Protein AF-A0A516NJW2-F1 (afdb_monomer_lite)

Radius of gyration: 30.56 Å; chains: 1; bounding box: 79×64×84 Å

Sequence (542 aa):
MKLSESFGLFGISTLGDADTKYDRYLPRLFRDGSIAFGDVDGSRIESVKVREVAQWVSTFEDNDDLTFAILSAGKRDLRTICTESTMYVTDARVAFVQDKVKNPNERIVGHVRYPWIDAVVWRPRLGRFKRPMLQVWMHEDFPVKHLGSWSHYVEIEFDGPVDTAAIALDIARRVCAHNLAHGAPAWIHDQLREQSQITHLPEPDDTGEGLWGSPATISCPHGAEYIGDSPSPAEWIGRGGQAPEAEPVAQPERHAPSAIILKRMLARGKSIARERGREVIGTDDLLLAVLIDSETPVGQLMERFGADYDSVKRQLDVSRPRLEAWASKRRWPERERIRVGKRKLSFTIAIGLTSTMRDIGRKEDTRDHEGALECGQRLVALAERSGISTLRAFAQVQIGDSYLALGRIDEAHNAFATAAALRSAPTITWAAFAPSIDPIEVVDDALYGLWKVADERSSEDDAAKIAALECLYEFRSRYGTDETAAWTAAQLARVHSRNKDLASAARWRETAREKYGPAGNTENAAAAQIVAEARNSLEEPT

Structure (mmCIF, N/CA/C/O backbone):
data_AF-A0A516NJW2-F1
#
_entry.id   AF-A0A516NJW2-F1
#
loop_
_atom_site.group_PDB
_atom_site.id
_atom_site.type_symbol
_atom_site.label_atom_id
_atom_site.label_alt_id
_atom_site.label_comp_id
_atom_site.label_asym_id
_atom_site.label_entity_id
_atom_site.label_seq_id
_atom_site.pdbx_PDB_ins_code
_atom_site.Cartn_x
_atom_site.Cartn_y
_atom_site.Cartn_z
_atom_site.occupancy
_atom_site.B_iso_or_equiv
_atom_site.auth_seq_id
_atom_site.auth_comp_id
_atom_site.auth_asym_id
_atom_site.auth_atom_id
_atom_site.pdbx_PDB_model_num
ATOM 1 N N . MET A 1 1 ? -7.296 -12.679 -14.110 1.00 39.09 1 MET A N 1
ATOM 2 C CA . MET A 1 1 ? -7.968 -11.841 -13.101 1.00 39.09 1 MET A CA 1
ATOM 3 C C . MET A 1 1 ? -7.055 -10.662 -12.827 1.00 39.09 1 MET A C 1
ATOM 5 O O . MET A 1 1 ? -5.875 -10.896 -12.580 1.00 39.09 1 MET A O 1
ATOM 9 N N . LYS A 1 2 ? -7.517 -9.417 -12.992 1.00 41.94 2 LYS A N 1
ATOM 10 C CA . LYS A 1 2 ? -6.691 -8.266 -12.592 1.00 41.94 2 LYS A CA 1
ATOM 11 C C . LYS A 1 2 ? -6.647 -8.252 -11.064 1.00 41.94 2 LYS A C 1
ATOM 13 O O . LYS A 1 2 ? -7.692 -8.407 -10.451 1.00 41.94 2 LYS A O 1
ATOM 18 N N . LEU A 1 3 ? -5.481 -8.019 -10.454 1.00 38.59 3 LEU A N 1
ATOM 19 C CA . LEU A 1 3 ? -5.334 -7.896 -8.989 1.00 38.59 3 LEU A CA 1
ATOM 20 C C . LEU A 1 3 ? -6.406 -6.972 -8.370 1.00 38.59 3 LEU A C 1
ATOM 22 O O . LEU A 1 3 ? -6.906 -7.237 -7.288 1.00 38.59 3 LEU A O 1
ATOM 26 N N . SER A 1 4 ? -6.830 -5.922 -9.083 1.00 40.50 4 SER A N 1
ATOM 27 C CA . SER A 1 4 ? -7.893 -5.003 -8.651 1.00 40.50 4 SER A CA 1
ATOM 28 C C . SER A 1 4 ? -9.292 -5.616 -8.514 1.00 40.50 4 SER A C 1
ATOM 30 O O . SER A 1 4 ? -10.095 -5.065 -7.774 1.00 40.50 4 SER A O 1
ATOM 32 N N . GLU A 1 5 ? -9.599 -6.688 -9.246 1.00 46.28 5 GLU A N 1
ATOM 33 C CA . GLU A 1 5 ? -10.897 -7.384 -9.197 1.00 46.28 5 GLU A CA 1
ATOM 34 C C . GLU A 1 5 ? -10.961 -8.377 -8.032 1.00 46.28 5 GLU A C 1
ATOM 36 O O . GLU A 1 5 ? -12.046 -8.697 -7.571 1.00 46.28 5 GLU A O 1
ATOM 41 N N . SER A 1 6 ? -9.807 -8.850 -7.554 1.00 49.25 6 SER A N 1
ATOM 42 C CA . SER A 1 6 ? -9.713 -9.811 -6.451 1.00 49.25 6 SER A CA 1
ATOM 43 C C . SER A 1 6 ? -9.862 -9.138 -5.084 1.00 49.25 6 SER A C 1
ATOM 45 O O . SER A 1 6 ? -10.586 -9.625 -4.236 1.00 49.25 6 SER A O 1
ATOM 47 N N . PHE A 1 7 ? -9.279 -7.949 -4.888 1.00 53.22 7 PHE A N 1
ATOM 48 C CA . PHE A 1 7 ? -9.288 -7.292 -3.571 1.00 53.22 7 PHE A CA 1
ATOM 49 C C . PHE A 1 7 ? -10.588 -6.551 -3.211 1.00 53.22 7 PHE A C 1
ATOM 51 O O . PHE A 1 7 ? -10.765 -6.154 -2.058 1.00 53.22 7 PHE A O 1
ATOM 58 N N . GLY A 1 8 ? -11.471 -6.285 -4.176 1.00 63.25 8 GLY A N 1
ATOM 59 C CA . GLY A 1 8 ? -12.645 -5.434 -3.976 1.00 63.25 8 GLY A CA 1
ATOM 60 C C . GLY A 1 8 ? -13.916 -6.233 -3.718 1.00 63.25 8 GLY A C 1
ATOM 61 O O . GLY A 1 8 ? -14.587 -6.612 -4.671 1.00 63.25 8 GLY A O 1
ATOM 62 N N . LEU A 1 9 ? -14.310 -6.392 -2.448 1.00 71.38 9 LEU A N 1
ATOM 63 C CA . LEU A 1 9 ? -15.678 -6.816 -2.102 1.00 71.38 9 LEU A CA 1
ATOM 64 C C . LEU A 1 9 ? -16.719 -5.785 -2.551 1.00 71.38 9 LEU A C 1
ATOM 66 O O . LEU A 1 9 ? -17.895 -6.107 -2.703 1.00 71.38 9 LEU A O 1
ATOM 70 N N . PHE A 1 10 ? -16.273 -4.542 -2.738 1.00 77.62 10 PHE A N 1
ATOM 71 C CA . PHE A 1 10 ? -17.042 -3.461 -3.321 1.00 77.62 10 PHE A CA 1
ATOM 72 C C . PHE A 1 10 ? -16.588 -3.199 -4.751 1.00 77.62 10 PHE A C 1
ATOM 74 O O . PHE A 1 10 ? -15.399 -3.029 -5.026 1.00 77.62 10 PHE A O 1
ATOM 81 N N . GLY A 1 11 ? -17.555 -3.087 -5.651 1.00 77.50 11 GLY A N 1
ATOM 82 C CA . GLY A 1 11 ? -17.325 -2.785 -7.052 1.00 77.50 11 GLY A CA 1
ATOM 83 C C . GLY A 1 11 ? -18.390 -1.862 -7.617 1.00 77.50 11 GLY A C 1
ATOM 84 O O . GLY A 1 11 ? -19.420 -1.593 -6.998 1.00 77.50 11 GLY A O 1
ATOM 85 N N . ILE A 1 12 ? -18.118 -1.346 -8.812 1.00 79.75 12 ILE A N 1
ATOM 86 C CA . ILE A 1 12 ? -19.088 -0.559 -9.568 1.00 79.75 12 ILE A CA 1
ATOM 87 C C . ILE A 1 12 ? -19.884 -1.538 -10.422 1.00 79.75 12 ILE A C 1
ATOM 89 O O . ILE A 1 12 ? -19.311 -2.178 -11.297 1.00 79.75 12 ILE A O 1
ATOM 93 N N . SER A 1 13 ? -21.191 -1.628 -10.184 1.00 77.25 13 SER A N 1
ATOM 94 C CA . SER A 1 13 ? -22.104 -2.363 -11.060 1.00 77.25 13 SER A CA 1
ATOM 95 C C . SER A 1 13 ? -22.919 -1.387 -11.897 1.00 77.25 13 SER A C 1
ATOM 97 O O . SER A 1 13 ? -23.437 -0.385 -11.388 1.00 77.2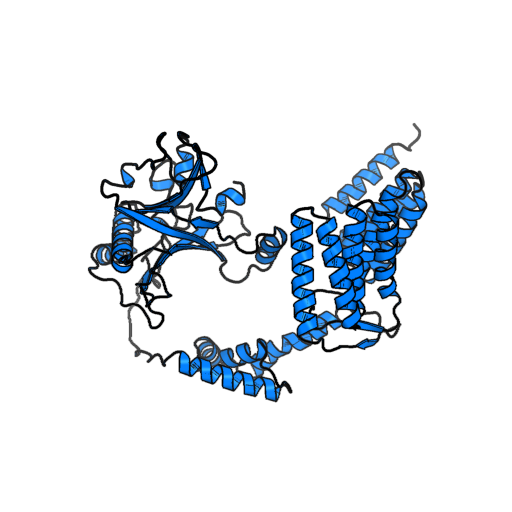5 13 SER A O 1
ATOM 99 N N . THR A 1 14 ? -23.058 -1.705 -13.181 1.00 78.81 14 THR A N 1
ATOM 100 C CA . THR A 1 14 ? -23.913 -0.981 -14.124 1.00 78.81 14 THR A CA 1
ATOM 101 C C . THR A 1 14 ? -25.306 -1.610 -14.154 1.00 78.81 14 THR A C 1
ATOM 103 O O . THR A 1 14 ? -25.458 -2.828 -14.048 1.00 78.81 14 THR A O 1
ATOM 106 N N . LEU A 1 15 ? -26.344 -0.779 -14.253 1.00 75.81 15 LEU A N 1
ATOM 107 C CA . LEU A 1 15 ? -27.733 -1.243 -14.278 1.00 75.81 15 LEU A CA 1
ATOM 108 C C . LEU A 1 15 ? -28.015 -2.112 -15.511 1.00 75.81 15 LEU A C 1
ATOM 110 O O . LEU A 1 15 ? -27.842 -1.663 -16.643 1.00 75.81 15 LEU A O 1
ATOM 114 N N . GLY A 1 16 ? -28.536 -3.322 -15.293 1.00 65.56 16 GLY A N 1
ATOM 115 C CA . GLY A 1 16 ? -28.994 -4.205 -16.367 1.00 65.56 16 GLY A CA 1
ATOM 116 C C . GLY A 1 16 ? -27.927 -5.093 -17.013 1.00 65.56 16 GLY A C 1
ATOM 117 O O . GLY A 1 16 ? -28.270 -5.793 -17.967 1.00 65.56 16 GLY A O 1
ATOM 118 N N . ASP A 1 17 ? -26.693 -5.118 -16.500 1.00 63.72 17 ASP A N 1
ATOM 119 C CA . ASP A 1 17 ? -25.703 -6.117 -16.914 1.00 63.72 17 ASP A CA 1
ATOM 120 C C . ASP A 1 17 ? -26.074 -7.505 -16.368 1.00 63.72 17 ASP A C 1
ATOM 122 O O . ASP A 1 17 ? -26.329 -7.707 -15.177 1.00 63.72 17 ASP A O 1
ATOM 126 N N . ALA A 1 18 ? -26.159 -8.479 -17.274 1.00 54.28 18 ALA A N 1
ATOM 127 C CA . ALA A 1 18 ? -26.671 -9.821 -17.008 1.00 54.28 18 ALA A CA 1
ATOM 128 C C . ALA A 1 18 ? -25.587 -10.906 -17.095 1.00 54.28 18 ALA A C 1
ATOM 130 O O . ALA A 1 18 ? -25.890 -12.039 -17.465 1.00 54.28 18 ALA A O 1
ATOM 131 N N . ASP A 1 19 ? -24.335 -10.583 -16.765 1.00 60.22 19 ASP A N 1
ATOM 132 C CA . ASP A 1 19 ? -23.289 -11.602 -16.693 1.00 60.22 19 ASP A CA 1
ATOM 133 C C . ASP A 1 19 ? -23.457 -12.428 -15.404 1.00 60.22 19 ASP A C 1
ATOM 135 O O . ASP A 1 19 ? -23.284 -11.942 -14.285 1.00 60.22 19 ASP A O 1
ATOM 139 N N . THR A 1 20 ? -23.843 -13.696 -15.553 1.00 55.78 20 THR A N 1
ATOM 140 C CA . THR A 1 20 ? -24.025 -14.639 -14.440 1.00 55.78 20 THR A CA 1
ATOM 141 C C . THR A 1 20 ? -22.718 -14.936 -13.711 1.00 55.78 20 THR A C 1
ATOM 143 O O . THR A 1 20 ? -22.756 -15.231 -12.519 1.00 55.78 20 THR A O 1
ATOM 146 N N . LYS A 1 21 ? -21.559 -14.778 -14.369 1.00 57.78 21 LYS A N 1
ATOM 147 C CA . LYS A 1 21 ? -20.244 -14.904 -13.720 1.00 57.78 21 LYS A CA 1
ATOM 148 C C . LYS A 1 21 ? -19.958 -13.750 -12.756 1.00 57.78 21 LYS A C 1
ATOM 150 O O . LYS A 1 21 ? -19.124 -13.903 -11.867 1.00 57.78 21 LYS A O 1
ATOM 155 N N . TYR A 1 22 ? -20.662 -12.626 -12.904 1.00 64.06 22 TYR A N 1
ATOM 156 C CA . TYR A 1 22 ? -20.486 -11.432 -12.081 1.00 64.06 22 TYR A CA 1
ATOM 157 C C . TYR A 1 22 ? -21.093 -11.591 -10.682 1.00 64.06 22 TYR A C 1
ATOM 159 O O . TYR A 1 22 ? -20.477 -11.140 -9.719 1.00 64.06 22 TYR A O 1
ATOM 167 N N . ASP A 1 23 ? -22.218 -12.317 -10.541 1.00 73.94 23 ASP A N 1
ATOM 168 C CA . ASP A 1 23 ? -22.861 -12.519 -9.226 1.00 73.94 23 ASP A CA 1
ATOM 169 C C . ASP A 1 23 ? -21.972 -13.290 -8.249 1.00 73.94 23 ASP A C 1
ATOM 171 O O . ASP A 1 23 ? -22.162 -13.210 -7.043 1.00 73.94 23 ASP A O 1
ATOM 175 N N . ARG A 1 24 ? -20.969 -14.025 -8.738 1.00 72.56 24 ARG A N 1
ATOM 176 C CA . ARG A 1 24 ? -19.992 -14.686 -7.873 1.00 72.56 24 ARG A CA 1
ATOM 177 C C . ARG A 1 24 ? -19.232 -13.689 -6.996 1.00 72.56 24 ARG A C 1
ATOM 179 O O . ARG A 1 24 ? -18.965 -14.021 -5.849 1.00 72.56 24 ARG A O 1
ATOM 186 N N . TYR A 1 25 ? -18.885 -12.523 -7.539 1.00 73.25 25 TYR A N 1
ATOM 187 C CA . TYR A 1 25 ? -18.002 -11.546 -6.897 1.00 73.25 25 TYR A CA 1
ATOM 188 C C . TYR A 1 25 ? -18.740 -10.277 -6.452 1.00 73.25 25 TYR A C 1
ATOM 190 O O . TYR A 1 25 ? -18.357 -9.666 -5.459 1.00 73.25 25 TYR A O 1
ATOM 198 N N . LEU A 1 26 ? -19.786 -9.866 -7.177 1.00 79.50 26 LEU A N 1
ATOM 199 C CA . LEU A 1 26 ? -20.546 -8.644 -6.912 1.00 79.50 26 LEU A CA 1
ATOM 200 C C . LEU A 1 26 ? -22.042 -8.880 -7.144 1.00 79.50 26 LEU A C 1
ATOM 202 O O . LEU A 1 26 ? -22.391 -9.523 -8.128 1.00 79.50 26 LEU A O 1
ATOM 206 N N . PRO A 1 27 ? -22.951 -8.335 -6.310 1.00 83.38 27 PRO A N 1
ATOM 207 C CA . PRO A 1 27 ? -24.385 -8.483 -6.532 1.00 83.38 27 PRO A CA 1
ATOM 208 C C . PRO A 1 27 ? -24.803 -7.995 -7.919 1.00 83.38 27 PRO A C 1
ATOM 210 O O . PRO A 1 27 ? -24.447 -6.889 -8.331 1.00 83.38 27 PRO A O 1
ATOM 213 N N . ARG A 1 28 ? -25.632 -8.779 -8.608 1.00 83.50 28 ARG A N 1
ATOM 214 C CA . ARG A 1 28 ? -26.318 -8.303 -9.815 1.00 83.50 28 ARG A CA 1
ATOM 215 C C . ARG A 1 28 ? -27.370 -7.254 -9.472 1.00 83.50 28 ARG A C 1
ATOM 217 O O . ARG A 1 28 ? -28.012 -7.332 -8.427 1.00 83.50 28 ARG A O 1
ATOM 224 N N . LEU A 1 29 ? -27.593 -6.312 -10.388 1.00 84.00 29 LEU A N 1
ATOM 225 C CA . LEU A 1 29 ? -28.628 -5.285 -10.257 1.00 84.00 29 LEU A CA 1
ATOM 226 C C . LEU A 1 29 ? -29.681 -5.399 -11.358 1.00 84.00 29 LEU A C 1
ATOM 228 O O . LEU A 1 29 ? -29.358 -5.568 -12.538 1.00 84.00 29 LEU A O 1
ATOM 232 N N . PHE A 1 30 ? -30.947 -5.246 -10.980 1.00 83.69 30 PHE A N 1
ATOM 233 C CA . PHE A 1 30 ? -32.031 -5.006 -11.924 1.00 83.69 30 PHE A CA 1
ATOM 234 C C . PHE A 1 30 ? -31.891 -3.621 -12.573 1.00 83.69 30 PHE A C 1
ATOM 236 O O . PHE A 1 30 ? -31.100 -2.773 -12.158 1.00 83.69 30 PHE A O 1
ATOM 243 N N . ARG A 1 31 ? -32.686 -3.368 -13.621 1.00 81.88 31 ARG A N 1
ATOM 244 C CA . ARG A 1 31 ? -32.689 -2.074 -14.329 1.00 81.88 31 ARG A CA 1
ATOM 245 C C . ARG A 1 31 ? -33.090 -0.893 -13.443 1.00 81.88 31 ARG A C 1
ATOM 247 O O . ARG A 1 31 ? -32.756 0.236 -13.776 1.00 81.88 31 ARG A O 1
ATOM 254 N N . ASP A 1 32 ? -33.808 -1.149 -12.355 1.00 81.62 32 ASP A N 1
ATOM 255 C CA . ASP A 1 32 ? -34.203 -0.137 -11.374 1.00 81.62 32 ASP A CA 1
ATOM 256 C C . ASP A 1 32 ? -33.130 0.119 -10.296 1.00 81.62 32 ASP A C 1
ATOM 258 O O . ASP A 1 32 ? -33.301 1.007 -9.464 1.00 81.62 32 ASP A O 1
ATOM 262 N N . GLY A 1 33 ? -32.016 -0.622 -10.316 1.00 77.12 33 GLY A N 1
ATOM 263 C CA . GLY A 1 33 ? -30.921 -0.497 -9.353 1.00 77.12 33 GLY A CA 1
ATOM 264 C C . GLY A 1 33 ? -31.101 -1.257 -8.051 1.00 77.12 33 GLY A C 1
ATOM 265 O O . GLY A 1 33 ? -30.233 -1.160 -7.185 1.00 77.12 33 GLY A O 1
ATOM 266 N N . SER A 1 34 ? -32.169 -2.040 -7.916 1.00 82.94 34 SER A N 1
ATOM 267 C CA . SER A 1 34 ? -32.296 -3.004 -6.827 1.00 82.94 34 SER A CA 1
ATOM 268 C C . SER A 1 34 ? -31.423 -4.240 -7.073 1.00 82.94 34 SER A C 1
ATOM 270 O O . SER A 1 34 ? -31.106 -4.576 -8.217 1.00 82.94 34 SER A O 1
ATOM 272 N N . ILE A 1 35 ? -31.008 -4.918 -5.997 1.00 85.81 35 ILE A N 1
ATOM 273 C CA . ILE A 1 35 ? -30.274 -6.186 -6.104 1.00 85.81 35 ILE A CA 1
ATOM 274 C C . ILE A 1 35 ? -31.184 -7.250 -6.716 1.00 85.81 35 ILE A C 1
ATOM 276 O O . ILE A 1 35 ? -32.327 -7.430 -6.299 1.00 85.81 35 ILE A O 1
ATOM 280 N N . ALA A 1 36 ? -30.642 -7.983 -7.684 1.00 87.06 36 ALA A N 1
ATOM 281 C CA . ALA A 1 36 ? -31.249 -9.189 -8.206 1.00 87.06 36 ALA A CA 1
ATOM 282 C C . ALA A 1 36 ? -31.039 -10.338 -7.215 1.00 87.06 36 ALA A C 1
ATOM 284 O O . ALA A 1 36 ? -29.987 -10.980 -7.193 1.00 87.06 36 ALA A O 1
ATOM 285 N N . PHE A 1 37 ? -32.052 -10.567 -6.383 1.00 86.94 37 PHE A N 1
ATOM 286 C CA . PHE A 1 37 ? -32.112 -11.711 -5.483 1.00 86.94 37 PHE A CA 1
ATOM 287 C C . PHE A 1 37 ? -32.573 -12.959 -6.244 1.00 86.94 37 PHE A C 1
ATOM 289 O O . PHE A 1 37 ? -33.527 -12.896 -7.024 1.00 86.94 37 PHE A O 1
ATOM 296 N N . GLY A 1 38 ? -31.870 -14.072 -6.049 1.00 83.88 38 GLY A N 1
ATOM 297 C CA . GLY A 1 38 ? -32.229 -15.378 -6.604 1.00 83.88 38 GLY A CA 1
ATOM 298 C C . GLY A 1 38 ? -32.921 -16.271 -5.575 1.00 83.88 38 GLY A C 1
ATOM 299 O O . GLY A 1 38 ? -33.030 -15.913 -4.406 1.00 83.88 38 GLY A O 1
ATOM 300 N N . ASP A 1 39 ? -33.323 -17.474 -5.989 1.00 83.31 39 ASP A N 1
ATOM 301 C CA . ASP A 1 39 ? -34.009 -18.435 -5.108 1.00 83.31 39 ASP A CA 1
ATOM 302 C C . ASP A 1 39 ? -33.202 -18.764 -3.838 1.00 83.31 39 ASP A C 1
ATOM 304 O O . ASP A 1 39 ? -33.768 -18.956 -2.764 1.00 83.31 39 ASP A O 1
ATOM 308 N N . VAL A 1 40 ? -31.869 -18.763 -3.943 1.00 81.69 40 VAL A N 1
ATOM 309 C CA . VAL A 1 40 ? -30.940 -19.006 -2.825 1.00 81.69 40 VAL A CA 1
ATOM 310 C C . VAL A 1 40 ? -30.927 -17.888 -1.783 1.00 81.69 40 VAL A C 1
ATOM 312 O O . VAL A 1 40 ? -30.623 -18.148 -0.624 1.00 81.69 40 VAL A O 1
ATOM 315 N N . ASP A 1 41 ? -31.268 -16.654 -2.166 1.00 85.62 41 ASP A N 1
ATOM 316 C CA . ASP A 1 41 ? -31.377 -15.524 -1.235 1.00 85.62 41 ASP A CA 1
ATOM 317 C C . ASP A 1 41 ? -32.657 -15.617 -0.379 1.00 85.62 41 ASP A C 1
ATOM 319 O O . ASP A 1 41 ? -32.801 -14.890 0.607 1.00 85.62 41 ASP A O 1
ATOM 323 N N . GLY A 1 42 ? -33.564 -16.535 -0.728 1.00 84.81 42 GLY A N 1
ATOM 324 C CA . GLY A 1 42 ? -34.791 -16.809 0.003 1.00 84.81 42 GLY A CA 1
ATOM 325 C C . GLY A 1 42 ? -35.813 -15.674 -0.055 1.00 84.81 42 GLY A C 1
ATOM 326 O O . GLY A 1 42 ? -35.648 -14.655 -0.726 1.00 84.81 42 GLY A O 1
ATOM 327 N N . SER A 1 43 ? -36.927 -15.854 0.655 1.00 76.88 43 SER A N 1
ATOM 328 C CA . SER A 1 43 ? -38.015 -14.866 0.689 1.00 76.88 43 SER A CA 1
ATOM 329 C C . SER A 1 43 ? -37.869 -13.843 1.820 1.00 76.88 43 SER A C 1
ATOM 331 O O . SER A 1 43 ? -38.653 -12.897 1.899 1.00 76.88 43 SER A O 1
ATOM 333 N N . ARG A 1 44 ? -36.927 -14.054 2.749 1.00 72.94 44 ARG A N 1
ATOM 334 C CA . ARG A 1 44 ? -36.726 -13.213 3.936 1.00 72.94 44 ARG A CA 1
ATOM 335 C C . ARG A 1 44 ? -35.575 -12.248 3.711 1.00 72.94 44 ARG A C 1
ATOM 337 O O . ARG A 1 44 ? -34.445 -12.519 4.107 1.00 72.94 44 ARG A O 1
ATOM 344 N N . ILE A 1 45 ? -35.894 -11.112 3.104 1.00 81.19 45 ILE A N 1
ATOM 345 C CA . ILE A 1 45 ? -34.935 -10.040 2.848 1.00 81.19 45 ILE A CA 1
ATOM 346 C C . ILE A 1 45 ? -35.168 -8.937 3.878 1.00 81.19 45 ILE A C 1
ATOM 348 O O . ILE A 1 45 ? -36.175 -8.229 3.824 1.00 81.19 45 ILE A O 1
ATOM 352 N N . GLU A 1 46 ? -34.238 -8.789 4.815 1.00 86.25 46 GLU A N 1
ATOM 353 C CA . GLU A 1 46 ? -34.240 -7.674 5.761 1.00 86.25 46 GLU A CA 1
ATOM 354 C C . GLU A 1 46 ? -33.305 -6.581 5.260 1.00 86.25 46 GLU A C 1
ATOM 356 O O . GLU A 1 46 ? -32.176 -6.864 4.866 1.00 86.25 46 GLU A O 1
ATOM 361 N N . SER A 1 47 ? -33.763 -5.328 5.266 1.00 91.25 47 SER A N 1
ATOM 362 C CA . SER A 1 47 ? -32.952 -4.188 4.837 1.00 91.25 47 SER A CA 1
ATOM 363 C C . SER A 1 47 ? -32.754 -3.192 5.970 1.00 91.25 47 SER A C 1
ATOM 365 O O . SER A 1 47 ? -33.725 -2.787 6.612 1.00 91.25 47 SER A O 1
ATOM 367 N N . VAL A 1 48 ? -31.521 -2.729 6.159 1.00 92.75 48 VAL A N 1
ATOM 368 C CA . VAL A 1 48 ? -31.159 -1.746 7.185 1.00 92.75 48 VAL A CA 1
ATOM 369 C C . VAL A 1 48 ? -30.342 -0.625 6.548 1.00 92.75 48 VAL A C 1
ATOM 371 O O . VAL A 1 48 ? -29.428 -0.870 5.758 1.00 92.75 48 VAL A O 1
ATOM 374 N N . LYS A 1 49 ? -30.669 0.629 6.878 1.00 93.44 49 LYS A N 1
ATOM 375 C CA . LYS A 1 49 ? -29.853 1.779 6.472 1.00 93.44 49 LYS A CA 1
ATOM 376 C C . LYS A 1 49 ? -28.577 1.818 7.300 1.00 93.44 49 LYS A C 1
ATOM 378 O O . LYS A 1 49 ? -28.627 1.756 8.527 1.00 93.44 49 LYS A O 1
ATOM 383 N N . VAL A 1 50 ? -27.448 1.939 6.614 1.00 93.25 50 VAL A N 1
ATOM 384 C CA . VAL A 1 50 ? -26.124 1.961 7.230 1.00 93.25 50 VAL A CA 1
ATOM 385 C C . VAL A 1 50 ? -25.441 3.277 6.906 1.00 93.25 50 VAL A C 1
ATOM 387 O O . VAL A 1 50 ? -25.555 3.822 5.805 1.00 93.25 50 VAL A O 1
ATOM 390 N N . ARG A 1 51 ? -24.748 3.815 7.900 1.00 92.44 51 ARG A N 1
ATOM 391 C CA . ARG A 1 51 ? -24.066 5.096 7.791 1.00 92.44 51 ARG A CA 1
ATOM 392 C C . ARG A 1 51 ? -22.810 4.960 6.951 1.00 92.44 51 ARG A C 1
ATOM 394 O O . ARG A 1 51 ? -22.553 5.786 6.080 1.00 92.44 51 ARG A O 1
ATOM 401 N N . GLU A 1 52 ? -22.021 3.945 7.255 1.00 92.56 52 GLU A N 1
ATOM 402 C CA . GLU A 1 52 ? -20.738 3.692 6.624 1.00 92.56 52 GLU A CA 1
ATOM 403 C C . GLU A 1 52 ? -20.523 2.188 6.539 1.00 92.56 52 GLU A C 1
ATOM 405 O O . GLU A 1 52 ? -20.864 1.455 7.466 1.00 92.56 52 GLU A O 1
ATOM 410 N N . VAL A 1 53 ? -19.964 1.748 5.421 1.00 90.62 53 VAL A N 1
ATOM 411 C CA . VAL A 1 53 ? -19.447 0.402 5.236 1.00 90.62 53 VAL A CA 1
ATOM 412 C C . VAL A 1 53 ? -18.001 0.526 4.784 1.00 90.62 53 VAL A C 1
ATOM 414 O O . VAL A 1 53 ? -17.723 1.180 3.778 1.00 90.62 53 VAL A O 1
ATOM 417 N N . ALA A 1 54 ? -17.085 -0.076 5.531 1.00 89.25 54 ALA A N 1
ATOM 418 C CA . ALA A 1 54 ? -15.659 -0.053 5.266 1.00 89.25 54 ALA A CA 1
ATOM 419 C C . ALA A 1 54 ? -15.131 -1.482 5.113 1.00 89.25 54 ALA A C 1
ATOM 421 O O . ALA A 1 54 ? -15.238 -2.289 6.032 1.00 89.25 54 ALA A O 1
ATOM 422 N N . GLN A 1 55 ? -14.545 -1.800 3.959 1.00 87.06 55 GLN A N 1
ATOM 423 C CA . GLN A 1 55 ? -13.763 -3.027 3.800 1.00 87.06 55 GLN A CA 1
ATOM 424 C C . GLN A 1 55 ? -12.368 -2.808 4.369 1.00 87.06 55 GLN A C 1
ATOM 426 O O . GLN A 1 55 ? -11.741 -1.797 4.061 1.00 87.06 55 GLN A O 1
ATOM 431 N N . TRP A 1 56 ? -11.874 -3.780 5.118 1.00 83.62 56 TRP A N 1
ATOM 432 C CA . TRP A 1 56 ? -10.510 -3.844 5.612 1.00 83.62 56 TRP A CA 1
ATOM 433 C C . TRP A 1 56 ? -9.872 -5.157 5.184 1.00 83.62 56 TRP A C 1
ATOM 435 O O . TRP A 1 56 ? -10.548 -6.182 5.070 1.00 83.62 56 TRP A O 1
ATOM 445 N N . VAL A 1 57 ? -8.567 -5.110 4.935 1.00 76.12 57 VAL A N 1
ATOM 446 C CA . VAL A 1 57 ? -7.782 -6.251 4.465 1.00 76.12 57 VAL A CA 1
ATOM 447 C C . VAL A 1 57 ? -6.506 -6.327 5.292 1.00 76.12 57 VAL A C 1
ATOM 449 O O . VAL A 1 57 ? -5.772 -5.343 5.382 1.00 76.12 57 VAL A O 1
ATOM 452 N N . SER A 1 58 ? -6.243 -7.489 5.881 1.00 69.06 58 SER A N 1
ATOM 453 C CA . SER A 1 58 ? -5.024 -7.789 6.634 1.00 69.06 58 SER A CA 1
ATOM 454 C C . SER A 1 58 ? -4.439 -9.126 6.188 1.00 69.06 58 SER A C 1
ATOM 456 O O . SER A 1 58 ? -5.169 -10.108 6.041 1.00 69.06 58 SER A O 1
ATOM 458 N N . THR A 1 59 ? -3.124 -9.180 5.999 1.00 60.81 59 THR A N 1
ATOM 459 C CA . THR A 1 59 ? -2.390 -10.426 5.747 1.00 60.81 59 THR A CA 1
ATOM 460 C C . THR A 1 59 ? -2.143 -11.161 7.065 1.00 60.81 59 THR A C 1
ATOM 462 O O . THR A 1 59 ? -1.901 -10.515 8.086 1.00 60.81 59 THR A O 1
ATOM 465 N N . PHE A 1 60 ? -2.149 -12.496 7.051 1.00 53.88 60 PHE A N 1
ATOM 466 C CA . PHE A 1 60 ? -1.484 -13.250 8.117 1.00 53.88 60 PHE A CA 1
ATOM 467 C C . PHE A 1 60 ? 0.031 -12.975 8.070 1.00 53.88 60 PHE A C 1
ATOM 469 O O . PHE A 1 60 ? 0.569 -12.652 7.012 1.00 53.88 60 PHE A O 1
ATOM 476 N N . GLU A 1 61 ? 0.670 -12.999 9.238 1.00 45.88 61 GLU A N 1
ATOM 477 C CA . GLU A 1 61 ? 2.067 -12.623 9.502 1.00 45.88 61 GLU A CA 1
ATOM 478 C C . GLU A 1 61 ? 3.075 -13.161 8.448 1.00 45.88 61 GLU A C 1
ATOM 480 O O . GLU A 1 61 ? 2.898 -14.252 7.913 1.00 45.88 61 GLU A O 1
ATOM 485 N N . ASP A 1 62 ? 4.140 -12.383 8.182 1.00 42.72 62 ASP A N 1
ATOM 486 C CA . ASP A 1 62 ? 5.349 -12.725 7.394 1.00 42.72 62 ASP A CA 1
ATOM 487 C C . ASP A 1 62 ? 5.327 -12.614 5.851 1.00 42.72 62 ASP A C 1
ATOM 489 O O . ASP A 1 62 ? 5.865 -13.471 5.149 1.00 42.72 62 ASP A O 1
ATOM 493 N N . ASN A 1 63 ? 4.822 -11.511 5.282 1.00 46.16 63 ASN A N 1
ATOM 494 C CA . ASN A 1 63 ? 5.085 -11.202 3.864 1.00 46.16 63 ASN A CA 1
ATOM 495 C C . ASN A 1 63 ? 5.545 -9.742 3.650 1.00 46.16 63 ASN A C 1
ATOM 497 O O . ASN A 1 63 ? 4.816 -8.888 3.130 1.00 46.16 63 ASN A O 1
ATOM 501 N N . ASP A 1 64 ? 6.782 -9.452 4.078 1.00 51.78 64 ASP A N 1
ATOM 502 C CA . ASP A 1 64 ? 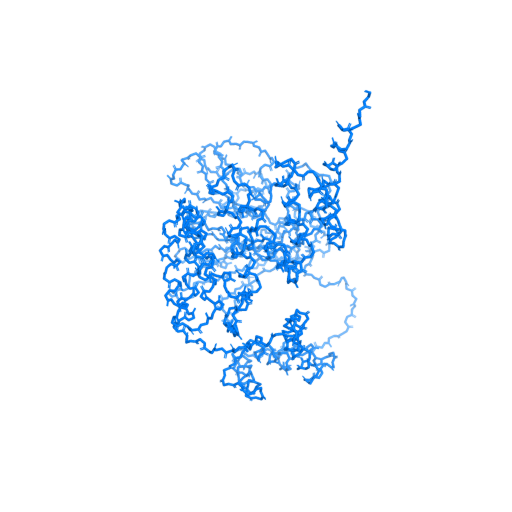7.459 -8.150 3.921 1.00 51.78 64 ASP A CA 1
ATOM 503 C C . ASP A 1 64 ? 7.503 -7.686 2.451 1.00 51.78 64 ASP A C 1
ATOM 505 O O . ASP A 1 64 ? 7.307 -6.501 2.164 1.00 51.78 64 ASP A O 1
ATOM 509 N N . ASP A 1 65 ? 7.665 -8.620 1.510 1.00 49.56 65 ASP A N 1
ATOM 510 C CA . ASP A 1 65 ? 7.739 -8.342 0.069 1.00 49.56 65 ASP A CA 1
ATOM 511 C C . ASP A 1 65 ? 6.421 -7.790 -0.495 1.00 49.56 65 ASP A C 1
ATOM 513 O O . ASP A 1 65 ? 6.407 -6.999 -1.443 1.00 49.56 65 ASP A O 1
ATOM 517 N N . LEU A 1 66 ? 5.291 -8.158 0.111 1.00 50.16 66 LEU A N 1
ATOM 518 C CA . LEU A 1 66 ? 3.980 -7.708 -0.336 1.00 50.16 66 LEU A CA 1
ATOM 519 C C . LEU A 1 66 ? 3.539 -6.418 0.351 1.00 50.16 66 LEU A C 1
ATOM 521 O O . LEU A 1 66 ? 2.960 -5.552 -0.305 1.00 50.16 66 LEU A O 1
ATOM 525 N N . THR A 1 67 ? 3.880 -6.248 1.632 1.00 51.88 67 THR A N 1
ATOM 526 C CA . THR A 1 67 ? 3.801 -4.935 2.291 1.00 51.88 67 THR A CA 1
ATOM 527 C C . THR A 1 67 ? 4.582 -3.916 1.465 1.00 51.88 67 THR A C 1
ATOM 529 O O . THR A 1 67 ? 4.066 -2.841 1.167 1.00 51.88 67 THR A O 1
ATOM 532 N N . PHE A 1 68 ? 5.771 -4.292 0.983 1.00 50.16 68 PHE A N 1
ATOM 533 C CA . PHE A 1 68 ? 6.543 -3.491 0.043 1.00 50.16 68 PHE A CA 1
ATOM 534 C C . PHE A 1 68 ? 5.783 -3.254 -1.270 1.00 50.16 68 PHE A C 1
ATOM 536 O O . PHE A 1 68 ? 5.545 -2.101 -1.592 1.00 50.16 68 PHE A O 1
ATOM 543 N N . ALA A 1 69 ? 5.297 -4.278 -1.982 1.00 50.34 69 ALA A N 1
ATOM 544 C CA . ALA A 1 69 ? 4.576 -4.092 -3.252 1.00 50.34 69 ALA A CA 1
ATOM 545 C C . ALA A 1 69 ? 3.298 -3.226 -3.141 1.00 50.34 69 ALA A C 1
ATOM 547 O O . ALA A 1 69 ? 2.995 -2.441 -4.043 1.00 50.34 69 ALA A O 1
ATOM 548 N N . ILE A 1 70 ? 2.556 -3.327 -2.035 1.00 50.47 70 ILE A N 1
ATOM 549 C CA . ILE A 1 70 ? 1.353 -2.529 -1.744 1.00 50.47 70 ILE A CA 1
ATOM 550 C C . ILE A 1 70 ? 1.724 -1.075 -1.418 1.00 50.47 70 ILE A C 1
ATOM 552 O O . ILE A 1 70 ? 1.096 -0.144 -1.937 1.00 50.47 70 ILE A O 1
ATOM 556 N N . LEU A 1 71 ? 2.783 -0.870 -0.625 1.00 50.00 71 LEU A N 1
ATOM 557 C CA . LEU A 1 71 ? 3.343 0.453 -0.345 1.00 50.00 71 LEU A CA 1
ATOM 558 C C . LEU A 1 71 ? 3.940 1.096 -1.609 1.00 50.00 71 LEU A C 1
ATOM 560 O O . LEU A 1 71 ? 3.724 2.286 -1.835 1.00 50.00 71 LEU A O 1
ATOM 564 N N . SER A 1 72 ? 4.617 0.319 -2.461 1.00 41.91 72 SER A N 1
ATOM 565 C CA . SER A 1 72 ? 5.170 0.739 -3.756 1.00 41.91 72 SER A CA 1
ATOM 566 C C . SER A 1 72 ? 4.080 1.078 -4.772 1.00 41.91 72 SER A C 1
ATOM 568 O O . SER A 1 72 ? 4.270 1.964 -5.598 1.00 41.91 72 SER A O 1
ATOM 570 N N . ALA A 1 73 ? 2.917 0.425 -4.693 1.00 46.03 73 ALA A N 1
ATOM 571 C CA . ALA A 1 73 ? 1.731 0.767 -5.478 1.00 46.03 73 ALA A CA 1
ATOM 572 C C . ALA A 1 73 ? 0.929 1.952 -4.894 1.00 46.03 73 ALA A C 1
ATOM 574 O O . ALA A 1 73 ? -0.149 2.271 -5.400 1.00 46.03 73 ALA A O 1
ATOM 575 N N . GLY A 1 74 ? 1.410 2.584 -3.816 1.00 38.50 74 GLY A N 1
ATOM 576 C CA . GLY A 1 74 ? 0.788 3.753 -3.187 1.00 38.50 74 GLY A CA 1
ATOM 577 C C . GLY A 1 74 ? -0.509 3.466 -2.419 1.00 38.50 74 GLY A C 1
ATOM 578 O O . GLY A 1 74 ? -1.157 4.396 -1.932 1.00 38.50 74 GLY A O 1
ATOM 579 N N . LYS A 1 75 ? -0.911 2.199 -2.265 1.00 46.81 75 LYS A N 1
ATOM 580 C CA . LYS A 1 75 ? -2.146 1.816 -1.567 1.00 46.81 75 LYS A CA 1
ATOM 581 C C . LYS A 1 75 ? -1.857 1.626 -0.084 1.00 46.81 75 LYS A C 1
ATOM 583 O O . LYS A 1 75 ? -1.625 0.520 0.375 1.00 46.81 75 LYS A O 1
ATOM 588 N N . ARG A 1 76 ? -1.835 2.729 0.667 1.00 44.19 76 ARG A N 1
ATOM 589 C CA . ARG A 1 76 ? -1.450 2.717 2.091 1.00 44.19 76 ARG A CA 1
ATOM 590 C C . ARG A 1 76 ? -2.394 1.934 3.009 1.00 44.19 76 ARG A C 1
ATOM 592 O O . ARG A 1 76 ? -1.924 1.498 4.043 1.00 44.19 76 ARG A O 1
ATOM 599 N N . ASP A 1 77 ? -3.645 1.723 2.605 1.00 48.62 77 ASP A N 1
ATOM 600 C CA . ASP A 1 77 ? -4.622 0.831 3.235 1.00 48.62 77 ASP A CA 1
ATOM 601 C C . ASP A 1 77 ? -5.600 0.387 2.132 1.00 48.62 77 ASP A C 1
ATOM 603 O O . ASP A 1 77 ? -6.108 1.237 1.392 1.00 48.62 77 ASP A O 1
ATOM 607 N N . LEU A 1 78 ? -5.900 -0.910 1.981 1.00 54.72 78 LEU A N 1
ATOM 608 C CA . LEU A 1 78 ? -7.005 -1.378 1.121 1.00 54.72 78 LEU A CA 1
ATOM 609 C C . LEU A 1 78 ? -8.346 -1.120 1.832 1.00 54.72 78 LEU A C 1
ATOM 611 O O . LEU A 1 78 ? -9.106 -2.042 2.112 1.00 54.72 78 LEU A O 1
ATOM 615 N N . ARG A 1 79 ? -8.610 0.149 2.165 1.00 67.75 79 ARG A N 1
ATOM 616 C CA . ARG A 1 79 ? -9.859 0.590 2.780 1.00 67.75 79 ARG A CA 1
ATOM 617 C C . ARG A 1 79 ? -10.784 1.158 1.716 1.00 67.75 79 ARG A C 1
ATOM 619 O O . ARG A 1 79 ? -10.582 2.279 1.247 1.00 67.75 79 ARG A O 1
ATOM 626 N N . THR A 1 80 ? -11.825 0.411 1.365 1.00 72.31 80 THR A N 1
ATOM 627 C CA . THR A 1 80 ? -12.924 0.937 0.543 1.00 72.31 80 THR A CA 1
ATOM 628 C C . THR A 1 80 ? -14.040 1.393 1.467 1.00 72.31 80 THR A C 1
ATOM 630 O O . THR A 1 80 ? -14.547 0.581 2.232 1.00 72.31 80 THR A O 1
ATOM 633 N N . ILE A 1 81 ? -14.407 2.677 1.409 1.00 82.94 81 ILE A N 1
ATOM 634 C CA . ILE A 1 81 ? -15.449 3.273 2.256 1.00 82.94 81 ILE A CA 1
ATOM 635 C C . ILE A 1 81 ? -16.651 3.659 1.397 1.00 82.94 81 ILE A C 1
ATOM 637 O O . ILE A 1 81 ? -16.517 4.437 0.451 1.00 82.94 81 ILE A O 1
ATOM 641 N N . CYS A 1 82 ? -17.825 3.169 1.779 1.00 83.25 82 CYS A N 1
ATOM 642 C CA . CYS A 1 82 ? -19.115 3.539 1.211 1.00 83.25 82 CYS A CA 1
ATOM 643 C C . CYS A 1 82 ? -19.963 4.193 2.306 1.00 83.25 82 CYS A C 1
ATOM 645 O O . CYS A 1 82 ? -20.208 3.584 3.342 1.00 83.25 82 CYS A O 1
ATOM 647 N N . THR A 1 83 ? -20.431 5.423 2.103 1.00 88.00 83 THR A N 1
ATOM 648 C CA . THR A 1 83 ? -21.306 6.124 3.058 1.00 88.00 83 THR A CA 1
ATOM 649 C C . THR A 1 83 ? -22.762 6.077 2.608 1.00 88.00 83 THR A C 1
ATOM 651 O O . THR A 1 83 ? -23.029 6.062 1.411 1.00 88.00 83 THR A O 1
ATOM 654 N N . GLU A 1 84 ? -23.705 6.099 3.549 1.00 88.44 84 GLU A N 1
ATOM 655 C CA . GLU A 1 84 ? -25.156 6.116 3.286 1.00 88.44 84 GLU A CA 1
ATOM 656 C C . GLU A 1 84 ? -25.629 4.920 2.440 1.00 88.44 84 GLU A C 1
ATOM 658 O O . GLU A 1 84 ? -26.400 5.049 1.489 1.00 88.44 84 GLU A O 1
ATOM 663 N N . SER A 1 85 ? -25.136 3.728 2.776 1.00 90.50 85 SER A N 1
ATOM 664 C CA . SER A 1 85 ? -25.487 2.501 2.058 1.00 90.50 85 SER A CA 1
ATOM 665 C C . SER A 1 85 ? -26.753 1.853 2.631 1.00 90.50 85 SER A C 1
ATOM 667 O O . SER A 1 85 ? -27.259 2.203 3.701 1.00 90.50 85 SER A O 1
ATOM 669 N N . THR A 1 86 ? -27.291 0.880 1.906 1.00 92.62 86 THR A N 1
ATOM 670 C CA . THR A 1 86 ? -28.329 -0.028 2.403 1.00 92.62 86 THR A CA 1
ATOM 671 C C . THR A 1 86 ? -27.736 -1.421 2.490 1.00 92.62 86 THR A C 1
ATOM 673 O O . THR A 1 86 ? -27.196 -1.914 1.501 1.00 92.62 86 THR A O 1
ATOM 676 N N . MET A 1 87 ? -27.820 -2.028 3.670 1.00 94.56 87 MET A N 1
ATOM 677 C CA . MET A 1 87 ? -27.439 -3.414 3.906 1.00 94.56 87 MET A CA 1
ATOM 678 C C . MET A 1 87 ? -28.672 -4.306 3.783 1.00 94.56 87 MET A C 1
ATOM 680 O O . MET A 1 87 ? -29.736 -3.946 4.285 1.00 94.56 87 MET A O 1
ATOM 684 N N . TYR A 1 88 ? -28.509 -5.465 3.157 1.00 94.75 88 TYR A N 1
ATOM 685 C CA . TYR A 1 88 ? -29.517 -6.506 3.018 1.00 94.75 88 TYR A CA 1
ATOM 686 C C . TYR A 1 88 ? -29.002 -7.798 3.647 1.00 94.75 88 TYR A C 1
ATOM 688 O O . TYR A 1 88 ? -27.894 -8.229 3.330 1.00 94.75 88 TYR A O 1
ATOM 696 N N . VAL A 1 89 ? -29.804 -8.421 4.505 1.00 95.19 89 VAL A N 1
ATOM 697 C CA . VAL A 1 89 ? -29.555 -9.760 5.054 1.00 95.19 89 VAL A CA 1
ATOM 698 C C . VAL A 1 89 ? -30.552 -10.719 4.405 1.00 95.19 89 VAL A C 1
ATOM 700 O O . VAL A 1 89 ? -31.760 -10.482 4.440 1.00 95.19 89 VAL A O 1
ATOM 703 N N . THR A 1 90 ? -30.031 -11.759 3.756 1.00 94.06 90 THR A N 1
ATOM 704 C CA . THR A 1 90 ? -30.784 -12.745 2.953 1.00 94.06 90 THR A CA 1
ATOM 705 C C . THR A 1 90 ? -30.547 -14.155 3.493 1.00 94.06 90 THR A C 1
ATOM 707 O O . THR A 1 90 ? -29.844 -14.311 4.476 1.00 94.06 90 THR A O 1
ATOM 710 N N . ASP A 1 91 ? -31.058 -15.206 2.856 1.00 91.69 91 ASP A N 1
ATOM 711 C CA . ASP A 1 91 ? -30.766 -16.592 3.260 1.00 91.69 91 ASP A CA 1
ATOM 712 C C . ASP A 1 91 ? -29.430 -17.144 2.706 1.00 91.69 91 ASP A C 1
ATOM 714 O O . ASP A 1 91 ? -29.056 -18.282 3.004 1.00 91.69 91 ASP A O 1
ATOM 718 N N . ALA A 1 92 ? -28.662 -16.339 1.955 1.00 90.38 92 ALA A N 1
ATOM 719 C CA . ALA A 1 92 ? -27.370 -16.756 1.387 1.00 90.38 92 ALA A CA 1
ATOM 720 C C . ALA A 1 92 ? -26.203 -15.773 1.569 1.00 90.38 92 ALA A C 1
ATOM 722 O O . ALA A 1 92 ? -25.039 -16.157 1.401 1.00 90.38 92 ALA A O 1
ATOM 723 N N . ARG A 1 93 ? -26.478 -14.498 1.853 1.00 92.56 93 ARG A N 1
ATOM 724 C CA . ARG A 1 93 ? -25.458 -13.442 1.888 1.00 92.56 93 ARG A CA 1
ATOM 725 C C . ARG A 1 93 ? -25.899 -12.198 2.648 1.00 92.56 93 ARG A C 1
ATOM 727 O O . ARG A 1 93 ? -27.090 -11.916 2.793 1.00 92.56 93 ARG A O 1
ATOM 734 N N . VAL A 1 94 ? -24.906 -11.409 3.043 1.00 94.81 94 VAL A N 1
ATOM 735 C CA . VAL A 1 94 ? -25.070 -9.996 3.395 1.00 94.81 94 VAL A CA 1
ATOM 736 C C . VAL A 1 94 ? -24.673 -9.166 2.180 1.00 94.81 94 VAL A C 1
ATOM 738 O O . VAL A 1 94 ? -23.566 -9.328 1.676 1.00 94.81 94 VAL A O 1
ATOM 741 N N . ALA A 1 95 ? -25.553 -8.299 1.688 1.00 93.31 95 ALA A N 1
ATOM 742 C CA . ALA A 1 95 ? -25.297 -7.470 0.512 1.00 93.31 95 ALA A CA 1
ATOM 743 C C . ALA A 1 95 ? -25.420 -5.976 0.824 1.00 93.31 95 ALA A C 1
ATOM 745 O O . ALA A 1 95 ? -26.152 -5.571 1.722 1.00 93.31 95 ALA A O 1
ATOM 746 N N . PHE A 1 96 ? -24.721 -5.151 0.053 1.00 91.88 96 PHE A N 1
ATOM 747 C CA . PHE A 1 96 ? -24.646 -3.707 0.229 1.00 91.88 96 PHE A CA 1
ATOM 748 C C . PHE A 1 96 ? -24.918 -3.002 -1.093 1.00 91.88 96 PHE A C 1
ATOM 750 O O . PHE A 1 96 ? -24.416 -3.414 -2.140 1.00 91.88 96 PHE A O 1
ATOM 757 N N . VAL A 1 97 ? -25.670 -1.905 -1.030 1.00 90.50 97 VAL A N 1
ATOM 758 C CA . VAL A 1 97 ? -25.881 -0.994 -2.161 1.00 90.50 97 VAL A CA 1
ATOM 759 C C . VAL A 1 97 ? -25.690 0.437 -1.698 1.00 90.50 97 VAL A C 1
ATOM 761 O O . VAL A 1 97 ? -26.314 0.866 -0.726 1.00 90.50 97 VAL A O 1
ATOM 764 N N . GLN A 1 98 ? -24.878 1.185 -2.433 1.00 88.25 98 GLN A N 1
ATOM 765 C CA . GLN A 1 98 ? -24.733 2.623 -2.298 1.00 88.25 98 GLN A CA 1
ATOM 766 C C . GLN A 1 98 ? -25.167 3.309 -3.596 1.00 88.25 98 GLN A C 1
ATOM 768 O O . GLN A 1 98 ? -24.657 3.019 -4.688 1.00 88.25 98 GLN A O 1
ATOM 773 N N . ASP A 1 99 ? -26.082 4.266 -3.466 1.00 77.00 99 ASP A N 1
ATOM 774 C CA . ASP A 1 99 ? -26.482 5.121 -4.576 1.00 77.00 99 ASP A CA 1
ATOM 775 C C . ASP A 1 99 ? -25.334 6.066 -4.960 1.00 77.00 99 ASP A C 1
ATOM 777 O O . ASP A 1 99 ? -24.834 6.838 -4.139 1.00 77.00 99 ASP A O 1
ATOM 781 N N . LYS A 1 100 ? -24.896 6.035 -6.228 1.00 69.88 100 LYS A N 1
ATOM 782 C CA . LYS A 1 100 ? -23.954 7.038 -6.736 1.00 69.88 100 LYS A CA 1
ATOM 783 C C . LYS A 1 100 ? -24.709 8.293 -7.154 1.00 69.88 100 LYS A C 1
ATOM 785 O O . LYS A 1 100 ? -25.503 8.270 -8.087 1.00 69.88 100 LYS A O 1
ATOM 790 N N . VAL A 1 101 ? -24.350 9.423 -6.550 1.00 61.69 101 VAL A N 1
ATOM 791 C CA . VAL A 1 101 ? -24.937 10.736 -6.878 1.00 61.69 101 VAL A CA 1
ATOM 792 C C . VAL A 1 101 ? -24.568 11.208 -8.293 1.00 61.69 101 VAL A C 1
ATOM 794 O O . VAL A 1 101 ? -25.340 11.919 -8.928 1.00 61.69 101 VAL A O 1
ATOM 797 N N . LYS A 1 102 ? -23.386 10.834 -8.806 1.00 72.69 102 LYS A N 1
ATOM 798 C CA . LYS A 1 102 ? -22.837 11.411 -10.050 1.00 72.69 102 LYS A CA 1
ATOM 799 C C . LYS A 1 102 ? -23.215 10.666 -11.335 1.00 72.69 102 LYS A C 1
ATOM 801 O O . LYS A 1 102 ? -23.327 11.316 -12.366 1.00 72.69 102 LYS A O 1
ATOM 806 N N . ASN A 1 103 ? -23.425 9.349 -11.277 1.00 78.12 103 ASN A N 1
ATOM 807 C CA . ASN A 1 103 ? -23.777 8.522 -12.437 1.00 78.12 103 ASN A CA 1
ATOM 808 C C . ASN A 1 103 ? -25.048 7.718 -12.121 1.00 78.12 103 ASN A C 1
ATOM 810 O O . ASN A 1 103 ? -24.958 6.728 -11.395 1.00 78.12 103 ASN A O 1
ATOM 814 N N . PRO A 1 104 ? -26.221 8.095 -12.665 1.00 77.19 104 PRO A N 1
ATOM 815 C CA . PRO A 1 104 ? -27.490 7.455 -12.310 1.00 77.19 104 PRO A CA 1
ATOM 816 C C . PRO A 1 104 ? -27.557 5.972 -12.709 1.00 77.19 104 PRO A C 1
ATOM 818 O O . PRO A 1 104 ? -28.287 5.218 -12.069 1.00 77.19 104 PRO A O 1
ATOM 821 N N . ASN A 1 105 ? -26.757 5.552 -13.697 1.00 81.25 105 ASN A N 1
ATOM 822 C CA . ASN A 1 105 ? -26.689 4.177 -14.206 1.00 81.25 105 ASN A CA 1
ATOM 823 C C . ASN A 1 105 ? -25.658 3.288 -13.492 1.00 81.25 105 ASN A C 1
ATOM 825 O O . ASN A 1 105 ? -25.448 2.147 -13.900 1.00 81.25 105 ASN A O 1
ATOM 829 N N . GLU A 1 106 ? -24.993 3.801 -12.458 1.00 81.88 106 GLU A N 1
ATOM 830 C CA . GLU A 1 106 ? -24.001 3.057 -11.688 1.00 81.88 106 GLU A CA 1
ATOM 831 C C . GLU A 1 106 ? -24.372 3.031 -10.208 1.00 81.88 106 GLU A C 1
ATOM 833 O O . GLU A 1 106 ? -24.936 3.983 -9.658 1.00 81.88 106 GLU A O 1
ATOM 838 N N . ARG A 1 107 ? -23.999 1.943 -9.542 1.00 84.06 107 ARG A N 1
ATOM 839 C CA . ARG A 1 107 ? -24.071 1.795 -8.089 1.00 84.06 107 ARG A CA 1
ATOM 840 C C . ARG A 1 107 ? -22.776 1.195 -7.578 1.00 84.06 107 ARG A C 1
ATOM 842 O O . ARG A 1 107 ? -22.109 0.460 -8.306 1.00 84.06 107 ARG A O 1
ATOM 849 N N . ILE A 1 108 ? -22.418 1.530 -6.342 1.00 86.19 108 ILE A N 1
ATOM 850 C CA . ILE A 1 108 ? -21.391 0.765 -5.635 1.00 86.19 108 ILE A CA 1
ATOM 851 C C . ILE A 1 108 ? -22.119 -0.352 -4.906 1.00 86.19 108 ILE A C 1
ATOM 853 O O . ILE A 1 108 ? -23.074 -0.100 -4.172 1.00 86.19 108 ILE A O 1
ATOM 857 N N . VAL A 1 109 ? -21.706 -1.583 -5.167 1.00 88.31 109 VAL A N 1
ATOM 858 C CA . VAL A 1 109 ? -22.326 -2.781 -4.609 1.00 88.31 109 VAL A CA 1
ATOM 859 C C . VAL A 1 109 ? -21.266 -3.698 -4.048 1.00 88.31 109 VAL A C 1
ATOM 861 O O . VAL A 1 109 ? -20.122 -3.663 -4.491 1.00 88.31 109 VAL A O 1
ATOM 864 N N . GLY A 1 110 ? -21.657 -4.529 -3.094 1.00 89.56 110 GLY A N 1
ATOM 865 C CA . GLY A 1 110 ? -20.809 -5.590 -2.572 1.00 89.56 110 GLY A CA 1
ATOM 866 C C . GLY A 1 110 ? -21.630 -6.640 -1.848 1.00 89.56 110 GLY A C 1
ATOM 867 O O . GLY A 1 110 ? -22.778 -6.383 -1.486 1.00 89.56 110 GLY A O 1
ATOM 868 N N . HIS A 1 111 ? -21.071 -7.826 -1.637 1.00 90.81 111 HIS A N 1
ATOM 869 C CA . HIS A 1 111 ? -21.668 -8.808 -0.736 1.00 90.81 111 HIS A CA 1
ATOM 870 C C . HIS A 1 111 ? -20.626 -9.690 -0.064 1.00 90.81 111 HIS A C 1
ATOM 872 O O . HIS A 1 111 ? -19.507 -9.820 -0.543 1.00 90.81 111 HIS A O 1
ATOM 878 N N . VAL A 1 112 ? -21.031 -10.337 1.022 1.00 91.62 112 VAL A N 1
ATOM 879 C CA . VAL A 1 112 ? -20.308 -11.438 1.652 1.00 91.62 112 VAL A CA 1
ATOM 880 C C . VAL A 1 112 ? -21.259 -12.626 1.725 1.00 91.62 112 VAL A C 1
ATOM 882 O O . VAL A 1 112 ? -22.340 -12.528 2.312 1.00 91.62 112 VAL A O 1
ATOM 885 N N . ARG A 1 113 ? -20.892 -13.739 1.086 1.00 90.62 113 ARG A N 1
ATOM 886 C CA . ARG A 1 113 ? -21.682 -14.976 1.091 1.00 90.62 113 ARG A CA 1
ATOM 887 C C . ARG A 1 113 ? -21.426 -15.772 2.362 1.00 90.62 113 ARG A C 1
ATOM 889 O O . ARG A 1 113 ? -20.322 -15.768 2.891 1.00 90.62 113 ARG A O 1
ATOM 896 N N . TYR A 1 114 ? -22.443 -16.480 2.832 1.00 92.88 114 TYR A N 1
ATOM 897 C CA . TYR A 1 114 ? -22.404 -17.187 4.111 1.00 92.88 114 TYR A CA 1
ATOM 898 C C . TYR A 1 114 ? -21.304 -18.235 4.275 1.00 92.88 114 TYR A C 1
ATOM 900 O O . TYR A 1 114 ? -20.697 -18.242 5.345 1.00 92.88 114 TYR A O 1
ATOM 908 N N . PRO A 1 115 ? -20.945 -19.032 3.252 1.00 89.81 115 PRO A N 1
ATOM 909 C CA . PRO A 1 115 ? -19.814 -19.944 3.384 1.00 89.81 115 PRO A CA 1
ATOM 910 C C . PRO A 1 115 ? -18.484 -19.230 3.668 1.00 89.81 115 PRO A C 1
ATOM 912 O O . PRO A 1 115 ? -17.575 -19.850 4.207 1.00 89.81 115 PRO A O 1
ATOM 915 N N . TRP A 1 116 ? -18.364 -17.941 3.332 1.00 91.19 116 TRP A N 1
ATOM 916 C CA . TRP A 1 116 ? -17.150 -17.155 3.557 1.00 91.19 116 TRP A CA 1
ATOM 917 C C . TRP A 1 116 ? -17.068 -16.544 4.956 1.00 91.19 116 TRP A C 1
ATOM 919 O O . TRP A 1 116 ? -15.971 -16.204 5.390 1.00 91.19 116 TRP A O 1
ATOM 929 N N . ILE A 1 117 ? -18.200 -16.385 5.653 1.00 93.94 117 ILE A N 1
ATOM 930 C CA . ILE A 1 117 ? -18.251 -15.669 6.934 1.00 93.94 117 ILE A CA 1
ATOM 931 C C . ILE A 1 117 ? -17.643 -16.531 8.040 1.00 93.94 117 ILE A C 1
ATOM 933 O O . ILE A 1 117 ? -18.238 -17.528 8.448 1.00 93.94 117 ILE A O 1
ATOM 937 N N . ASP A 1 118 ? -16.483 -16.129 8.558 1.00 92.00 118 ASP A N 1
ATOM 938 C CA . ASP A 1 118 ? -15.773 -16.816 9.649 1.00 92.00 118 ASP A CA 1
ATOM 939 C C . ASP A 1 118 ? -16.163 -16.299 11.025 1.00 92.00 118 ASP A C 1
ATOM 941 O O . ASP A 1 118 ? -16.154 -17.058 11.996 1.00 92.00 118 ASP A O 1
ATOM 945 N N . ALA A 1 119 ? -16.536 -15.030 11.107 1.00 95.31 119 ALA A N 1
ATOM 946 C CA . ALA A 1 119 ? -16.986 -14.414 12.327 1.00 95.31 119 ALA A CA 1
ATOM 947 C C . ALA A 1 119 ? -17.887 -13.208 12.074 1.00 95.31 119 ALA A C 1
ATOM 949 O O . ALA A 1 119 ? -17.831 -12.532 11.044 1.00 95.31 119 ALA A O 1
ATOM 950 N N . VAL A 1 120 ? -18.703 -12.922 13.082 1.00 97.06 120 VAL A N 1
ATOM 951 C CA . VAL A 1 120 ? -19.468 -11.687 13.189 1.00 97.06 120 VAL A CA 1
ATOM 952 C C . VAL A 1 120 ? -19.131 -11.042 14.523 1.00 97.06 120 VAL A C 1
ATOM 954 O O . VAL A 1 120 ? -19.378 -11.619 15.583 1.00 97.06 120 VAL A O 1
ATOM 957 N N . VAL A 1 121 ? -18.571 -9.838 14.462 1.00 96.88 121 VAL A N 1
ATOM 958 C CA . VAL A 1 121 ? -18.358 -8.978 15.630 1.00 96.88 121 VAL A CA 1
ATOM 959 C C . VAL A 1 121 ? -19.510 -7.993 15.695 1.00 96.88 121 VAL A C 1
ATOM 961 O O . VAL A 1 121 ? -19.908 -7.435 14.673 1.00 96.88 121 VAL A O 1
ATOM 964 N N . TRP A 1 122 ? -20.045 -7.732 16.879 1.00 97.25 122 TRP A N 1
ATOM 965 C CA . TRP A 1 122 ? -21.030 -6.672 17.053 1.00 97.25 122 TRP A CA 1
ATOM 966 C C . TRP A 1 122 ? -20.708 -5.819 18.261 1.00 97.25 122 TRP A C 1
ATOM 968 O O . TRP A 1 122 ? -20.186 -6.274 19.274 1.00 97.25 122 TRP A O 1
ATOM 978 N N . ARG A 1 123 ? -21.088 -4.552 18.161 1.00 95.25 123 ARG A N 1
ATOM 979 C CA . ARG A 1 123 ? -20.992 -3.595 19.251 1.00 95.25 123 ARG A CA 1
ATOM 980 C C . ARG A 1 123 ? -22.333 -2.894 19.405 1.00 95.25 123 ARG A C 1
ATOM 982 O O . ARG A 1 123 ? -22.765 -2.225 18.455 1.00 95.25 123 ARG A O 1
ATOM 989 N N . PRO A 1 124 ? -23.013 -3.011 20.559 1.00 92.94 124 PRO A N 1
ATOM 990 C CA . PRO A 1 124 ? -24.179 -2.194 20.839 1.00 92.94 124 PRO A CA 1
ATOM 991 C C . PRO A 1 124 ? -23.763 -0.727 20.991 1.00 92.94 124 PRO A C 1
ATOM 993 O O . PRO A 1 124 ? -22.587 -0.363 21.033 1.00 92.94 124 PRO A O 1
ATOM 996 N N . ARG A 1 125 ? -24.739 0.169 21.090 1.00 89.81 125 ARG A N 1
ATOM 997 C CA . ARG A 1 125 ? -24.449 1.586 21.312 1.00 89.81 125 ARG A CA 1
ATOM 998 C C . ARG A 1 125 ? -23.810 1.809 22.694 1.00 89.81 125 ARG A C 1
ATOM 1000 O O . ARG A 1 125 ? -24.494 1.726 23.710 1.00 89.81 125 ARG A O 1
ATOM 1007 N N . LEU A 1 126 ? -22.533 2.201 22.731 1.00 85.56 126 LEU A N 1
ATOM 1008 C CA . LEU A 1 126 ? -21.792 2.501 23.966 1.00 85.56 126 LEU A CA 1
ATOM 1009 C C . LEU A 1 126 ? -21.665 4.018 24.183 1.00 85.56 126 LEU A C 1
ATOM 1011 O O . LEU A 1 126 ? -20.651 4.658 23.896 1.00 85.56 126 LEU A O 1
ATOM 1015 N N . GLY A 1 127 ? -22.733 4.620 24.703 1.00 84.25 127 GLY A N 1
ATOM 1016 C CA . GLY A 1 127 ? -22.780 6.051 25.005 1.00 84.25 127 GLY A CA 1
ATOM 1017 C C . GLY A 1 127 ? -23.024 6.941 23.780 1.00 84.25 127 GLY A C 1
ATOM 1018 O O . GLY A 1 127 ? -23.638 6.542 22.790 1.00 84.25 127 GLY A O 1
ATOM 1019 N N . ARG A 1 128 ? -22.618 8.216 23.870 1.00 77.56 128 ARG A N 1
ATOM 1020 C CA . ARG A 1 128 ? -22.904 9.224 22.828 1.00 77.56 128 ARG A CA 1
ATOM 1021 C C . ARG A 1 128 ? -21.935 9.171 21.645 1.00 77.56 128 ARG A C 1
ATOM 1023 O O . ARG A 1 128 ? -22.335 9.534 20.542 1.00 77.56 128 ARG A O 1
ATOM 1030 N N . PHE A 1 129 ? -20.690 8.757 21.885 1.00 80.00 129 PHE A N 1
ATOM 1031 C CA . PHE A 1 129 ? -19.594 8.877 20.919 1.00 80.00 129 PHE A CA 1
ATOM 1032 C C . PHE A 1 129 ? -19.244 7.570 20.206 1.00 80.00 129 PHE A C 1
ATOM 1034 O O . PHE A 1 129 ? -18.719 7.631 19.100 1.00 80.00 129 PHE A O 1
ATOM 1041 N N . LYS A 1 130 ? -19.550 6.403 20.792 1.00 85.00 130 LYS A N 1
ATOM 1042 C CA . LYS A 1 130 ? -19.364 5.113 20.120 1.00 85.00 130 LYS A CA 1
ATOM 1043 C C . LYS A 1 130 ? -20.677 4.668 19.489 1.00 85.00 130 LYS A C 1
ATOM 1045 O O . LYS A 1 130 ? -21.668 4.434 20.187 1.00 85.00 130 LYS A O 1
ATOM 1050 N N . ARG A 1 131 ? -20.686 4.589 18.161 1.00 91.88 131 ARG A N 1
ATOM 1051 C CA . ARG A 1 131 ? -21.845 4.132 17.397 1.00 91.88 131 ARG A CA 1
ATOM 1052 C C . ARG A 1 131 ? -22.002 2.611 17.469 1.00 91.88 131 ARG A C 1
ATOM 1054 O O . ARG A 1 131 ? -20.999 1.913 17.663 1.00 91.88 131 ARG A O 1
ATOM 1061 N N . PRO A 1 132 ? -23.243 2.115 17.312 1.00 95.75 132 PRO A N 1
ATOM 1062 C CA . PRO A 1 132 ? -23.473 0.706 17.035 1.00 95.75 132 PRO A CA 1
ATOM 1063 C C . PRO A 1 132 ? -22.747 0.300 15.750 1.00 95.75 132 PRO A C 1
ATOM 1065 O O . PRO A 1 132 ? -22.739 1.048 14.768 1.00 95.75 132 PRO A O 1
ATOM 1068 N N . MET A 1 133 ? -22.124 -0.870 15.788 1.00 96.12 133 MET A N 1
ATOM 1069 C CA . MET A 1 133 ? -21.278 -1.375 14.714 1.00 96.12 133 MET A CA 1
ATOM 1070 C C . MET A 1 133 ? -21.444 -2.894 14.580 1.00 96.12 133 MET A C 1
ATOM 1072 O O . MET A 1 133 ? -21.732 -3.578 15.566 1.00 96.12 133 MET A O 1
ATOM 1076 N N . LEU A 1 134 ? -21.285 -3.391 13.357 1.00 97.38 134 LEU A N 1
ATOM 1077 C CA . LEU A 1 134 ? -21.163 -4.806 13.020 1.00 97.38 134 LEU A CA 1
ATOM 1078 C C . LEU A 1 134 ? -19.892 -4.996 12.179 1.00 97.38 134 LEU A C 1
ATOM 1080 O O . LEU A 1 134 ? -19.639 -4.182 11.296 1.00 97.38 134 LEU A O 1
ATOM 1084 N N . GLN A 1 135 ? -19.123 -6.057 12.401 1.00 96.12 135 GLN A N 1
ATOM 1085 C CA . GLN A 1 135 ? -18.096 -6.500 11.460 1.00 96.12 135 GLN A CA 1
ATOM 1086 C C . GLN A 1 135 ? -18.436 -7.896 10.961 1.00 96.12 135 GLN A C 1
ATOM 1088 O O . GLN A 1 135 ? -18.780 -8.770 11.753 1.00 96.12 135 GLN A O 1
ATOM 1093 N N . VAL A 1 136 ? -18.310 -8.103 9.655 1.00 95.81 136 VAL A N 1
ATOM 1094 C CA . VAL A 1 136 ? -18.416 -9.420 9.022 1.00 95.81 136 VAL A CA 1
ATOM 1095 C C . VAL A 1 136 ? -17.038 -9.799 8.522 1.00 95.81 136 VAL A C 1
ATOM 1097 O O . VAL A 1 136 ? -16.501 -9.130 7.640 1.00 95.81 136 VAL A O 1
ATOM 1100 N N . TRP A 1 137 ? -16.454 -10.820 9.127 1.00 93.81 137 TRP A N 1
ATOM 1101 C CA . TRP A 1 137 ? -15.113 -11.282 8.809 1.00 93.81 137 TRP A CA 1
ATOM 1102 C C . TRP A 1 137 ? -15.197 -12.402 7.759 1.00 93.81 137 TRP A C 1
ATOM 1104 O O . TRP A 1 137 ? -16.228 -13.072 7.634 1.00 93.81 137 TRP A O 1
ATOM 1114 N N . MET A 1 138 ? -14.138 -12.577 6.968 1.00 91.12 138 MET A N 1
ATOM 1115 C CA . MET A 1 138 ? -13.979 -13.701 6.045 1.00 91.12 138 MET A CA 1
ATOM 1116 C C . MET A 1 138 ? -12.504 -13.950 5.708 1.00 91.12 138 MET A C 1
ATOM 1118 O O . MET A 1 138 ? -11.662 -13.055 5.834 1.00 91.12 138 MET A O 1
ATOM 1122 N N . HIS A 1 139 ? -12.206 -15.136 5.181 1.00 84.69 139 HIS A N 1
ATOM 1123 C CA . HIS A 1 139 ? -10.893 -15.459 4.620 1.00 84.69 139 HIS A CA 1
ATOM 1124 C C . HIS A 1 139 ? -10.919 -15.457 3.090 1.00 84.69 139 HIS A C 1
ATOM 1126 O O . HIS A 1 139 ? -11.887 -15.926 2.496 1.00 84.69 139 HIS A O 1
ATOM 1132 N N . GLU A 1 140 ? -9.864 -14.953 2.450 1.00 82.12 140 GLU A N 1
ATOM 1133 C CA . GLU A 1 140 ? -9.640 -15.055 1.000 1.00 82.12 140 GLU A CA 1
ATOM 1134 C C . GLU A 1 140 ? -8.366 -15.864 0.739 1.00 82.12 140 GLU A C 1
ATOM 1136 O O . GLU A 1 140 ? -7.341 -15.649 1.391 1.00 82.12 140 GLU A O 1
ATOM 1141 N N . ASP A 1 141 ? -8.430 -16.801 -0.207 1.00 75.88 141 ASP A N 1
ATOM 1142 C CA . ASP A 1 141 ? -7.277 -17.581 -0.645 1.00 75.88 141 ASP A CA 1
ATOM 1143 C C . ASP A 1 141 ? -6.934 -17.241 -2.095 1.00 75.88 141 ASP A C 1
ATOM 1145 O O . ASP A 1 141 ? -7.778 -17.304 -2.996 1.00 75.88 141 ASP A O 1
ATOM 1149 N N . PHE A 1 142 ? -5.681 -16.849 -2.324 1.00 66.44 142 PHE A N 1
ATOM 1150 C CA . PHE A 1 142 ? -5.222 -16.463 -3.649 1.00 66.44 142 PHE A CA 1
ATOM 1151 C C . PHE A 1 142 ? -4.577 -17.653 -4.361 1.00 66.44 142 PHE A C 1
ATOM 1153 O O . PHE A 1 142 ? -3.555 -18.166 -3.909 1.00 66.44 142 PHE A O 1
ATOM 1160 N N . PRO A 1 143 ? -5.044 -18.019 -5.570 1.00 54.16 143 PRO A N 1
ATOM 1161 C CA . PRO A 1 143 ? -4.453 -19.119 -6.335 1.00 54.16 143 PRO A CA 1
ATOM 1162 C C . PRO A 1 143 ? -3.043 -18.808 -6.874 1.00 54.16 143 PRO A C 1
ATOM 1164 O O . PRO A 1 143 ? -2.398 -19.666 -7.480 1.00 54.16 143 PRO A O 1
ATOM 1167 N N . VAL A 1 144 ? -2.542 -17.580 -6.703 1.00 56.12 144 VAL A N 1
ATOM 1168 C CA . VAL A 1 144 ? -1.191 -17.201 -7.126 1.00 56.12 144 VAL A CA 1
ATOM 1169 C C . VAL A 1 144 ? -0.216 -17.596 -6.020 1.00 56.12 144 VAL A C 1
ATOM 1171 O O . VAL A 1 144 ? -0.293 -17.050 -4.924 1.00 56.12 144 VAL A O 1
ATOM 1174 N N . LYS A 1 145 ? 0.728 -18.497 -6.340 1.00 50.59 145 LYS A N 1
ATOM 1175 C CA . LYS A 1 145 ? 1.737 -19.151 -5.467 1.00 50.59 145 LYS A CA 1
ATOM 1176 C C . LYS A 1 145 ? 2.536 -18.267 -4.481 1.00 50.59 145 LYS A C 1
ATOM 1178 O O . LYS A 1 145 ? 3.370 -18.799 -3.758 1.00 50.59 145 LYS A O 1
ATOM 1183 N N . HIS A 1 146 ? 2.324 -16.954 -4.449 1.00 49.59 146 HIS A N 1
ATOM 1184 C CA . HIS A 1 146 ? 3.130 -15.990 -3.700 1.00 49.59 146 HIS A CA 1
ATOM 1185 C C . HIS A 1 146 ? 2.327 -15.006 -2.833 1.00 49.59 146 HIS A C 1
ATOM 1187 O O . HIS A 1 146 ? 2.943 -14.183 -2.165 1.00 49.59 146 HIS A O 1
ATOM 1193 N N . LEU A 1 147 ? 0.986 -15.057 -2.824 1.00 56.00 147 LEU A N 1
ATOM 1194 C CA . LEU A 1 147 ? 0.176 -14.048 -2.118 1.00 56.00 147 LEU A CA 1
ATOM 1195 C C . LEU A 1 147 ? -0.420 -14.511 -0.780 1.00 56.00 147 LEU A C 1
ATOM 1197 O O . LEU A 1 147 ? -0.866 -13.656 -0.025 1.00 56.00 147 LEU A O 1
ATOM 1201 N N . GLY A 1 148 ? -0.373 -15.805 -0.449 1.00 65.31 148 GLY A N 1
ATOM 1202 C CA . GLY A 1 148 ? -0.850 -16.330 0.839 1.00 65.31 148 GLY A CA 1
ATOM 1203 C C . GLY A 1 148 ? -2.361 -16.179 1.064 1.00 65.31 148 GLY A C 1
ATOM 1204 O O . GLY A 1 148 ? -3.099 -15.784 0.160 1.00 65.31 148 GLY A O 1
ATOM 1205 N N . SER A 1 149 ? -2.807 -16.512 2.279 1.00 68.75 149 SER A N 1
ATOM 1206 C CA . SER A 1 149 ? -4.198 -16.364 2.727 1.00 68.75 149 SER A CA 1
ATOM 1207 C C . SER A 1 149 ? -4.405 -15.035 3.455 1.00 68.75 149 SER A C 1
ATOM 1209 O O . SER A 1 149 ? -3.529 -14.552 4.178 1.00 68.75 149 SER A O 1
ATOM 1211 N N . TRP A 1 150 ? -5.584 -14.448 3.280 1.00 75.75 150 TRP A N 1
ATOM 1212 C CA . TRP A 1 150 ? -5.905 -13.097 3.725 1.00 75.75 150 TRP A CA 1
ATOM 1213 C C . TRP A 1 150 ? -7.110 -13.114 4.647 1.00 75.75 150 TRP A C 1
ATOM 1215 O O . TRP A 1 150 ? -8.019 -13.928 4.486 1.00 75.75 150 TRP A O 1
ATOM 1225 N N . SER A 1 151 ? -7.132 -12.188 5.599 1.00 80.62 151 SER A N 1
ATOM 1226 C CA . SER A 1 151 ? -8.319 -11.905 6.398 1.00 80.62 151 SER A CA 1
ATOM 1227 C C . SER A 1 151 ? -8.915 -10.585 5.949 1.00 80.62 151 SER A C 1
ATOM 1229 O O . SER A 1 151 ? -8.233 -9.560 5.886 1.00 80.62 151 SER A O 1
ATOM 1231 N N . HIS A 1 152 ? -10.202 -10.617 5.650 1.00 85.31 152 HIS A N 1
ATOM 1232 C CA . HIS A 1 152 ? -10.980 -9.440 5.328 1.00 85.31 152 HIS A CA 1
ATOM 1233 C C . HIS A 1 152 ? -12.005 -9.249 6.424 1.00 85.31 152 HIS A C 1
ATOM 1235 O O . HIS A 1 152 ? -12.565 -10.216 6.934 1.00 85.31 152 HIS A O 1
ATOM 1241 N N . TYR A 1 153 ? -12.309 -7.999 6.739 1.00 89.06 153 TYR A N 1
ATOM 1242 C CA . TYR A 1 153 ? -13.532 -7.709 7.461 1.00 89.06 153 TYR A CA 1
ATOM 1243 C C . TYR A 1 153 ? -14.235 -6.503 6.866 1.00 89.06 153 TYR A C 1
ATOM 1245 O O . TYR A 1 153 ? -13.615 -5.536 6.426 1.00 89.06 153 TYR A O 1
ATOM 1253 N N . VAL A 1 154 ? -15.557 -6.585 6.826 1.00 91.94 154 VAL A N 1
ATOM 1254 C CA . VAL A 1 154 ? -16.431 -5.490 6.431 1.00 91.94 154 VAL A CA 1
ATOM 1255 C C . VAL A 1 154 ? -17.013 -4.897 7.698 1.00 91.94 154 VAL A C 1
ATOM 1257 O O . VAL A 1 154 ? -17.841 -5.526 8.351 1.00 91.94 154 VAL A O 1
ATOM 1260 N N . GLU A 1 155 ? -16.566 -3.700 8.052 1.00 94.44 155 GLU A N 1
ATOM 1261 C CA . GLU A 1 155 ? -17.095 -2.927 9.167 1.00 94.44 155 GLU A CA 1
ATOM 1262 C C . GLU A 1 155 ? -18.291 -2.093 8.709 1.00 94.44 155 GLU A C 1
ATOM 1264 O O . GLU A 1 155 ? -18.236 -1.405 7.694 1.00 94.44 155 GLU A O 1
ATOM 1269 N N . ILE A 1 156 ? -19.381 -2.157 9.463 1.00 95.62 156 ILE A N 1
ATOM 1270 C CA . ILE A 1 156 ? -20.662 -1.532 9.159 1.00 95.62 156 ILE A CA 1
ATOM 1271 C C . ILE A 1 156 ? -21.052 -0.679 10.362 1.00 95.62 156 ILE A C 1
ATOM 1273 O O . ILE A 1 156 ? -21.361 -1.199 11.436 1.00 95.62 156 ILE A O 1
ATOM 1277 N N . GLU A 1 157 ? -21.060 0.638 10.190 1.00 95.56 157 GLU A N 1
ATOM 1278 C CA . GLU A 1 157 ? -21.563 1.571 11.195 1.00 95.56 157 GLU A CA 1
ATOM 1279 C C . GLU A 1 157 ? -23.023 1.931 10.923 1.00 95.56 157 GLU A C 1
ATOM 1281 O O . GLU A 1 157 ? -23.411 2.240 9.793 1.00 95.56 157 GLU A O 1
ATOM 1286 N N . PHE A 1 158 ? -23.831 1.990 11.981 1.00 95.00 158 PHE A N 1
ATOM 1287 C CA . PHE A 1 158 ? -25.240 2.370 11.888 1.00 95.00 158 PHE A CA 1
ATOM 1288 C C . PHE A 1 158 ? -25.498 3.754 12.488 1.00 95.00 158 PHE A C 1
ATOM 1290 O O . PHE A 1 158 ? -24.852 4.183 13.453 1.00 95.00 158 PHE A O 1
ATOM 1297 N N . ASP A 1 159 ? -26.502 4.441 11.945 1.00 86.75 159 ASP A N 1
ATOM 1298 C CA . ASP A 1 159 ? -27.095 5.610 12.586 1.00 86.75 159 ASP A CA 1
ATOM 1299 C C . ASP A 1 159 ? -28.238 5.180 13.525 1.00 86.75 159 ASP A C 1
ATOM 1301 O O . ASP A 1 159 ? -28.979 4.239 13.255 1.00 86.75 159 ASP A O 1
ATOM 1305 N N . GLY A 1 160 ? -28.408 5.898 14.639 1.00 81.81 160 GLY A N 1
ATOM 1306 C CA . GLY A 1 160 ? -29.528 5.682 15.562 1.00 81.81 160 GLY A CA 1
ATOM 1307 C C . GLY A 1 160 ? -29.386 4.473 16.507 1.00 81.81 160 GLY A C 1
ATOM 1308 O O . GLY A 1 160 ? -28.272 4.005 16.760 1.00 81.81 160 GLY A O 1
ATOM 1309 N N . PRO A 1 161 ? -30.493 4.039 17.139 1.00 85.12 161 PRO A N 1
ATOM 1310 C CA . PRO A 1 161 ? -30.539 2.872 18.014 1.00 85.12 161 PRO A CA 1
ATOM 1311 C C . PRO A 1 161 ? -30.841 1.605 17.199 1.00 85.12 161 PRO A C 1
ATOM 1313 O O . PRO A 1 161 ? -31.981 1.155 17.140 1.00 85.12 161 PRO A O 1
ATOM 1316 N N . VAL A 1 162 ? -29.820 1.050 16.548 1.00 92.94 162 VAL A N 1
ATOM 1317 C CA . VAL A 1 162 ? -29.908 -0.268 15.903 1.00 92.94 162 VAL A CA 1
ATOM 1318 C C . VAL A 1 162 ? -29.470 -1.338 16.898 1.00 92.94 162 VAL A C 1
ATOM 1320 O O . VAL A 1 162 ? -28.442 -1.182 17.561 1.00 92.94 162 VAL A O 1
ATOM 1323 N N . ASP A 1 163 ? -30.249 -2.415 16.996 1.00 94.81 163 ASP A N 1
ATOM 1324 C CA . ASP A 1 163 ? -29.886 -3.600 17.770 1.00 94.81 163 ASP A CA 1
ATOM 1325 C C . ASP A 1 163 ? -28.934 -4.483 16.952 1.00 94.81 163 ASP A C 1
ATOM 1327 O O . ASP A 1 163 ? -29.339 -5.365 16.194 1.00 94.81 163 ASP A O 1
ATOM 1331 N N . THR A 1 164 ? -27.639 -4.197 17.065 1.00 95.62 164 THR A N 1
ATOM 1332 C CA . THR A 1 164 ? -26.595 -4.933 16.343 1.00 95.62 164 THR A CA 1
ATOM 1333 C C . THR A 1 164 ? -26.450 -6.372 16.823 1.00 95.62 164 THR A C 1
ATOM 1335 O O . THR A 1 164 ? -26.034 -7.214 16.034 1.00 95.62 164 THR A O 1
ATOM 1338 N N . ALA A 1 165 ? -26.845 -6.679 18.063 1.00 95.44 165 ALA A N 1
ATOM 1339 C CA . ALA A 1 165 ? -26.841 -8.045 18.576 1.00 95.44 165 ALA A CA 1
ATOM 1340 C C . ALA A 1 165 ? -27.938 -8.885 17.908 1.00 95.44 165 ALA A C 1
ATOM 1342 O O . ALA A 1 165 ? -27.683 -10.023 17.522 1.00 95.44 165 ALA A O 1
ATOM 1343 N N . ALA A 1 166 ? -29.133 -8.318 17.707 1.00 95.75 166 ALA A N 1
ATOM 1344 C CA . ALA A 1 166 ? -30.208 -8.992 16.978 1.00 95.75 166 ALA A CA 1
ATOM 1345 C C . ALA A 1 166 ? -29.823 -9.282 15.517 1.00 95.75 166 ALA A C 1
ATOM 1347 O O . ALA A 1 166 ? -30.046 -10.392 15.035 1.00 95.75 166 ALA A O 1
ATOM 1348 N N . ILE A 1 167 ? -29.189 -8.319 14.836 1.00 96.31 167 ILE A N 1
ATOM 1349 C CA . ILE A 1 167 ? -28.702 -8.503 13.459 1.00 96.31 167 ILE A CA 1
ATOM 1350 C C . ILE A 1 167 ? -27.600 -9.569 13.410 1.00 96.31 167 ILE A C 1
ATOM 1352 O O . ILE A 1 167 ? -27.646 -10.463 12.567 1.00 96.31 167 ILE A O 1
ATOM 1356 N N . ALA A 1 168 ? -26.621 -9.505 14.317 1.00 97.00 168 ALA A N 1
ATOM 1357 C CA . ALA A 1 168 ? -25.549 -10.494 14.387 1.00 97.00 168 ALA A CA 1
ATOM 1358 C C . ALA A 1 168 ? -26.091 -11.907 14.651 1.00 97.00 168 ALA A C 1
ATOM 1360 O O . ALA A 1 168 ? -25.623 -12.866 14.043 1.00 97.00 168 ALA A O 1
ATOM 1361 N N . LEU A 1 169 ? -27.107 -12.029 15.513 1.00 96.88 169 LEU A N 1
ATOM 1362 C CA . LEU A 1 169 ? -27.758 -13.297 15.830 1.00 96.88 169 LEU A CA 1
ATOM 1363 C C . LEU A 1 169 ? -28.484 -13.871 14.609 1.00 96.88 169 LEU A C 1
ATOM 1365 O O . LEU A 1 169 ? -28.398 -15.073 14.360 1.00 96.88 169 LEU A O 1
ATOM 1369 N N . ASP A 1 170 ? -29.187 -13.027 13.850 1.00 96.25 170 ASP A N 1
ATOM 1370 C CA . ASP A 1 170 ? -29.847 -13.450 12.613 1.00 96.25 170 ASP A CA 1
ATOM 1371 C C . ASP A 1 170 ? -28.822 -13.939 11.581 1.00 96.25 170 ASP A C 1
ATOM 1373 O O . ASP A 1 170 ? -28.951 -15.050 11.066 1.00 96.25 170 ASP A O 1
ATOM 1377 N N . ILE A 1 171 ? -27.737 -13.185 11.364 1.00 96.62 171 ILE A N 1
ATOM 1378 C CA . ILE A 1 171 ? -26.653 -13.594 10.457 1.00 96.62 171 ILE A CA 1
ATOM 1379 C C . ILE A 1 171 ? -26.038 -14.924 10.909 1.00 96.62 171 ILE A C 1
ATOM 1381 O O . ILE A 1 171 ? -25.929 -15.836 10.094 1.00 96.62 171 ILE A O 1
ATOM 1385 N N . ALA A 1 172 ? -25.687 -15.077 12.189 1.00 96.44 172 ALA A N 1
ATOM 1386 C CA . ALA A 1 172 ? -25.093 -16.303 12.728 1.00 96.44 172 ALA A CA 1
ATOM 1387 C C . ALA A 1 172 ? -25.972 -17.538 12.468 1.00 96.44 172 ALA A C 1
ATOM 1389 O O . ALA A 1 172 ? -25.503 -18.564 11.962 1.00 96.44 172 ALA A O 1
ATOM 1390 N N . ARG A 1 173 ? -27.277 -17.427 12.752 1.00 95.94 173 ARG A N 1
ATOM 1391 C CA . ARG A 1 173 ? -28.238 -18.512 12.514 1.00 95.94 173 ARG A CA 1
ATOM 1392 C C . ARG A 1 173 ? -28.343 -18.864 11.039 1.00 95.94 173 ARG A C 1
ATOM 1394 O O . ARG A 1 173 ? -28.348 -20.048 10.695 1.00 95.94 173 ARG A O 1
ATOM 1401 N N . ARG A 1 174 ? -28.427 -17.851 10.173 1.00 95.06 174 ARG A N 1
ATOM 1402 C CA . ARG A 1 174 ? -28.565 -18.051 8.730 1.00 95.06 174 ARG A CA 1
ATOM 1403 C C . ARG A 1 174 ? -27.299 -18.613 8.102 1.00 95.06 174 ARG A C 1
ATOM 1405 O O . ARG A 1 174 ? -27.419 -19.519 7.287 1.00 95.06 174 ARG A O 1
ATOM 1412 N N . VAL A 1 175 ? -26.110 -18.186 8.532 1.00 94.81 175 VAL A N 1
ATOM 1413 C CA . VAL A 1 175 ? -24.838 -18.793 8.106 1.00 94.81 175 VAL A CA 1
ATOM 1414 C C . VAL A 1 175 ? -24.830 -20.283 8.437 1.00 94.81 175 VAL A C 1
ATOM 1416 O O . VAL A 1 175 ? -24.563 -21.108 7.565 1.00 94.81 175 VAL A O 1
ATOM 1419 N N . CYS A 1 176 ? -25.206 -20.649 9.664 1.00 95.06 176 CYS A N 1
ATOM 1420 C CA . CYS A 1 176 ? -25.237 -22.049 10.078 1.00 95.06 176 CYS A CA 1
ATOM 1421 C C . CYS A 1 176 ? -26.263 -22.879 9.297 1.00 95.06 176 CYS A C 1
ATOM 1423 O O . CYS A 1 176 ? -25.939 -23.963 8.807 1.00 95.06 176 CYS A O 1
ATOM 1425 N N . ALA A 1 177 ? -27.490 -22.369 9.154 1.00 93.62 177 ALA A N 1
ATOM 1426 C CA . ALA A 1 177 ? -28.554 -23.036 8.406 1.00 93.62 177 ALA A CA 1
ATOM 1427 C C . ALA A 1 177 ? -28.196 -23.191 6.919 1.00 93.62 177 ALA A C 1
ATOM 1429 O O . ALA A 1 177 ? -28.403 -24.257 6.337 1.00 93.62 177 ALA A O 1
ATOM 1430 N N . HIS A 1 178 ? -27.612 -22.151 6.323 1.00 91.81 178 HIS A N 1
ATOM 1431 C CA . HIS A 1 178 ? -27.154 -22.158 4.942 1.00 91.81 178 HIS A CA 1
ATOM 1432 C C . HIS A 1 178 ? -26.049 -23.189 4.729 1.00 91.81 178 HIS A C 1
ATOM 1434 O O . HIS A 1 178 ? -26.177 -24.032 3.843 1.00 91.81 178 HIS A O 1
ATOM 1440 N N . ASN A 1 179 ? -25.001 -23.175 5.558 1.00 91.06 179 ASN A N 1
ATOM 1441 C CA . ASN A 1 179 ? -23.880 -24.106 5.440 1.00 91.06 179 ASN A CA 1
ATOM 1442 C C . ASN A 1 179 ? -24.345 -25.562 5.607 1.00 91.06 179 ASN A C 1
ATOM 1444 O O . ASN A 1 179 ? -23.932 -26.431 4.838 1.00 91.06 179 ASN A O 1
ATOM 1448 N N . LEU A 1 180 ? -25.270 -25.823 6.540 1.00 91.06 180 LEU A N 1
ATOM 1449 C CA . LEU A 1 180 ? -25.871 -27.146 6.730 1.00 91.06 180 LEU A CA 1
ATOM 1450 C C . LEU A 1 180 ? -26.643 -27.625 5.487 1.00 91.06 180 LEU A C 1
ATOM 1452 O O . LEU A 1 180 ? -26.567 -28.801 5.137 1.00 91.06 180 LEU A O 1
ATOM 1456 N N . ALA A 1 181 ? -27.364 -26.727 4.810 1.00 89.25 181 ALA A N 1
ATOM 1457 C CA . ALA A 1 181 ? -28.121 -27.046 3.599 1.00 89.25 181 ALA A CA 1
ATOM 1458 C C . ALA A 1 181 ? -27.243 -27.191 2.338 1.00 89.25 181 ALA A C 1
ATOM 1460 O O . ALA A 1 181 ? -27.641 -27.887 1.406 1.00 89.25 181 ALA A O 1
ATOM 1461 N N . HIS A 1 182 ? -26.055 -26.575 2.308 1.00 84.62 182 HIS A N 1
ATOM 1462 C CA . HIS A 1 182 ? -25.233 -26.430 1.097 1.00 84.62 182 HIS A CA 1
ATOM 1463 C C . HIS A 1 182 ? -23.858 -27.107 1.198 1.00 84.62 182 HIS A C 1
ATOM 1465 O O . HIS A 1 182 ? -22.848 -26.578 0.739 1.00 84.62 182 HIS A O 1
ATOM 1471 N N . GLY A 1 183 ? -23.815 -28.318 1.758 1.00 78.06 183 GLY A N 1
ATOM 1472 C CA . GLY A 1 183 ? -22.650 -29.197 1.613 1.00 78.06 183 GLY A CA 1
ATOM 1473 C C . GLY A 1 183 ? -21.544 -29.007 2.651 1.00 78.06 183 GLY A C 1
ATOM 1474 O O . GLY A 1 183 ? -20.403 -29.392 2.387 1.00 78.06 183 GLY A O 1
ATOM 1475 N N . ALA A 1 184 ? -21.865 -28.471 3.835 1.00 86.31 184 ALA A N 1
ATOM 1476 C CA . ALA A 1 184 ? -21.003 -28.607 5.008 1.00 86.31 184 ALA A CA 1
ATOM 1477 C C . ALA A 1 184 ? -20.635 -30.084 5.256 1.00 86.31 184 ALA A C 1
ATOM 1479 O O . ALA A 1 184 ? -21.490 -30.964 5.101 1.00 86.31 184 ALA A O 1
ATOM 1480 N N . PRO A 1 185 ? -19.396 -30.392 5.672 1.00 85.31 185 PRO A N 1
ATOM 1481 C CA . PRO A 1 185 ? -18.986 -31.759 5.946 1.00 85.31 185 PRO A CA 1
ATOM 1482 C C . PRO A 1 185 ? -19.668 -32.303 7.209 1.00 85.31 185 PRO A C 1
ATOM 1484 O O . PRO A 1 185 ? -19.945 -31.571 8.155 1.00 85.31 185 PRO A O 1
ATOM 1487 N N . ALA A 1 186 ? -19.916 -33.614 7.250 1.00 89.50 186 ALA A N 1
ATOM 1488 C CA . ALA A 1 186 ? -20.694 -34.241 8.324 1.00 89.50 186 ALA A CA 1
ATOM 1489 C C . ALA A 1 186 ? -20.131 -33.986 9.737 1.00 89.50 186 ALA A C 1
ATOM 1491 O O . ALA A 1 186 ? -20.896 -33.907 10.695 1.00 89.50 186 ALA A O 1
ATOM 1492 N N . TRP A 1 187 ? -18.811 -33.808 9.869 1.00 89.12 187 TRP A N 1
ATOM 1493 C CA . TRP A 1 187 ? -18.143 -33.620 11.160 1.00 89.12 187 TRP A CA 1
ATOM 1494 C C . TRP A 1 187 ? -18.490 -32.296 11.871 1.00 89.12 187 TRP A C 1
ATOM 1496 O O . TRP A 1 187 ? -18.249 -32.198 13.069 1.00 89.12 187 TRP A O 1
ATOM 1506 N N . ILE A 1 188 ? -19.104 -31.316 11.189 1.00 90.25 188 ILE A N 1
ATOM 1507 C CA . ILE A 1 188 ? -19.609 -30.067 11.809 1.00 90.25 188 ILE A CA 1
ATOM 1508 C C . ILE A 1 188 ? -21.127 -29.977 11.910 1.00 90.25 188 ILE A C 1
ATOM 1510 O O . ILE A 1 188 ? -21.643 -28.982 12.418 1.00 90.25 188 ILE A O 1
ATOM 1514 N N . HIS A 1 189 ? -21.877 -30.962 11.411 1.00 93.56 189 HIS A N 1
ATOM 1515 C CA . HIS A 1 189 ? -23.336 -30.837 11.296 1.00 93.56 189 HIS A CA 1
ATOM 1516 C C . HIS A 1 189 ? -24.019 -30.581 12.635 1.00 93.56 189 HIS A C 1
ATOM 1518 O O . HIS A 1 189 ? -24.959 -29.791 12.692 1.00 93.56 189 HIS A O 1
ATOM 1524 N N . ASP A 1 190 ? -23.542 -31.211 13.706 1.00 93.88 190 ASP A N 1
ATOM 1525 C CA . ASP A 1 190 ? -24.126 -31.035 15.034 1.00 93.88 190 ASP A CA 1
ATOM 1526 C C . ASP A 1 190 ? -23.871 -29.627 15.582 1.00 93.88 190 ASP A C 1
ATOM 1528 O O . ASP A 1 190 ? -24.811 -28.986 16.049 1.00 93.88 190 ASP A O 1
ATOM 1532 N N . GLN A 1 191 ? -22.655 -29.095 15.407 1.00 93.75 191 GLN A N 1
ATOM 1533 C CA . GLN A 1 191 ? -22.315 -27.721 15.792 1.00 93.75 191 GLN A CA 1
ATOM 1534 C C . GLN A 1 191 ? -23.103 -26.689 14.979 1.00 93.75 191 GLN A C 1
ATOM 1536 O O . GLN A 1 191 ? -23.643 -25.743 15.544 1.00 93.75 191 GLN A O 1
ATOM 1541 N N . LEU A 1 192 ? -23.228 -26.875 13.660 1.00 94.19 192 LEU A N 1
ATOM 1542 C CA . LEU A 1 192 ? -24.044 -25.994 12.819 1.00 94.19 192 LEU A CA 1
ATOM 1543 C C . LEU A 1 192 ? -25.524 -26.057 13.212 1.00 94.19 192 LEU A C 1
ATOM 1545 O O . LEU A 1 192 ? -26.192 -25.027 13.251 1.00 94.19 192 LEU A O 1
ATOM 1549 N N . ARG A 1 193 ? -26.056 -27.244 13.533 1.00 95.56 193 ARG A N 1
ATOM 1550 C CA . ARG A 1 193 ? -27.451 -27.393 13.969 1.00 95.56 193 ARG A CA 1
ATOM 1551 C C . ARG A 1 193 ? -27.689 -26.687 15.298 1.00 95.56 193 ARG A C 1
ATOM 1553 O O . ARG A 1 193 ? -28.657 -25.938 15.402 1.00 95.56 193 ARG A O 1
ATOM 1560 N N . GLU A 1 194 ? -26.800 -26.876 16.266 1.00 94.50 194 GLU A N 1
ATOM 1561 C CA . GLU A 1 194 ? -26.841 -26.180 17.553 1.00 94.50 194 GLU A CA 1
ATOM 1562 C C . GLU A 1 194 ? -26.788 -24.660 17.354 1.00 94.50 194 GLU A C 1
ATOM 1564 O O . GLU A 1 194 ? -27.690 -23.943 17.791 1.00 94.50 194 GLU A O 1
ATOM 1569 N N . GLN A 1 195 ? -25.801 -24.167 16.602 1.00 94.31 195 GLN A N 1
ATOM 1570 C CA . GLN A 1 195 ? -25.627 -22.738 16.353 1.00 94.31 195 GLN A CA 1
ATOM 1571 C C . GLN A 1 195 ? -26.753 -22.114 15.518 1.00 94.31 195 GLN A C 1
ATOM 1573 O O . GLN A 1 195 ? -27.117 -20.965 15.745 1.00 94.31 195 GLN A O 1
ATOM 1578 N N . SER A 1 196 ? -27.396 -22.866 14.621 1.00 94.56 196 SER A N 1
ATOM 1579 C CA . SER A 1 196 ? -28.583 -22.388 13.895 1.00 94.56 196 SER A CA 1
ATOM 1580 C C . SER A 1 196 ? -29.796 -22.140 14.806 1.00 94.56 196 SER A C 1
ATOM 1582 O O . SER A 1 196 ? -30.729 -21.435 14.420 1.00 94.56 196 SER A O 1
ATOM 1584 N N . GLN A 1 197 ? -29.783 -22.698 16.021 1.00 95.31 197 GLN A N 1
ATOM 1585 C CA . GLN A 1 197 ? -30.878 -22.641 16.990 1.00 95.31 197 GLN A CA 1
ATOM 1586 C C . GLN A 1 197 ? -30.564 -21.776 18.219 1.00 95.31 197 GLN A C 1
ATOM 1588 O O . GLN A 1 197 ? -31.428 -21.628 19.087 1.00 95.31 197 GLN A O 1
ATOM 1593 N N . ILE A 1 198 ? -29.372 -21.169 18.310 1.00 93.88 198 ILE A N 1
ATOM 1594 C CA . ILE A 1 198 ? -28.995 -20.342 19.469 1.00 93.88 198 ILE A CA 1
ATOM 1595 C C . ILE A 1 198 ? -29.995 -19.209 19.661 1.00 93.88 198 ILE A C 1
ATOM 1597 O O . ILE A 1 198 ? -30.414 -18.564 18.704 1.00 93.88 198 ILE A O 1
ATOM 1601 N N . THR A 1 199 ? -30.415 -18.966 20.900 1.00 94.69 199 THR A N 1
ATOM 1602 C CA . THR A 1 199 ? -31.395 -17.907 21.230 1.00 94.69 199 THR A CA 1
ATOM 1603 C C . THR A 1 199 ? -30.768 -16.570 21.594 1.00 94.69 199 THR A C 1
ATOM 1605 O O . THR A 1 199 ? -31.440 -15.546 21.528 1.00 94.69 199 THR A O 1
ATOM 1608 N N . HIS A 1 200 ? -29.492 -16.590 21.954 1.00 93.31 200 HIS A N 1
ATOM 1609 C CA . HIS A 1 200 ? -28.716 -15.442 22.383 1.00 93.31 200 HIS A CA 1
ATOM 1610 C C . HIS A 1 200 ? -27.273 -15.640 21.926 1.00 93.31 200 HIS A C 1
ATOM 1612 O O . HIS A 1 200 ? -26.795 -16.772 21.831 1.00 93.31 200 HIS A O 1
ATOM 1618 N N . LEU A 1 201 ? -26.607 -14.532 21.622 1.00 92.94 201 LEU A N 1
ATOM 1619 C CA . LEU A 1 201 ? -25.172 -14.518 21.387 1.00 92.94 201 LEU A CA 1
ATOM 1620 C C . LEU A 1 201 ? -24.414 -14.445 22.726 1.00 92.94 201 LEU A C 1
ATOM 1622 O O . LEU A 1 201 ? -25.019 -14.053 23.729 1.00 92.94 201 LEU A O 1
ATOM 1626 N N . PRO A 1 202 ? -23.115 -14.800 22.756 1.00 90.38 202 PRO A N 1
ATOM 1627 C CA . PRO A 1 202 ? -22.256 -14.558 23.915 1.00 90.38 202 PRO A CA 1
ATOM 1628 C C . PRO A 1 202 ? -22.331 -13.103 24.392 1.00 90.38 202 PRO A C 1
ATOM 1630 O O . PRO A 1 202 ? -22.529 -12.200 23.583 1.00 90.38 202 PRO A O 1
ATOM 1633 N N . GLU A 1 203 ? -22.167 -12.853 25.690 1.00 91.06 203 GLU A N 1
ATOM 1634 C CA . GLU A 1 203 ? -22.123 -11.471 26.178 1.00 91.06 203 GLU A CA 1
ATOM 1635 C C . GLU A 1 203 ? -20.904 -10.723 25.600 1.00 91.06 203 GLU A C 1
ATOM 1637 O O . GLU A 1 203 ? -19.846 -11.335 25.424 1.00 91.06 203 GLU A O 1
ATOM 1642 N N . PRO A 1 204 ? -21.030 -9.415 25.295 1.00 92.44 204 PRO A N 1
ATOM 1643 C CA . PRO A 1 204 ? -19.889 -8.599 24.900 1.00 92.44 204 PRO A CA 1
ATOM 1644 C C . PRO A 1 204 ? -18.788 -8.585 25.967 1.00 92.44 204 PRO A C 1
ATOM 1646 O O . PRO A 1 204 ? -19.073 -8.629 27.164 1.00 92.44 204 PRO A O 1
ATOM 1649 N N . ASP A 1 205 ? -17.539 -8.475 25.530 1.00 90.81 205 ASP A N 1
ATOM 1650 C CA . ASP A 1 205 ? -16.365 -8.411 26.396 1.00 90.81 205 ASP A CA 1
ATOM 1651 C C . ASP A 1 205 ? -16.194 -7.038 27.088 1.00 90.81 205 ASP A C 1
ATOM 1653 O O . ASP A 1 205 ? -17.026 -6.132 26.975 1.00 90.81 205 ASP A O 1
ATOM 1657 N N . ASP A 1 206 ? -15.069 -6.846 27.787 1.00 87.31 206 ASP A N 1
ATOM 1658 C CA . ASP A 1 206 ? -14.734 -5.590 28.478 1.00 87.31 206 ASP A CA 1
ATOM 1659 C C . ASP A 1 206 ? -14.590 -4.378 27.531 1.00 87.31 206 ASP A C 1
ATOM 1661 O O . ASP A 1 206 ? -14.661 -3.223 27.969 1.00 87.31 206 ASP A O 1
ATOM 1665 N N . THR A 1 207 ? -14.376 -4.603 26.230 1.00 85.12 207 THR A N 1
ATOM 1666 C CA . THR A 1 207 ? -14.359 -3.538 25.213 1.00 85.12 207 THR A CA 1
ATOM 1667 C C . THR A 1 207 ? -15.775 -3.117 24.804 1.00 85.12 207 THR A C 1
ATOM 1669 O O . THR A 1 207 ? -15.974 -2.023 24.248 1.00 85.12 207 THR A O 1
ATOM 1672 N N . GLY A 1 208 ? -16.756 -3.947 25.171 1.00 89.56 208 GLY A N 1
ATOM 1673 C CA . GLY A 1 208 ? -18.162 -3.860 24.826 1.00 89.56 208 GLY A CA 1
ATOM 1674 C C . GLY A 1 208 ? -18.464 -4.436 23.446 1.00 89.56 208 GLY A C 1
ATOM 1675 O O . GLY A 1 208 ? -19.471 -4.049 22.853 1.00 89.56 208 GLY A O 1
ATOM 1676 N N . GLU A 1 209 ? -17.608 -5.318 22.930 1.00 93.00 209 GLU A N 1
ATOM 1677 C CA . GLU A 1 209 ? -17.778 -6.001 21.647 1.00 93.00 209 GLU A CA 1
ATOM 1678 C C . GLU A 1 209 ? -18.064 -7.484 21.884 1.00 93.00 209 GLU A C 1
ATOM 1680 O O . GLU A 1 209 ? -17.447 -8.130 22.725 1.00 93.00 209 GLU A O 1
ATOM 1685 N N . GLY A 1 210 ? -19.052 -8.021 21.179 1.00 94.00 210 GLY A N 1
ATOM 1686 C CA . GLY A 1 210 ? -19.334 -9.448 21.160 1.00 94.00 210 GLY A CA 1
ATOM 1687 C C . GLY A 1 210 ? -18.794 -10.086 19.889 1.00 94.00 210 GLY A C 1
ATOM 1688 O O . GLY A 1 210 ? -18.705 -9.430 18.850 1.00 94.00 210 GLY A O 1
ATOM 1689 N N . LEU A 1 211 ? -18.443 -11.368 19.975 1.00 95.62 211 LEU A N 1
ATOM 1690 C CA . LEU A 1 211 ? -17.901 -12.152 18.870 1.00 95.62 211 LEU A CA 1
ATOM 1691 C C . LEU A 1 211 ? -18.656 -13.474 18.739 1.00 95.62 211 LEU A C 1
ATOM 1693 O O . LEU A 1 211 ? -18.805 -14.228 19.700 1.00 95.62 211 LEU A O 1
ATOM 1697 N N . TRP A 1 212 ? -19.096 -13.769 17.522 1.00 96.19 212 TRP A N 1
ATOM 1698 C CA . TRP A 1 212 ? -19.573 -15.080 17.113 1.00 96.19 212 TRP A CA 1
ATOM 1699 C C . TRP A 1 212 ? -18.626 -15.612 16.045 1.00 96.19 212 TRP A C 1
ATOM 1701 O O . TRP A 1 212 ? -18.279 -14.881 15.122 1.00 96.19 212 TRP A O 1
ATOM 1711 N N . GLY A 1 213 ? -18.202 -16.868 16.177 1.00 94.31 213 GLY A N 1
ATOM 1712 C CA . GLY A 1 213 ? -17.351 -17.544 15.203 1.00 94.31 213 GLY A CA 1
ATOM 1713 C C . GLY A 1 213 ? -18.090 -18.702 14.547 1.00 94.31 213 GLY A C 1
ATOM 1714 O O . GLY A 1 213 ? -18.684 -19.526 15.247 1.00 94.31 213 GLY A O 1
ATOM 1715 N N . SER A 1 214 ? -18.011 -18.784 13.221 1.00 92.81 214 SER A N 1
ATOM 1716 C CA . SER A 1 214 ? -18.538 -19.916 12.466 1.00 92.81 214 SER A CA 1
ATOM 1717 C C . SER A 1 214 ? -17.734 -21.190 12.777 1.00 92.81 214 SER A C 1
ATOM 1719 O O . SER A 1 214 ? -16.499 -21.134 12.814 1.00 92.81 214 SER A O 1
ATOM 1721 N N . PRO A 1 215 ? -18.387 -22.357 12.958 1.00 89.81 215 PRO A N 1
ATOM 1722 C CA . PRO A 1 215 ? -17.702 -23.636 13.152 1.00 89.81 215 PRO A CA 1
ATOM 1723 C C . PRO A 1 215 ? -16.828 -24.030 11.962 1.00 89.81 215 PRO A C 1
ATOM 1725 O O . PRO A 1 215 ? -15.789 -24.673 12.134 1.00 89.81 215 PRO A O 1
ATOM 1728 N N . ALA A 1 216 ? -17.248 -23.642 10.756 1.00 87.31 216 ALA A N 1
ATOM 1729 C CA . ALA A 1 216 ? -16.449 -23.810 9.559 1.00 87.31 216 ALA A CA 1
ATOM 1730 C C . ALA A 1 216 ? -16.767 -22.777 8.484 1.00 87.31 216 ALA A C 1
ATOM 1732 O O . ALA A 1 216 ? -17.880 -22.248 8.405 1.00 87.31 216 ALA A O 1
ATOM 1733 N N . THR A 1 217 ? -15.787 -22.556 7.622 1.00 89.19 217 THR A N 1
ATOM 1734 C CA . THR A 1 217 ? -15.873 -21.647 6.483 1.00 89.19 217 THR A CA 1
ATOM 1735 C C . THR A 1 217 ? -15.181 -22.201 5.260 1.00 89.19 217 THR A C 1
ATOM 1737 O O . THR A 1 217 ? -14.545 -23.249 5.296 1.00 89.19 217 THR A O 1
ATOM 1740 N N . ILE A 1 218 ? -15.314 -21.479 4.160 1.00 87.81 218 ILE A N 1
ATOM 1741 C CA . ILE A 1 218 ? -14.598 -21.686 2.918 1.00 87.81 218 ILE A CA 1
ATOM 1742 C C . ILE A 1 218 ? -13.916 -20.366 2.571 1.00 87.81 218 ILE A C 1
ATOM 1744 O O . ILE A 1 218 ? -14.538 -19.307 2.666 1.00 87.81 218 ILE A O 1
ATOM 1748 N N . SER A 1 219 ? -12.666 -20.418 2.121 1.00 84.25 219 SER A N 1
ATOM 1749 C CA . SER A 1 219 ? -11.980 -19.225 1.630 1.00 84.25 219 SER A CA 1
ATOM 1750 C C . SER A 1 219 ? -12.671 -18.655 0.391 1.00 84.25 219 SER A C 1
ATOM 1752 O O . SER A 1 219 ? -12.920 -19.366 -0.581 1.00 84.25 219 SER A O 1
ATOM 1754 N N . CYS A 1 220 ? -12.935 -17.354 0.378 1.00 80.25 220 CYS A N 1
ATOM 1755 C CA . CYS A 1 220 ? -13.285 -16.616 -0.829 1.00 80.25 220 CYS A CA 1
ATOM 1756 C C . CYS A 1 220 ? -12.167 -16.782 -1.886 1.00 80.25 220 CYS A C 1
ATOM 1758 O O . CYS A 1 220 ? -10.995 -16.824 -1.516 1.00 80.25 220 CYS A O 1
ATOM 1760 N N . PRO A 1 221 ? -12.482 -16.899 -3.189 1.00 73.31 221 PRO A N 1
ATOM 1761 C CA . PRO A 1 221 ? -13.815 -16.948 -3.789 1.00 73.31 221 PRO A CA 1
ATOM 1762 C C . PRO A 1 221 ? -14.363 -18.377 -3.941 1.00 73.31 221 PRO A C 1
ATOM 1764 O O . PRO A 1 221 ? -15.298 -18.595 -4.723 1.00 73.31 221 PRO A O 1
ATOM 1767 N N . HIS A 1 222 ? -13.771 -19.372 -3.276 1.00 75.62 222 HIS A N 1
ATOM 1768 C CA . HIS A 1 222 ? -14.246 -20.754 -3.308 1.00 75.62 222 HIS A CA 1
ATOM 1769 C C . HIS A 1 222 ? -15.605 -20.883 -2.610 1.00 75.62 222 HIS A C 1
ATOM 1771 O O . HIS A 1 222 ? -16.045 -20.002 -1.878 1.00 75.62 222 HIS A O 1
ATOM 1777 N N . GLY A 1 223 ? -16.342 -21.953 -2.899 1.00 66.81 223 GLY A N 1
ATOM 1778 C CA . GLY A 1 223 ? -17.651 -22.201 -2.286 1.00 66.81 223 GLY A CA 1
ATOM 1779 C C . GLY A 1 223 ? -18.804 -21.316 -2.780 1.00 66.81 223 GLY A C 1
ATOM 1780 O O . GLY A 1 223 ? -19.958 -21.672 -2.583 1.00 66.81 223 GLY A O 1
ATOM 1781 N N . ALA A 1 224 ? -18.549 -20.233 -3.522 1.00 58.38 224 ALA A N 1
ATOM 1782 C CA . ALA A 1 224 ? -19.608 -19.540 -4.272 1.00 58.38 224 ALA A CA 1
ATOM 1783 C C . ALA A 1 224 ? -20.103 -20.325 -5.502 1.00 58.38 224 ALA A C 1
ATOM 1785 O O . ALA A 1 224 ? -21.110 -19.965 -6.105 1.00 58.38 224 ALA A O 1
ATOM 1786 N N . GLU A 1 225 ? -19.399 -21.399 -5.867 1.00 58.84 225 GLU A N 1
ATOM 1787 C CA . GLU A 1 225 ? -19.665 -22.245 -7.038 1.00 58.84 225 GLU A CA 1
ATOM 1788 C C . GLU A 1 225 ? -20.845 -23.214 -6.830 1.00 58.84 225 GLU A C 1
ATOM 1790 O O . GLU A 1 225 ? -21.414 -23.690 -7.810 1.00 58.84 225 GLU A O 1
ATOM 1795 N N . TYR A 1 226 ? -21.300 -23.444 -5.588 1.00 58.03 226 TYR A N 1
ATOM 1796 C CA . TYR A 1 226 ? -22.480 -24.280 -5.289 1.00 58.03 226 TYR A CA 1
ATOM 1797 C C . TYR A 1 226 ? -23.820 -23.660 -5.751 1.00 58.03 226 TYR A C 1
ATOM 1799 O O . TYR A 1 226 ? -24.883 -24.224 -5.508 1.00 58.03 226 TYR A O 1
ATOM 1807 N N . ILE A 1 227 ? -23.764 -22.514 -6.441 1.00 52.50 227 ILE A N 1
ATOM 1808 C CA . ILE A 1 227 ? -24.894 -21.806 -7.066 1.00 52.50 227 ILE A CA 1
ATOM 1809 C C . ILE A 1 227 ? -24.817 -21.880 -8.614 1.00 52.50 227 ILE A C 1
ATOM 1811 O O . ILE A 1 227 ? -25.723 -21.415 -9.300 1.00 52.50 227 ILE A O 1
ATOM 1815 N N . GLY A 1 228 ? -23.786 -22.520 -9.190 1.00 47.97 228 GLY A N 1
ATOM 1816 C CA . GLY A 1 228 ? -23.715 -22.813 -10.627 1.00 47.97 228 GLY A CA 1
ATOM 1817 C C . GLY A 1 228 ? -22.292 -22.930 -11.193 1.00 47.97 228 GLY A C 1
ATOM 1818 O O . GLY A 1 228 ? -21.547 -21.954 -11.220 1.00 47.97 228 GLY A O 1
ATOM 1819 N N . ASP A 1 229 ? -21.993 -24.124 -11.719 1.00 49.59 229 ASP A N 1
ATOM 1820 C CA . ASP A 1 229 ? -21.039 -24.460 -12.794 1.00 49.59 229 ASP A CA 1
ATOM 1821 C C . ASP A 1 229 ? -19.511 -24.348 -12.574 1.00 49.59 229 ASP A C 1
ATOM 1823 O O . ASP A 1 229 ? -18.823 -23.633 -13.306 1.00 49.59 229 ASP A O 1
ATOM 1827 N N . SER A 1 230 ? -18.924 -25.162 -11.679 1.00 45.31 230 SER A N 1
ATOM 1828 C CA . SER A 1 230 ? -17.477 -25.484 -11.721 1.00 45.31 230 SER A CA 1
ATOM 1829 C C . SER A 1 230 ? -17.124 -26.813 -11.001 1.00 45.31 230 SER A C 1
ATOM 1831 O O . SER A 1 230 ? -17.885 -27.247 -10.136 1.00 45.31 230 SER A O 1
ATOM 1833 N N . PRO A 1 231 ? -16.029 -27.521 -11.381 1.00 42.56 231 PRO A N 1
ATOM 1834 C CA . PRO A 1 231 ? -15.853 -28.961 -11.143 1.00 42.56 231 PRO A CA 1
ATOM 1835 C C . PRO A 1 231 ? -15.061 -29.374 -9.884 1.00 42.56 231 PRO A C 1
ATOM 1837 O O . PRO A 1 231 ? -14.907 -30.578 -9.669 1.00 42.56 231 PRO A O 1
ATOM 1840 N N . SER A 1 232 ? -14.547 -28.448 -9.064 1.00 53.53 232 SER A N 1
ATOM 1841 C CA . SER A 1 232 ? -13.679 -28.793 -7.920 1.00 53.53 232 SER A CA 1
ATOM 1842 C C . SER A 1 232 ? -14.322 -28.429 -6.572 1.00 53.53 232 SER A C 1
ATOM 1844 O O . SER A 1 232 ? -14.668 -27.265 -6.374 1.00 53.53 232 SER A O 1
ATOM 1846 N N . PRO A 1 233 ? -14.472 -29.375 -5.623 1.00 62.28 233 PRO A N 1
ATOM 1847 C CA . PRO A 1 233 ? -15.052 -29.095 -4.311 1.00 62.28 233 PRO A CA 1
ATOM 1848 C C . PRO A 1 233 ? -14.143 -28.162 -3.504 1.00 62.28 233 PRO A C 1
ATOM 1850 O O . PRO A 1 233 ? -12.931 -28.363 -3.443 1.00 62.28 233 PRO A O 1
ATOM 1853 N N . ALA A 1 234 ? -14.732 -27.139 -2.888 1.00 70.75 234 ALA A N 1
ATOM 1854 C CA . ALA A 1 234 ? -14.010 -26.226 -2.015 1.00 70.75 234 ALA A CA 1
ATOM 1855 C C . ALA A 1 234 ? -13.693 -26.894 -0.669 1.00 70.75 234 ALA A C 1
ATOM 1857 O O . ALA A 1 234 ? -14.530 -27.614 -0.118 1.00 70.75 234 ALA A O 1
ATOM 1858 N N . GLU A 1 235 ? -12.498 -26.643 -0.138 1.00 81.06 235 GLU A N 1
ATOM 1859 C CA . GLU A 1 235 ? -12.081 -27.163 1.161 1.00 81.06 235 GLU A CA 1
ATOM 1860 C C . GLU A 1 235 ? -12.730 -26.359 2.296 1.00 81.06 235 GLU A C 1
ATOM 1862 O O . GLU A 1 235 ? -12.708 -25.128 2.300 1.00 81.06 235 GLU A O 1
ATOM 1867 N N . TRP A 1 236 ? -13.333 -27.071 3.250 1.00 84.69 236 TRP A N 1
ATOM 1868 C CA . TRP A 1 236 ? -13.904 -26.476 4.454 1.00 84.69 236 TRP A CA 1
ATOM 1869 C C . TRP A 1 236 ? -12.834 -26.347 5.535 1.00 84.69 236 TRP A C 1
ATOM 1871 O O . TRP A 1 236 ? -12.179 -27.325 5.893 1.00 84.69 236 TRP A O 1
ATOM 1881 N N . ILE A 1 237 ? -12.722 -25.156 6.104 1.00 82.19 237 ILE A N 1
ATOM 1882 C CA . ILE A 1 237 ? -11.787 -24.798 7.165 1.00 82.19 237 ILE A CA 1
ATOM 1883 C C . ILE A 1 237 ? -12.545 -24.826 8.489 1.00 82.19 237 ILE A C 1
ATOM 1885 O O . ILE A 1 237 ? -13.471 -24.046 8.690 1.00 82.19 237 ILE A O 1
ATOM 1889 N N . GLY A 1 238 ? -12.172 -25.732 9.392 1.00 75.50 238 GLY A N 1
ATOM 1890 C CA . GLY A 1 238 ? -12.778 -25.854 10.717 1.00 75.50 238 GLY A CA 1
ATOM 1891 C C . GLY A 1 238 ? -12.122 -25.000 11.789 1.00 75.50 238 GLY A C 1
ATOM 1892 O O . GLY A 1 238 ? -10.898 -24.984 11.897 1.00 75.50 238 GLY A O 1
ATOM 1893 N N . ARG A 1 239 ? -12.928 -24.389 12.664 1.00 64.88 239 ARG A N 1
ATOM 1894 C CA . ARG A 1 239 ? -12.477 -23.853 13.960 1.00 64.88 239 ARG A CA 1
ATOM 1895 C C . ARG A 1 239 ? -12.729 -24.885 15.059 1.00 64.88 239 ARG A C 1
ATOM 1897 O O . ARG A 1 239 ? -13.544 -24.694 15.954 1.00 64.88 239 ARG A O 1
ATOM 1904 N N . GLY A 1 240 ? -12.036 -26.014 14.965 1.00 44.56 240 GLY A N 1
ATOM 1905 C CA . GLY A 1 240 ? -12.092 -27.088 15.950 1.00 44.56 240 GLY A CA 1
ATOM 1906 C C . GLY A 1 240 ? -10.798 -27.884 15.919 1.00 44.56 240 GLY A C 1
ATOM 1907 O O . GLY A 1 240 ? -10.362 -28.310 14.851 1.00 44.56 240 GLY A O 1
ATOM 1908 N N . GLY A 1 241 ? -10.165 -28.048 17.083 1.00 36.66 241 GLY A N 1
ATOM 1909 C CA . GLY A 1 241 ? -9.042 -28.968 17.247 1.00 36.66 241 GLY A CA 1
ATOM 1910 C C . GLY A 1 241 ? -9.410 -30.370 16.752 1.00 36.66 241 GLY A C 1
ATOM 1911 O O . GLY A 1 241 ? -10.585 -30.726 16.709 1.00 36.66 241 GLY A O 1
ATOM 1912 N N . GLN A 1 242 ? -8.388 -31.122 16.345 1.00 33.75 242 GLN A N 1
ATOM 1913 C CA . GLN A 1 242 ? -8.456 -32.494 15.839 1.00 33.75 242 GLN A CA 1
ATOM 1914 C C . GLN A 1 242 ? -9.600 -33.343 16.430 1.00 33.75 242 GLN A C 1
ATOM 1916 O O . GLN A 1 242 ? -9.892 -33.286 17.623 1.00 33.75 242 GLN A O 1
ATOM 1921 N N . ALA A 1 243 ? -10.187 -34.181 15.568 1.00 30.33 243 ALA A N 1
ATOM 1922 C CA . ALA A 1 243 ? -11.085 -35.279 15.919 1.00 30.33 243 ALA A CA 1
ATOM 1923 C C . ALA A 1 243 ? -10.642 -36.029 17.204 1.00 30.33 243 ALA A C 1
ATOM 1925 O O . ALA A 1 243 ? -9.445 -36.132 17.473 1.00 30.33 243 ALA A O 1
ATOM 1926 N N . PRO A 1 244 ? -11.591 -36.547 18.002 1.00 37.91 244 PRO A N 1
ATOM 1927 C CA . PRO A 1 244 ? -11.383 -36.816 19.418 1.00 37.91 244 PRO A CA 1
ATOM 1928 C C . PRO A 1 244 ? -10.484 -38.028 19.676 1.00 37.91 244 PRO A C 1
ATOM 1930 O O . PRO A 1 244 ? -10.707 -39.103 19.124 1.00 37.91 244 PRO A O 1
ATOM 1933 N N . GLU A 1 245 ? -9.581 -37.888 20.645 1.00 26.33 245 GLU A N 1
ATOM 1934 C CA . GLU A 1 245 ? -9.164 -38.983 21.522 1.00 26.33 245 GLU A CA 1
ATOM 1935 C C . GLU A 1 245 ? -9.208 -38.475 22.978 1.00 26.33 245 GLU A C 1
ATOM 1937 O O . GLU A 1 245 ? -8.887 -37.319 23.254 1.00 26.33 245 GLU A O 1
ATOM 1942 N N . ALA A 1 246 ? -9.747 -39.292 23.886 1.00 32.44 246 ALA A N 1
ATOM 1943 C CA . ALA A 1 246 ? -10.301 -38.863 25.172 1.00 32.44 246 ALA A CA 1
ATOM 1944 C C . ALA A 1 246 ? -9.265 -38.440 26.245 1.00 32.44 246 ALA A C 1
ATOM 1946 O O . ALA A 1 246 ? -8.260 -39.111 26.445 1.00 32.44 246 ALA A O 1
ATOM 1947 N N . GLU A 1 247 ? -9.620 -37.346 26.937 1.00 33.19 247 GLU A N 1
ATOM 1948 C CA . GLU A 1 247 ? -9.308 -36.804 28.285 1.00 33.19 247 GLU A CA 1
ATOM 1949 C C . GLU A 1 247 ? -8.297 -37.496 29.252 1.00 33.19 247 GLU A C 1
ATOM 1951 O O . GLU A 1 247 ? -8.211 -38.723 29.290 1.00 33.19 247 GLU A O 1
ATOM 1956 N N . PRO A 1 248 ? -7.597 -36.731 30.143 1.00 35.66 248 PRO A N 1
ATOM 1957 C CA . PRO A 1 248 ? -8.275 -35.949 31.192 1.00 35.66 248 PRO A CA 1
ATOM 1958 C C . PRO A 1 248 ? -7.763 -34.526 31.513 1.00 35.66 248 PRO A C 1
ATOM 1960 O O . PRO A 1 248 ? -6.580 -34.201 31.457 1.00 35.66 248 PRO A O 1
ATOM 1963 N N . VAL A 1 249 ? -8.755 -33.728 31.922 1.00 45.44 249 VAL A N 1
ATOM 1964 C CA . VAL A 1 249 ? -8.835 -32.395 32.554 1.00 45.44 249 VAL A CA 1
ATOM 1965 C C . VAL A 1 249 ? -7.588 -31.814 33.253 1.00 45.44 249 VAL A C 1
ATOM 1967 O O . VAL A 1 249 ? -7.007 -32.438 34.141 1.00 45.44 249 VAL A O 1
ATOM 1970 N N . ALA A 1 250 ? -7.343 -30.512 33.024 1.00 31.39 250 ALA A N 1
ATOM 1971 C CA . ALA A 1 250 ? -6.793 -29.589 34.030 1.00 31.39 250 ALA A CA 1
ATOM 1972 C C . ALA A 1 250 ? -7.431 -28.176 33.950 1.00 31.39 250 ALA A C 1
ATOM 1974 O O . ALA A 1 250 ? -7.979 -27.780 32.930 1.00 31.39 250 ALA A O 1
ATOM 1975 N N . GLN A 1 251 ? -7.397 -27.484 35.092 1.00 31.11 251 GLN A N 1
ATOM 1976 C CA . GLN A 1 251 ? -8.253 -26.399 35.612 1.00 31.11 251 GLN A CA 1
ATOM 1977 C C . GLN A 1 251 ? -8.267 -25.037 34.868 1.00 31.11 251 GLN A C 1
ATOM 1979 O O . GLN A 1 251 ? -7.356 -24.752 34.097 1.00 31.11 251 GLN A O 1
ATOM 1984 N N . PRO A 1 252 ? -9.266 -24.159 35.142 1.00 35.19 252 PRO A N 1
ATOM 1985 C CA . PRO A 1 252 ? -9.458 -22.905 34.415 1.00 35.19 252 PRO A CA 1
ATOM 1986 C C . PRO A 1 252 ? -8.527 -21.792 34.920 1.00 35.19 252 PRO A C 1
ATOM 1988 O O . PRO A 1 252 ? -8.510 -21.465 36.112 1.00 35.19 252 PRO A O 1
ATOM 1991 N N . GLU A 1 253 ? -7.781 -21.173 34.003 1.00 34.34 253 GLU A N 1
ATOM 1992 C CA . GLU A 1 253 ? -6.976 -19.989 34.294 1.00 34.34 253 GLU A CA 1
ATOM 1993 C C . GLU A 1 253 ? -7.867 -18.761 34.519 1.00 34.34 253 GLU A C 1
ATOM 1995 O O . GLU A 1 253 ? -8.735 -18.406 33.723 1.00 34.34 253 GLU A O 1
ATOM 2000 N N . ARG A 1 254 ? -7.643 -18.096 35.652 1.00 38.91 254 ARG A N 1
ATOM 2001 C CA . ARG A 1 254 ? -8.252 -16.810 35.984 1.00 38.91 254 ARG A CA 1
ATOM 2002 C C . ARG A 1 254 ? -7.543 -15.715 35.188 1.00 38.91 254 ARG A C 1
ATOM 2004 O O . ARG A 1 254 ? -6.407 -15.377 35.509 1.00 38.91 254 ARG A O 1
ATOM 2011 N N . HIS A 1 255 ? -8.219 -15.115 34.214 1.00 41.78 255 HIS A N 1
ATOM 2012 C CA . HIS A 1 255 ? -7.722 -13.902 33.568 1.00 41.78 255 HIS A CA 1
ATOM 2013 C C . HIS A 1 255 ? -7.740 -12.724 34.552 1.00 41.78 255 HIS A C 1
ATOM 2015 O O . HIS A 1 255 ? -8.780 -12.353 35.100 1.00 41.78 255 HIS A O 1
ATOM 2021 N N . ALA A 1 256 ? -6.567 -12.140 34.796 1.00 44.00 256 ALA A N 1
ATOM 2022 C CA . ALA A 1 256 ? -6.446 -10.864 35.485 1.00 44.00 256 ALA A CA 1
ATOM 2023 C C . ALA A 1 256 ? -6.820 -9.707 34.529 1.00 44.00 256 ALA A C 1
ATOM 2025 O O . ALA A 1 256 ? -6.549 -9.799 33.331 1.00 44.00 256 ALA A O 1
ATOM 2026 N N . PRO A 1 257 ? -7.387 -8.591 35.029 1.00 57.62 257 PRO A N 1
ATOM 2027 C CA . PRO A 1 257 ? -7.808 -7.465 34.194 1.00 57.62 257 PRO A CA 1
ATOM 2028 C C . PRO A 1 257 ? -6.633 -6.865 33.405 1.00 57.62 257 PRO A C 1
ATOM 2030 O O . PRO A 1 257 ? -5.636 -6.432 33.992 1.00 57.62 257 PRO A O 1
ATOM 2033 N N . SER A 1 258 ? -6.778 -6.778 32.081 1.00 62.25 258 SER A N 1
ATOM 2034 C CA . SER A 1 258 ? -5.794 -6.294 31.089 1.00 62.25 258 SER A CA 1
ATOM 2035 C C . SER A 1 258 ? -5.077 -4.981 31.460 1.00 62.25 258 SER A C 1
ATOM 2037 O O . SER A 1 258 ? -3.903 -4.776 31.138 1.00 62.25 258 SER A O 1
ATOM 2039 N N . ALA A 1 259 ? -5.734 -4.103 32.222 1.00 66.94 259 ALA A N 1
ATOM 2040 C CA . ALA A 1 259 ? -5.162 -2.849 32.710 1.00 66.94 259 ALA A CA 1
ATOM 2041 C C . ALA A 1 259 ? -4.000 -3.032 33.710 1.00 66.94 259 ALA A C 1
ATOM 2043 O O . ALA A 1 259 ? -3.119 -2.170 33.797 1.00 66.94 259 ALA A O 1
ATOM 2044 N N . ILE A 1 260 ? -3.986 -4.126 34.479 1.00 74.12 260 ILE A N 1
ATOM 2045 C CA . ILE A 1 260 ? -2.912 -4.442 35.433 1.00 74.12 260 ILE A CA 1
ATOM 2046 C C . ILE A 1 260 ? -1.664 -4.903 34.676 1.00 74.12 260 ILE A C 1
ATOM 2048 O O . ILE A 1 260 ? -0.564 -4.432 34.977 1.00 74.12 260 ILE A O 1
ATOM 2052 N N . ILE A 1 261 ? -1.852 -5.748 33.659 1.00 74.75 261 ILE A N 1
ATOM 2053 C CA . ILE A 1 261 ? -0.785 -6.242 32.781 1.00 74.75 261 ILE A CA 1
ATOM 2054 C C . ILE A 1 261 ? -0.137 -5.062 32.049 1.00 74.75 261 ILE A C 1
ATOM 2056 O O . ILE A 1 261 ? 1.072 -4.866 32.141 1.00 74.75 261 ILE A O 1
ATOM 2060 N N . LEU A 1 262 ? -0.933 -4.172 31.444 1.00 76.00 262 LEU A N 1
ATOM 2061 C CA . LEU A 1 262 ? -0.400 -3.015 30.718 1.00 76.00 262 LEU A CA 1
ATOM 2062 C C . LEU A 1 262 ? 0.403 -2.054 31.614 1.00 76.00 262 LEU A C 1
ATOM 2064 O O . LEU A 1 262 ? 1.479 -1.593 31.233 1.00 76.00 262 LEU A O 1
ATOM 2068 N N . LYS A 1 263 ? -0.081 -1.750 32.828 1.00 81.81 263 LYS A N 1
ATOM 2069 C CA . LYS A 1 263 ? 0.656 -0.894 33.779 1.00 81.81 263 LYS A CA 1
ATOM 2070 C C . LYS A 1 263 ? 1.990 -1.515 34.183 1.00 81.81 263 LYS A C 1
ATOM 2072 O O . LYS A 1 263 ? 2.986 -0.798 34.308 1.00 81.81 263 LYS A O 1
ATOM 2077 N N . ARG A 1 264 ? 2.010 -2.833 34.374 1.00 82.88 264 ARG A N 1
ATOM 2078 C CA . ARG A 1 264 ? 3.213 -3.586 34.724 1.00 82.88 264 ARG A CA 1
ATOM 2079 C C . ARG A 1 264 ? 4.204 -3.616 33.565 1.00 82.88 264 ARG A C 1
ATOM 2081 O O . ARG A 1 264 ? 5.361 -3.258 33.772 1.00 82.88 264 ARG A O 1
ATOM 2088 N N . MET A 1 265 ? 3.731 -3.893 32.351 1.00 86.44 265 MET A N 1
ATOM 2089 C CA . MET A 1 265 ? 4.522 -3.829 31.122 1.00 86.44 265 MET A CA 1
ATOM 2090 C C . MET A 1 265 ? 5.162 -2.451 30.925 1.00 86.44 265 MET A C 1
ATOM 2092 O O . MET A 1 265 ? 6.359 -2.357 30.669 1.00 86.44 265 MET A O 1
ATOM 2096 N N . LEU A 1 266 ? 4.409 -1.361 31.113 1.00 85.12 266 LEU A N 1
ATOM 2097 C CA . LEU A 1 266 ? 4.945 0.001 31.004 1.00 85.12 266 LEU A CA 1
ATOM 2098 C C . LEU A 1 266 ? 6.001 0.300 32.079 1.00 85.12 266 LEU A C 1
ATOM 2100 O O . LEU A 1 266 ? 7.044 0.890 31.784 1.00 85.12 266 LEU A O 1
ATOM 2104 N N . ALA A 1 267 ? 5.762 -0.117 33.325 1.00 87.81 267 ALA A N 1
ATOM 2105 C CA . ALA A 1 267 ? 6.735 0.030 34.405 1.00 87.81 267 ALA A CA 1
ATOM 2106 C C . ALA A 1 267 ? 8.017 -0.770 34.120 1.00 87.81 267 ALA A C 1
ATOM 2108 O O . ALA A 1 267 ? 9.126 -0.274 34.345 1.00 87.81 267 ALA A O 1
ATOM 2109 N N . ARG A 1 268 ? 7.872 -1.977 33.566 1.00 88.06 268 ARG A N 1
ATOM 2110 C CA . ARG A 1 268 ? 8.984 -2.857 33.211 1.00 88.06 268 ARG A CA 1
ATOM 2111 C C . ARG A 1 268 ? 9.769 -2.329 32.014 1.00 88.06 268 ARG A C 1
ATOM 2113 O O . ARG A 1 268 ? 10.988 -2.224 32.113 1.00 88.06 268 ARG A O 1
ATOM 2120 N N . GLY A 1 269 ? 9.094 -1.868 30.961 1.00 89.44 269 GLY A N 1
ATOM 2121 C CA . GLY A 1 269 ? 9.719 -1.195 29.819 1.00 89.44 269 GLY A CA 1
ATOM 2122 C C . GLY A 1 269 ? 10.509 0.044 30.245 1.00 89.44 269 GLY A C 1
ATOM 2123 O O . GLY A 1 269 ? 11.620 0.273 29.775 1.00 89.44 269 GLY A O 1
ATOM 2124 N N . LYS A 1 270 ? 10.013 0.797 31.235 1.00 89.81 270 LYS A N 1
ATOM 2125 C CA . LYS A 1 270 ? 10.757 1.917 31.835 1.00 89.81 270 LYS A CA 1
ATOM 2126 C C . LYS A 1 270 ? 12.019 1.473 32.578 1.00 89.81 270 LYS A C 1
ATOM 2128 O O . LYS A 1 270 ? 13.025 2.177 32.522 1.00 89.81 270 LYS A O 1
ATOM 2133 N N . SER A 1 271 ? 11.980 0.337 33.276 1.00 89.88 271 SER A N 1
ATOM 2134 C CA . SER A 1 271 ? 13.166 -0.242 33.925 1.00 89.88 271 SER A CA 1
ATOM 2135 C C . SER A 1 271 ? 14.210 -0.666 32.891 1.00 89.88 271 SER A C 1
ATOM 2137 O O . SER A 1 271 ? 15.366 -0.273 33.003 1.00 89.88 271 SER A O 1
ATOM 2139 N N . ILE A 1 272 ? 13.787 -1.378 31.843 1.00 87.19 272 ILE A N 1
ATOM 2140 C CA . ILE A 1 272 ? 14.662 -1.860 30.762 1.00 87.19 272 ILE A CA 1
ATOM 2141 C C . ILE A 1 272 ? 15.295 -0.683 30.008 1.00 87.19 272 ILE A C 1
ATOM 2143 O O . ILE A 1 272 ? 16.501 -0.676 29.758 1.00 87.19 272 ILE A O 1
ATOM 2147 N N . ALA A 1 273 ? 14.512 0.362 29.718 1.00 83.19 273 ALA A N 1
ATOM 2148 C CA . ALA A 1 273 ? 15.022 1.588 29.112 1.00 83.19 273 ALA A CA 1
ATOM 2149 C C . ALA A 1 273 ? 16.140 2.215 29.964 1.00 83.19 273 ALA A C 1
ATOM 2151 O O . ALA A 1 273 ? 17.188 2.584 29.429 1.00 83.19 273 ALA A O 1
ATOM 2152 N N . ARG A 1 274 ? 15.965 2.268 31.293 1.00 87.56 274 ARG A N 1
ATOM 2153 C CA . ARG A 1 274 ? 16.979 2.784 32.228 1.00 87.56 274 ARG A CA 1
ATOM 2154 C C . ARG A 1 274 ? 18.221 1.900 32.303 1.00 87.56 274 ARG A C 1
ATOM 2156 O O . ARG A 1 274 ? 19.322 2.439 32.266 1.00 87.56 274 ARG A O 1
ATOM 2163 N N . GLU A 1 275 ? 18.066 0.576 32.352 1.00 85.75 275 GLU A N 1
ATOM 2164 C CA . GLU A 1 275 ? 19.187 -0.381 32.289 1.00 85.75 275 GLU A CA 1
ATOM 2165 C C . GLU A 1 275 ? 20.027 -0.188 31.016 1.00 85.75 275 GLU A C 1
ATOM 2167 O O . GLU A 1 275 ? 21.241 -0.373 31.026 1.00 85.75 275 GLU A O 1
ATOM 2172 N N . ARG A 1 276 ? 19.389 0.252 29.926 1.00 81.94 276 ARG A N 1
ATOM 2173 C CA . ARG A 1 276 ? 20.027 0.573 28.643 1.00 81.94 276 ARG A CA 1
ATOM 2174 C C . ARG A 1 276 ? 20.519 2.023 28.525 1.00 81.94 276 ARG A C 1
ATOM 2176 O O . ARG A 1 276 ? 20.949 2.429 27.443 1.00 81.94 276 ARG A O 1
ATOM 2183 N N . GLY A 1 277 ? 20.462 2.814 29.599 1.00 86.44 277 GLY A N 1
ATOM 2184 C CA . GLY A 1 277 ? 20.909 4.211 29.621 1.00 86.44 277 GLY A CA 1
ATOM 2185 C C . GLY A 1 277 ? 19.996 5.183 28.861 1.00 86.44 277 GLY A C 1
ATOM 2186 O O . GLY A 1 277 ? 20.465 6.214 28.375 1.00 86.44 277 GLY A O 1
ATOM 2187 N N . ARG A 1 278 ? 18.705 4.861 28.716 1.00 81.19 278 ARG A N 1
ATOM 2188 C CA . ARG A 1 278 ? 17.687 5.703 28.068 1.00 81.19 278 ARG A CA 1
ATOM 2189 C C . ARG A 1 278 ? 16.711 6.281 29.095 1.00 81.19 278 ARG A C 1
ATOM 2191 O O . ARG A 1 278 ? 16.313 5.612 30.044 1.00 81.19 278 ARG A O 1
ATOM 2198 N N . GLU A 1 279 ? 16.282 7.523 28.873 1.00 77.62 279 GLU A N 1
ATOM 2199 C CA . GLU A 1 279 ? 15.244 8.179 29.691 1.00 77.62 279 GLU A CA 1
ATOM 2200 C C . GLU A 1 279 ? 13.820 7.959 29.157 1.00 77.62 279 GLU A C 1
ATOM 2202 O O . GLU A 1 279 ? 12.845 8.149 29.885 1.00 77.62 279 GLU A O 1
ATOM 2207 N N . VAL A 1 280 ? 13.699 7.537 27.895 1.00 80.38 280 VAL A N 1
ATOM 2208 C CA . VAL A 1 280 ? 12.430 7.309 27.193 1.00 80.38 280 VAL A CA 1
ATOM 2209 C C . VAL A 1 280 ? 12.338 5.841 26.785 1.00 80.38 280 VAL A C 1
ATOM 2211 O O . VAL A 1 280 ? 13.329 5.260 26.341 1.00 80.38 280 VAL A O 1
ATOM 2214 N N . ILE A 1 281 ? 11.146 5.263 26.940 1.00 81.56 281 ILE A N 1
ATOM 2215 C CA . ILE A 1 281 ? 10.829 3.884 26.559 1.00 81.56 281 ILE A CA 1
ATOM 2216 C C . ILE A 1 281 ? 10.801 3.788 25.028 1.00 81.56 281 ILE A C 1
ATOM 2218 O O . ILE A 1 281 ? 10.042 4.515 24.388 1.00 81.56 281 ILE A O 1
ATOM 2222 N N . GLY A 1 282 ? 11.621 2.914 24.445 1.00 78.50 282 GLY A N 1
ATOM 2223 C CA . GLY A 1 282 ? 11.543 2.559 23.025 1.00 78.50 282 GLY A CA 1
ATOM 2224 C C . GLY A 1 282 ? 10.670 1.326 22.780 1.00 78.50 282 GLY A C 1
ATOM 2225 O O . GLY A 1 282 ? 10.352 0.586 23.710 1.00 78.50 282 GLY A O 1
ATOM 2226 N N . THR A 1 283 ? 10.327 1.063 21.518 1.00 78.88 283 THR A N 1
ATOM 2227 C CA . THR A 1 283 ? 9.560 -0.130 21.116 1.00 78.88 283 THR A CA 1
ATOM 2228 C C . THR A 1 283 ? 10.232 -1.423 21.586 1.00 78.88 283 THR A C 1
ATOM 2230 O O . THR A 1 283 ? 9.566 -2.276 22.162 1.00 78.88 283 THR A O 1
ATOM 2233 N N . ASP A 1 284 ? 11.561 -1.519 21.477 1.00 79.88 284 ASP A N 1
ATOM 2234 C CA . ASP A 1 284 ? 12.332 -2.681 21.946 1.00 79.88 284 ASP A CA 1
ATOM 2235 C C . ASP A 1 284 ? 12.244 -2.898 23.464 1.00 79.88 284 ASP A C 1
ATOM 2237 O O . ASP A 1 284 ? 12.423 -4.014 23.943 1.00 79.88 284 ASP A O 1
ATOM 2241 N N . ASP A 1 285 ? 12.025 -1.831 24.241 1.00 85.88 285 ASP A N 1
ATOM 2242 C CA . ASP A 1 285 ? 11.883 -1.924 25.697 1.00 85.88 285 ASP A CA 1
ATOM 2243 C C . ASP A 1 285 ? 10.500 -2.450 26.080 1.00 85.88 285 ASP A C 1
ATOM 2245 O O . ASP A 1 285 ? 10.378 -3.201 27.045 1.00 85.88 285 ASP A O 1
ATOM 2249 N N . LEU A 1 286 ? 9.467 -2.079 25.315 1.00 85.44 286 LEU A N 1
ATOM 2250 C CA . LEU A 1 286 ? 8.116 -2.617 25.474 1.00 85.44 286 LEU A CA 1
ATOM 2251 C C . LEU A 1 286 ? 8.037 -4.065 25.006 1.00 85.44 286 LEU A C 1
ATOM 2253 O O . LEU A 1 286 ? 7.449 -4.881 25.703 1.00 85.44 286 LEU A O 1
ATOM 2257 N N . LEU A 1 287 ? 8.666 -4.395 23.877 1.00 83.69 287 LEU A N 1
ATOM 2258 C CA . LEU A 1 287 ? 8.714 -5.763 23.374 1.00 83.69 287 LEU A CA 1
ATOM 2259 C C . LEU A 1 287 ? 9.429 -6.681 24.367 1.00 83.69 287 LEU A C 1
ATOM 2261 O O . LEU A 1 287 ? 8.887 -7.716 24.734 1.00 83.69 287 LEU A O 1
ATOM 2265 N N . LEU A 1 288 ? 10.590 -6.270 24.892 1.00 84.69 288 LEU A N 1
ATOM 2266 C CA . LEU A 1 288 ? 11.232 -7.022 25.970 1.00 84.69 288 LEU A CA 1
ATOM 2267 C C . LEU A 1 288 ? 10.351 -7.111 27.209 1.00 84.69 288 LEU A C 1
ATOM 2269 O O . LEU A 1 288 ? 10.307 -8.167 27.817 1.00 84.69 288 LEU A O 1
ATOM 2273 N N . ALA A 1 289 ? 9.641 -6.046 27.583 1.00 88.38 289 ALA A N 1
ATOM 2274 C CA . ALA A 1 289 ? 8.728 -6.100 28.718 1.00 88.38 289 ALA A CA 1
ATOM 2275 C C . ALA A 1 289 ? 7.586 -7.110 28.519 1.00 88.38 289 ALA A C 1
ATOM 2277 O O . ALA A 1 289 ? 7.192 -7.728 29.498 1.00 88.38 289 ALA A O 1
ATOM 2278 N N . VAL A 1 290 ? 7.091 -7.298 27.288 1.00 86.50 290 VAL A N 1
ATOM 2279 C CA . VAL A 1 290 ? 6.107 -8.342 26.951 1.00 86.50 290 VAL A CA 1
ATOM 2280 C C . VAL A 1 290 ? 6.736 -9.725 27.063 1.00 86.50 290 VAL A C 1
ATOM 2282 O O . VAL A 1 290 ? 6.237 -10.569 27.791 1.00 86.50 290 VAL A O 1
ATOM 2285 N N . LEU A 1 291 ? 7.854 -9.956 26.373 1.00 84.00 291 LEU A N 1
ATOM 2286 C CA . LEU A 1 291 ? 8.442 -11.293 26.239 1.00 84.00 291 LEU A CA 1
ATOM 2287 C C . LEU A 1 291 ? 8.917 -11.902 27.562 1.00 84.00 291 LEU A C 1
ATOM 2289 O O . LEU A 1 291 ? 9.099 -13.111 27.644 1.00 84.00 291 LEU A O 1
ATOM 2293 N N . ILE A 1 292 ? 9.165 -11.072 28.572 1.00 81.62 292 ILE A N 1
ATOM 2294 C CA . ILE A 1 292 ? 9.770 -11.49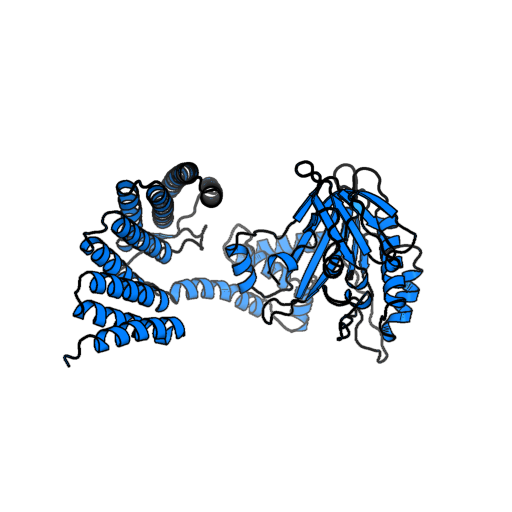2 29.843 1.00 81.62 292 ILE A CA 1
ATOM 2295 C C . ILE A 1 292 ? 8.755 -11.532 30.989 1.00 81.62 292 ILE A C 1
ATOM 2297 O O . ILE A 1 292 ? 9.110 -11.926 32.098 1.00 81.62 292 ILE A O 1
ATOM 2301 N N . ASP A 1 293 ? 7.536 -11.040 30.764 1.00 84.12 293 ASP A N 1
ATOM 2302 C CA . ASP A 1 293 ? 6.480 -11.035 31.769 1.00 84.12 293 ASP A CA 1
ATOM 2303 C C . ASP A 1 293 ? 5.693 -12.341 31.649 1.00 84.12 293 ASP A C 1
ATOM 2305 O O . ASP A 1 293 ? 4.913 -12.517 30.710 1.00 84.12 293 ASP A O 1
ATOM 2309 N N . SER A 1 294 ? 5.919 -13.262 32.590 1.00 82.25 294 SER A N 1
ATOM 2310 C CA . SER A 1 294 ? 5.289 -14.587 32.639 1.00 82.25 294 SER A CA 1
ATOM 2311 C C . SER A 1 294 ? 3.778 -14.550 32.875 1.00 82.25 294 SER A C 1
ATOM 2313 O O . SER A 1 294 ? 3.123 -15.584 32.824 1.00 82.25 294 SER A O 1
ATOM 2315 N N . GLU A 1 295 ? 3.184 -13.376 33.105 1.00 79.44 295 GLU A N 1
ATOM 2316 C CA . GLU A 1 295 ? 1.727 -13.212 33.099 1.00 79.44 295 GLU A CA 1
ATOM 2317 C C . GLU A 1 295 ? 1.174 -12.838 31.715 1.00 79.44 295 GLU A C 1
ATOM 2319 O O . GLU A 1 295 ? -0.041 -12.799 31.527 1.00 79.44 295 GLU A O 1
ATOM 2324 N N . THR A 1 296 ? 2.035 -12.568 30.730 1.00 80.75 296 THR A N 1
ATOM 2325 C CA . THR A 1 296 ? 1.612 -12.398 29.335 1.00 80.75 296 THR A CA 1
ATOM 2326 C C . THR A 1 296 ? 1.638 -13.744 28.607 1.00 80.75 296 THR A C 1
ATOM 2328 O O . THR A 1 296 ? 2.535 -14.551 28.864 1.00 80.75 296 THR A O 1
ATOM 2331 N N . PRO A 1 297 ? 0.733 -13.990 27.639 1.00 79.19 297 PRO A N 1
ATOM 2332 C CA . PRO A 1 297 ? 0.736 -15.236 26.868 1.00 79.19 297 PRO A CA 1
ATOM 2333 C C . PRO A 1 297 ? 2.088 -15.537 26.209 1.00 79.19 297 PRO A C 1
ATOM 2335 O O . PRO A 1 297 ? 2.520 -16.685 26.143 1.00 79.19 297 PRO A O 1
ATOM 2338 N N . VAL A 1 298 ? 2.795 -14.495 25.761 1.00 75.38 298 VAL A N 1
ATOM 2339 C CA . VAL A 1 298 ? 4.103 -14.649 25.119 1.00 75.38 298 VAL A CA 1
ATOM 2340 C C . VAL A 1 298 ? 5.199 -14.949 26.143 1.00 75.38 298 VAL A C 1
ATOM 2342 O O . VAL A 1 298 ? 6.039 -15.804 25.886 1.00 75.38 298 VAL A O 1
ATOM 2345 N N . GLY A 1 299 ? 5.183 -14.318 27.320 1.00 82.88 299 GLY A N 1
ATOM 2346 C CA . GLY A 1 299 ? 6.132 -14.640 28.388 1.00 82.88 299 GLY A CA 1
ATOM 2347 C C . GLY A 1 299 ? 5.931 -16.040 28.970 1.00 82.88 299 GLY A C 1
ATOM 2348 O O . GLY A 1 299 ? 6.915 -16.735 29.208 1.00 82.88 299 GLY A O 1
ATOM 2349 N N . GLN A 1 300 ? 4.684 -16.508 29.097 1.00 82.69 300 GLN A N 1
ATOM 2350 C CA . GLN A 1 300 ? 4.380 -17.902 29.457 1.00 82.69 300 GLN A CA 1
ATOM 2351 C C . GLN A 1 300 ? 4.942 -18.887 28.432 1.00 82.69 300 GLN A C 1
ATOM 2353 O O . GLN A 1 300 ? 5.510 -19.918 28.792 1.00 82.69 300 GLN A O 1
ATOM 2358 N N . LEU A 1 301 ? 4.805 -18.561 27.143 1.00 76.81 301 LEU A N 1
ATOM 2359 C CA . LEU A 1 301 ? 5.379 -19.352 26.061 1.00 76.81 301 LEU A CA 1
ATOM 2360 C C . LEU A 1 301 ? 6.909 -19.405 26.191 1.00 76.81 301 LEU A C 1
ATOM 2362 O O . LEU A 1 301 ? 7.486 -20.489 26.179 1.00 76.81 301 LEU A O 1
ATOM 2366 N N . MET A 1 302 ? 7.564 -18.254 26.373 1.00 79.06 302 MET A N 1
ATOM 2367 C CA . MET A 1 302 ? 9.019 -18.172 26.544 1.00 79.06 302 MET A CA 1
ATOM 2368 C C . MET A 1 302 ? 9.502 -18.991 27.747 1.00 79.06 302 MET A C 1
ATOM 2370 O O . MET A 1 302 ? 10.448 -19.770 27.618 1.00 79.06 302 MET A O 1
ATOM 2374 N N . GLU A 1 303 ? 8.819 -18.884 28.887 1.00 80.50 303 GLU A N 1
ATOM 2375 C CA . GLU A 1 303 ? 9.124 -19.654 30.095 1.00 80.50 303 GLU A CA 1
ATOM 2376 C C . GLU A 1 303 ? 8.958 -21.162 29.862 1.00 80.50 303 GLU A C 1
ATOM 2378 O O . GLU A 1 303 ? 9.849 -21.947 30.194 1.00 80.50 303 GLU A O 1
ATOM 2383 N N . ARG A 1 304 ? 7.871 -21.574 29.197 1.00 82.38 304 ARG A N 1
ATOM 2384 C CA . ARG A 1 304 ? 7.601 -22.979 28.852 1.00 82.38 304 ARG A CA 1
ATOM 2385 C C . ARG A 1 304 ? 8.681 -23.590 27.956 1.00 82.38 304 ARG A C 1
ATOM 2387 O O . ARG A 1 304 ? 8.957 -24.782 28.074 1.00 82.38 304 ARG A O 1
ATOM 2394 N N . PHE A 1 305 ? 9.295 -22.796 27.082 1.00 79.06 305 PHE A N 1
ATOM 2395 C CA . PHE A 1 305 ? 10.392 -23.229 26.208 1.00 79.06 305 PHE A CA 1
ATOM 2396 C C . PHE A 1 305 ? 11.790 -22.982 26.800 1.00 79.06 305 PHE A C 1
ATOM 2398 O O . PHE A 1 305 ? 12.789 -23.180 26.109 1.00 79.06 305 PHE A O 1
ATOM 2405 N N . GLY A 1 306 ? 11.886 -22.588 28.075 1.00 81.75 306 GLY A N 1
ATOM 2406 C CA . GLY A 1 306 ? 13.162 -22.383 28.764 1.00 81.75 306 GLY A CA 1
ATOM 2407 C C . GLY A 1 306 ? 13.973 -21.203 28.226 1.00 81.75 306 GLY A C 1
ATOM 2408 O O . GLY A 1 306 ? 15.195 -21.175 28.383 1.00 81.75 306 GLY A O 1
ATOM 2409 N N . ALA A 1 307 ? 13.324 -20.237 27.572 1.00 77.81 307 ALA A N 1
ATOM 2410 C CA . ALA A 1 307 ? 13.980 -19.028 27.103 1.00 77.81 307 ALA A CA 1
ATOM 2411 C C . ALA A 1 307 ? 14.253 -18.102 28.297 1.00 77.81 307 ALA A C 1
ATOM 2413 O O . ALA A 1 307 ? 13.351 -17.461 28.833 1.00 77.81 307 ALA A O 1
ATOM 2414 N N . ASP A 1 308 ? 15.512 -18.037 28.734 1.00 79.00 308 ASP A N 1
ATOM 2415 C CA . ASP A 1 308 ? 15.906 -17.131 29.810 1.00 79.00 308 ASP A CA 1
ATOM 2416 C C . ASP A 1 308 ? 15.949 -15.660 29.343 1.00 79.00 308 ASP A C 1
ATOM 2418 O O . ASP A 1 308 ? 16.176 -15.353 28.165 1.00 79.00 308 ASP A O 1
ATOM 2422 N N . TYR A 1 309 ? 15.731 -14.735 30.287 1.00 71.81 309 TYR A N 1
ATOM 2423 C CA . TYR A 1 309 ? 15.747 -13.285 30.051 1.00 71.81 309 TYR A CA 1
ATOM 2424 C C . TYR A 1 309 ? 16.999 -12.827 29.301 1.00 71.81 309 TYR A C 1
ATOM 2426 O O . TYR A 1 309 ? 16.904 -12.014 28.383 1.00 71.81 309 TYR A O 1
ATOM 2434 N N . ASP A 1 310 ? 18.168 -13.356 29.661 1.00 75.44 310 ASP A N 1
ATOM 2435 C CA . ASP A 1 310 ? 19.438 -12.961 29.062 1.00 75.44 310 ASP A CA 1
ATOM 2436 C C . ASP A 1 310 ? 19.578 -13.489 27.628 1.00 75.44 310 ASP A C 1
ATOM 2438 O O . ASP A 1 310 ? 20.246 -12.871 26.802 1.00 75.44 310 ASP A O 1
ATOM 2442 N N . SER A 1 311 ? 18.947 -14.609 27.288 1.00 74.38 311 SER A N 1
ATOM 2443 C CA . SER A 1 311 ? 18.864 -15.174 25.943 1.00 74.38 311 SER A CA 1
ATOM 2444 C C . SER A 1 311 ? 17.981 -14.313 25.039 1.00 74.38 311 SER A C 1
ATOM 2446 O O . SER A 1 311 ? 18.449 -13.851 23.997 1.00 74.38 311 SER A O 1
ATOM 2448 N N . VAL A 1 312 ? 16.757 -13.990 25.474 1.00 72.81 312 VAL A N 1
ATOM 2449 C CA . VAL A 1 312 ? 15.827 -13.118 24.728 1.00 72.81 312 VAL A CA 1
ATOM 2450 C C . VAL A 1 312 ? 16.393 -11.705 24.597 1.00 72.81 312 VAL A C 1
ATOM 2452 O O . VAL A 1 312 ? 16.392 -11.119 23.513 1.00 72.81 312 VAL A O 1
ATOM 2455 N N . LYS A 1 313 ? 16.957 -11.172 25.687 1.00 75.75 313 LYS A N 1
ATOM 2456 C CA . LYS A 1 313 ? 17.660 -9.890 25.692 1.00 75.75 313 LYS A CA 1
ATOM 2457 C C . LYS A 1 313 ? 18.835 -9.905 24.733 1.00 75.75 313 LYS A C 1
ATOM 2459 O O . LYS A 1 313 ? 18.937 -8.969 23.956 1.00 75.75 313 LYS A O 1
ATOM 2464 N N . ARG A 1 314 ? 19.672 -10.951 24.721 1.00 70.75 314 ARG A N 1
ATOM 2465 C CA . ARG A 1 314 ? 20.759 -11.083 23.740 1.00 70.75 314 ARG A CA 1
ATOM 2466 C C . ARG A 1 314 ? 20.213 -11.081 22.323 1.00 70.75 314 ARG A C 1
ATOM 2468 O O . ARG A 1 314 ? 20.744 -10.312 21.540 1.00 70.75 314 ARG A O 1
ATOM 2475 N N . GLN A 1 315 ? 19.166 -11.858 22.023 1.00 65.25 315 GLN A N 1
ATOM 2476 C CA . GLN A 1 315 ? 18.535 -11.966 20.698 1.00 65.25 315 GLN A CA 1
ATOM 2477 C C . GLN A 1 315 ? 17.946 -10.641 20.191 1.00 65.25 315 GLN A C 1
ATOM 2479 O O . GLN A 1 315 ? 18.192 -10.262 19.049 1.00 65.25 315 GLN A O 1
ATOM 2484 N N . LEU A 1 316 ? 17.241 -9.896 21.044 1.00 61.81 316 LEU A N 1
ATOM 2485 C CA . LEU A 1 316 ? 16.713 -8.573 20.700 1.00 61.81 316 LEU A CA 1
ATOM 2486 C C . LEU A 1 316 ? 17.787 -7.485 20.711 1.00 61.81 316 LEU A C 1
ATOM 2488 O O . LEU A 1 316 ? 17.758 -6.579 19.878 1.00 61.81 316 LEU A O 1
ATOM 2492 N N . ASP A 1 317 ? 18.778 -7.594 21.596 1.00 60.12 317 ASP A N 1
ATOM 2493 C CA . ASP A 1 317 ? 19.979 -6.775 21.519 1.00 60.12 317 ASP A CA 1
ATOM 2494 C C . ASP A 1 317 ? 20.774 -7.095 20.249 1.00 60.12 317 ASP A C 1
ATOM 2496 O O . ASP A 1 317 ? 21.442 -6.176 19.801 1.00 60.12 317 ASP A O 1
ATOM 2500 N N . VAL A 1 318 ? 20.651 -8.275 19.599 1.00 47.91 318 VAL A N 1
ATOM 2501 C CA . VAL A 1 318 ? 21.283 -8.568 18.287 1.00 47.91 318 VAL A CA 1
ATOM 2502 C C . VAL A 1 318 ? 20.805 -7.597 17.214 1.00 47.91 318 VAL A C 1
ATOM 2504 O O . VAL A 1 318 ? 21.582 -7.318 16.311 1.00 47.91 318 VAL A O 1
ATOM 2507 N N . SER A 1 319 ? 19.627 -6.975 17.320 1.00 44.06 319 SER A N 1
ATOM 2508 C CA . SER A 1 319 ? 19.205 -5.912 16.392 1.00 44.06 319 SER A CA 1
ATOM 2509 C C . SER A 1 319 ? 20.109 -4.677 16.449 1.00 44.06 319 SER A C 1
ATOM 2511 O O . SER A 1 319 ? 20.222 -3.957 15.459 1.00 44.06 319 SER A O 1
ATOM 2513 N N . ARG A 1 320 ? 20.829 -4.449 17.556 1.00 46.62 320 ARG A N 1
ATOM 2514 C CA . ARG A 1 320 ? 21.782 -3.342 17.686 1.00 46.62 320 ARG A CA 1
ATOM 2515 C C . ARG A 1 320 ? 23.115 -3.649 16.988 1.00 46.62 320 ARG A C 1
ATOM 2517 O O . ARG A 1 320 ? 23.468 -2.855 16.123 1.00 46.62 320 ARG A O 1
ATOM 2524 N N . PRO A 1 321 ? 23.778 -4.808 17.183 1.00 44.00 321 PRO A N 1
ATOM 2525 C CA . PRO A 1 321 ? 24.787 -5.314 16.275 1.00 44.00 321 PRO A CA 1
ATOM 2526 C C . PRO A 1 321 ? 24.265 -5.571 14.877 1.00 44.00 321 PRO A C 1
ATOM 2528 O O . PRO A 1 321 ? 25.099 -5.617 14.011 1.00 44.00 321 PRO A O 1
ATOM 2531 N N . ARG A 1 322 ? 22.968 -5.746 14.590 1.00 39.53 322 ARG A N 1
ATOM 2532 C CA . ARG A 1 322 ? 22.469 -5.910 13.213 1.00 39.53 322 ARG A CA 1
ATOM 2533 C C . ARG A 1 322 ? 22.300 -4.568 12.524 1.00 39.53 322 ARG A C 1
ATOM 2535 O O . ARG A 1 322 ? 22.661 -4.502 11.373 1.00 39.53 322 ARG A O 1
ATOM 2542 N N . LEU A 1 323 ? 21.879 -3.500 13.201 1.00 42.38 323 LEU A N 1
ATOM 2543 C CA . LEU A 1 323 ? 21.933 -2.121 12.688 1.00 42.38 323 LEU A CA 1
ATOM 2544 C C . LEU A 1 323 ? 23.374 -1.592 12.627 1.00 42.38 323 LEU A C 1
ATOM 2546 O O . LEU A 1 323 ? 23.744 -0.930 11.663 1.00 42.38 323 LEU A O 1
ATOM 2550 N N . GLU A 1 324 ? 24.217 -1.936 13.601 1.00 42.84 324 GLU A N 1
ATOM 2551 C CA . GLU A 1 324 ? 25.656 -1.648 13.587 1.00 42.84 324 GLU A CA 1
ATOM 2552 C C . GLU A 1 324 ? 26.419 -2.578 12.625 1.00 42.84 324 GLU A C 1
ATOM 2554 O O . GLU A 1 324 ? 27.415 -2.148 12.058 1.00 42.84 324 GLU A O 1
ATOM 2559 N N . ALA A 1 325 ? 25.939 -3.797 12.341 1.00 39.81 325 ALA A N 1
ATOM 2560 C CA . ALA A 1 325 ? 26.442 -4.716 11.305 1.00 39.81 325 ALA A CA 1
ATOM 2561 C C . ALA A 1 325 ? 25.854 -4.430 9.936 1.00 39.81 325 ALA A C 1
ATOM 2563 O O . ALA A 1 325 ? 26.490 -4.754 8.953 1.00 39.81 325 ALA A O 1
ATOM 2564 N N . TRP A 1 326 ? 24.699 -3.792 9.827 1.00 41.44 326 TRP A N 1
ATOM 2565 C CA . TRP A 1 326 ? 24.173 -3.281 8.567 1.00 41.44 326 TRP A CA 1
ATOM 2566 C C . TRP A 1 326 ? 24.949 -2.011 8.196 1.00 41.44 326 TRP A C 1
ATOM 2568 O O . TRP A 1 326 ? 25.484 -1.924 7.093 1.00 41.44 326 TRP A O 1
ATOM 2578 N N . ALA A 1 327 ? 25.200 -1.132 9.177 1.00 43.41 327 ALA A N 1
ATOM 2579 C CA . ALA A 1 327 ? 26.126 -0.004 9.054 1.00 43.41 327 ALA A CA 1
ATOM 2580 C C . ALA A 1 327 ? 27.609 -0.409 8.887 1.00 43.41 327 ALA A C 1
ATOM 2582 O O . ALA A 1 327 ? 28.369 0.359 8.307 1.00 43.41 327 ALA A O 1
ATOM 2583 N N . SER A 1 328 ? 28.046 -1.586 9.364 1.00 41.06 328 SER A N 1
ATOM 2584 C CA . SER A 1 328 ? 29.436 -2.064 9.192 1.00 41.06 328 SER A CA 1
ATOM 2585 C C . SER A 1 328 ? 29.637 -3.135 8.111 1.00 41.06 328 SER A C 1
ATOM 2587 O O . SER A 1 328 ? 30.782 -3.369 7.723 1.00 41.06 328 SER A O 1
ATOM 2589 N N . LYS A 1 329 ? 28.572 -3.733 7.548 1.00 42.56 329 LYS A N 1
ATOM 2590 C CA . LYS A 1 329 ? 28.639 -4.577 6.335 1.00 42.56 329 LYS A CA 1
ATOM 2591 C C . LYS A 1 329 ? 28.669 -3.738 5.060 1.00 42.56 329 LYS A C 1
ATOM 2593 O O . LYS A 1 329 ? 29.403 -4.101 4.147 1.00 42.56 329 LYS A O 1
ATOM 2598 N N . ARG A 1 330 ? 27.996 -2.579 5.012 1.00 44.88 330 ARG A N 1
ATOM 2599 C CA . ARG A 1 330 ? 28.315 -1.517 4.039 1.00 44.88 330 ARG A CA 1
ATOM 2600 C C . ARG A 1 330 ? 29.483 -0.692 4.588 1.00 44.88 330 ARG A C 1
ATOM 2602 O O . ARG A 1 330 ? 29.302 0.418 5.079 1.00 44.88 330 ARG A O 1
ATOM 2609 N N . ARG A 1 331 ? 30.696 -1.263 4.573 1.00 44.25 331 ARG A N 1
ATOM 2610 C CA . ARG A 1 331 ? 31.915 -0.514 4.919 1.00 44.25 331 ARG A CA 1
ATOM 2611 C C . ARG A 1 331 ? 32.015 0.707 4.003 1.00 44.25 331 ARG A C 1
ATOM 2613 O O . ARG A 1 331 ? 32.389 0.577 2.841 1.00 44.25 331 ARG A O 1
ATOM 2620 N N . TRP A 1 332 ? 31.782 1.898 4.547 1.00 47.94 332 TRP A N 1
ATOM 2621 C CA . TRP A 1 332 ? 32.466 3.080 4.035 1.00 47.94 332 TRP A CA 1
ATOM 2622 C C . TRP A 1 332 ? 33.970 2.762 4.053 1.00 47.94 332 TRP A C 1
ATOM 2624 O O . TRP A 1 332 ? 34.457 2.279 5.081 1.00 47.94 332 TRP A O 1
ATOM 2634 N N . PRO A 1 333 ? 34.716 2.943 2.949 1.00 40.91 333 PRO A N 1
ATOM 2635 C CA . PRO A 1 333 ? 36.132 2.615 2.923 1.00 40.91 333 PRO A CA 1
ATOM 2636 C C . PRO A 1 333 ? 36.845 3.366 4.048 1.00 40.91 333 PRO A C 1
ATOM 2638 O O . PRO A 1 333 ? 36.881 4.593 4.045 1.00 40.91 333 PRO A O 1
ATOM 2641 N N . GLU A 1 334 ? 37.450 2.635 4.987 1.00 42.12 334 GLU A N 1
ATOM 2642 C CA . GLU A 1 334 ? 38.200 3.163 6.143 1.00 42.12 334 GLU A CA 1
ATOM 2643 C C . GLU A 1 334 ? 39.374 4.094 5.766 1.00 42.12 334 GLU A C 1
ATOM 2645 O O . GLU A 1 334 ? 40.084 4.585 6.642 1.00 42.12 334 GLU A O 1
ATOM 2650 N N . ARG A 1 335 ? 39.610 4.350 4.473 1.00 37.56 335 ARG A N 1
ATOM 2651 C CA . ARG A 1 335 ? 40.783 5.077 3.985 1.00 37.56 335 ARG A CA 1
ATOM 2652 C C . ARG A 1 335 ? 40.618 6.585 3.839 1.00 37.56 335 ARG A C 1
ATOM 2654 O O . ARG A 1 335 ? 41.642 7.251 3.776 1.00 37.56 335 ARG A O 1
ATOM 2661 N N . GLU A 1 336 ? 39.415 7.151 3.918 1.00 42.16 336 GLU A N 1
ATOM 2662 C CA . GLU A 1 336 ? 39.251 8.609 4.028 1.00 42.16 336 GLU A CA 1
ATOM 2663 C C . GLU A 1 336 ? 38.186 8.935 5.077 1.00 42.16 336 GLU A C 1
ATOM 2665 O O . GLU A 1 336 ? 37.023 8.562 4.964 1.00 42.16 336 GLU A O 1
ATOM 2670 N N . ARG A 1 337 ? 38.626 9.564 6.171 1.00 37.19 337 ARG A N 1
ATOM 2671 C CA . ARG A 1 337 ? 37.861 9.810 7.402 1.00 37.19 337 ARG A CA 1
ATOM 2672 C C . ARG A 1 337 ? 36.635 10.707 7.169 1.00 37.19 337 ARG A C 1
ATOM 2674 O O . ARG A 1 337 ? 36.662 11.878 7.540 1.00 37.19 337 ARG A O 1
ATOM 2681 N N . ILE A 1 338 ? 35.529 10.160 6.678 1.00 42.44 338 ILE A N 1
ATOM 2682 C CA . ILE A 1 338 ? 34.219 10.791 6.853 1.00 42.44 338 ILE A CA 1
ATOM 2683 C C . ILE A 1 338 ? 33.800 10.550 8.305 1.00 42.44 338 ILE A C 1
ATOM 2685 O O . ILE A 1 338 ? 33.459 9.435 8.700 1.00 42.44 338 ILE A O 1
ATOM 2689 N N . ARG A 1 339 ? 33.848 11.591 9.144 1.00 43.94 339 ARG A N 1
ATOM 2690 C CA . ARG A 1 339 ? 33.268 11.504 10.493 1.00 43.94 339 ARG A CA 1
ATOM 2691 C C . ARG A 1 339 ? 31.749 11.493 10.362 1.00 43.94 339 ARG A C 1
ATOM 2693 O O . ARG A 1 339 ? 31.165 12.503 9.984 1.00 43.94 339 ARG A O 1
ATOM 2700 N N . VAL A 1 340 ? 31.111 10.378 10.706 1.00 48.59 340 VAL A N 1
ATOM 2701 C CA . VAL A 1 340 ? 29.650 10.314 10.814 1.00 48.59 340 VAL A CA 1
ATOM 2702 C C . VAL A 1 340 ? 29.230 10.808 12.196 1.00 48.59 340 VAL A C 1
ATOM 2704 O O . VAL A 1 340 ? 29.384 10.113 13.198 1.00 48.59 340 VAL A O 1
ATOM 2707 N N . GLY A 1 341 ? 28.739 12.047 12.273 1.00 50.03 341 GLY A N 1
ATOM 2708 C CA . GLY A 1 341 ? 28.236 12.641 13.515 1.00 50.03 341 GLY A CA 1
ATOM 2709 C C . GLY A 1 341 ? 26.727 12.445 13.661 1.00 50.03 341 GLY A C 1
ATOM 2710 O O . GLY A 1 341 ? 25.968 12.925 12.821 1.00 50.03 341 GLY A O 1
ATOM 2711 N N . LYS A 1 342 ? 26.270 11.788 14.737 1.00 53.28 342 LYS A N 1
ATOM 2712 C CA . LYS A 1 342 ? 24.840 11.740 15.091 1.00 53.28 342 LYS A CA 1
ATOM 2713 C C . LYS A 1 342 ? 24.436 13.072 15.731 1.00 53.28 342 LYS A C 1
ATOM 2715 O O . LYS A 1 342 ? 24.937 13.416 16.801 1.00 53.28 342 LYS A O 1
ATOM 2720 N N . ARG A 1 343 ? 23.522 13.819 15.106 1.00 61.25 343 ARG A N 1
ATOM 2721 C CA . ARG A 1 343 ? 22.908 15.024 15.695 1.00 61.25 343 ARG A CA 1
ATOM 2722 C C . ARG A 1 343 ? 21.465 14.736 16.096 1.00 61.25 343 ARG A C 1
ATOM 2724 O O . ARG A 1 343 ? 20.701 14.179 15.312 1.00 61.25 343 ARG A O 1
ATOM 2731 N N . LYS A 1 344 ? 21.097 15.107 17.327 1.00 56.94 344 LYS A N 1
ATOM 2732 C CA . LYS A 1 344 ? 19.706 15.040 17.790 1.00 56.94 344 LYS A CA 1
ATOM 2733 C C . LYS A 1 344 ? 18.905 16.131 17.086 1.00 56.94 344 LYS A C 1
ATOM 2735 O O . LYS A 1 344 ? 19.273 17.301 17.141 1.00 56.94 344 LYS A O 1
ATOM 2740 N N . LEU A 1 345 ? 17.826 15.728 16.430 1.00 67.69 345 LEU A N 1
ATOM 2741 C CA . LEU A 1 345 ? 16.882 16.631 15.785 1.00 67.69 345 LEU A CA 1
ATOM 2742 C C . LEU A 1 345 ? 15.901 17.159 16.835 1.00 67.69 345 LEU A C 1
ATOM 2744 O O . LEU A 1 345 ? 15.465 16.400 17.702 1.00 67.69 345 LEU A O 1
ATOM 2748 N N . SER A 1 346 ? 15.541 18.443 16.776 1.00 72.69 346 SER A N 1
ATOM 2749 C CA . SER A 1 346 ? 14.448 18.929 17.620 1.00 72.69 346 SER A CA 1
ATOM 2750 C C . SER A 1 346 ? 13.127 18.339 17.129 1.00 72.69 346 SER A C 1
ATOM 2752 O O . SER A 1 346 ? 12.902 18.203 15.925 1.00 72.69 346 SER A O 1
ATOM 2754 N N . PHE A 1 347 ? 12.238 18.001 18.061 1.00 66.06 347 PHE A N 1
ATOM 2755 C CA . PHE A 1 347 ? 10.957 17.368 17.745 1.00 66.06 347 PHE A CA 1
ATOM 2756 C C . PHE A 1 347 ? 10.121 18.189 16.745 1.00 66.06 347 PHE A C 1
ATOM 2758 O O . PHE A 1 347 ? 9.544 17.637 15.813 1.00 66.06 347 PHE A O 1
ATOM 2765 N N . THR A 1 348 ? 10.135 19.521 16.864 1.00 71.06 348 THR A N 1
ATOM 2766 C CA . THR A 1 348 ? 9.442 20.429 15.936 1.00 71.06 348 THR A CA 1
ATOM 2767 C C . THR A 1 348 ? 9.984 20.347 14.509 1.00 71.06 348 THR A C 1
ATOM 2769 O O . THR A 1 348 ? 9.199 20.299 13.566 1.00 71.06 348 THR A O 1
ATOM 2772 N N . ILE A 1 349 ? 11.311 20.314 14.329 1.00 75.69 349 ILE A N 1
ATOM 2773 C CA . ILE A 1 349 ? 11.904 20.171 12.990 1.00 75.69 349 ILE A CA 1
ATOM 2774 C C . ILE A 1 349 ? 11.594 18.770 12.445 1.00 75.69 349 ILE A C 1
ATOM 2776 O O . ILE A 1 349 ? 11.282 18.636 11.269 1.00 75.69 349 ILE A O 1
ATOM 2780 N N . ALA A 1 350 ? 11.592 17.743 13.297 1.00 70.94 350 ALA A N 1
ATOM 2781 C CA . ALA A 1 350 ? 11.318 16.362 12.911 1.00 70.94 350 ALA A CA 1
ATOM 2782 C C . ALA A 1 350 ? 9.886 16.169 12.375 1.00 70.94 350 ALA A C 1
ATOM 2784 O O . ALA A 1 350 ? 9.687 15.592 11.301 1.00 70.94 350 ALA A O 1
ATOM 2785 N N . ILE A 1 351 ? 8.892 16.729 13.075 1.00 71.94 351 ILE A N 1
ATOM 2786 C CA . ILE A 1 351 ? 7.499 16.768 12.604 1.00 71.94 351 ILE A CA 1
ATOM 2787 C C . ILE A 1 351 ? 7.396 17.561 11.301 1.00 71.94 351 ILE A C 1
ATOM 2789 O O . ILE A 1 351 ? 6.768 17.091 10.353 1.00 71.94 351 ILE A O 1
ATOM 2793 N N . GLY A 1 352 ? 8.024 18.741 11.241 1.00 78.12 352 GLY A N 1
ATOM 2794 C CA . GLY A 1 352 ? 7.999 19.593 10.053 1.00 78.12 352 GLY A CA 1
ATOM 2795 C C . GLY A 1 352 ? 8.548 18.884 8.816 1.00 78.12 352 GLY A C 1
ATOM 2796 O O . GLY A 1 352 ? 7.900 18.895 7.772 1.00 78.12 352 GLY A O 1
ATOM 2797 N N . LEU A 1 353 ? 9.701 18.219 8.942 1.00 83.38 353 LEU A N 1
ATOM 2798 C CA . LEU A 1 353 ? 10.315 17.433 7.869 1.00 83.38 353 LEU A CA 1
ATOM 2799 C C . LEU A 1 353 ? 9.374 16.318 7.404 1.00 83.38 353 LEU A C 1
ATOM 2801 O O . LEU A 1 353 ? 9.079 16.228 6.218 1.00 83.38 353 LEU A O 1
ATOM 2805 N N . THR A 1 354 ? 8.837 15.529 8.339 1.00 80.00 354 THR A N 1
ATOM 2806 C CA . THR A 1 354 ? 7.956 14.392 8.018 1.00 80.00 354 THR A CA 1
ATOM 2807 C C . THR A 1 354 ? 6.676 14.836 7.312 1.00 80.00 354 THR A C 1
ATOM 2809 O O . THR A 1 354 ? 6.255 14.216 6.337 1.00 80.00 354 THR A O 1
ATOM 2812 N N . SER A 1 355 ? 6.046 15.916 7.789 1.00 82.50 355 SER A N 1
ATOM 2813 C CA . SER A 1 355 ? 4.851 16.468 7.145 1.00 82.50 355 SER A CA 1
ATOM 2814 C C . SER A 1 355 ? 5.170 16.975 5.744 1.00 82.50 355 SER A C 1
ATOM 2816 O O . SER A 1 355 ? 4.456 16.646 4.805 1.00 82.50 355 SER A O 1
ATOM 2818 N N . THR A 1 356 ? 6.269 17.718 5.596 1.00 89.75 356 THR A N 1
ATOM 2819 C CA . THR A 1 356 ? 6.647 18.313 4.309 1.00 89.75 356 THR A CA 1
ATOM 2820 C C . THR A 1 356 ? 6.996 17.239 3.280 1.00 89.75 356 THR A C 1
ATOM 2822 O O . THR A 1 356 ? 6.521 17.316 2.156 1.00 89.75 356 THR A O 1
ATOM 2825 N N . MET A 1 357 ? 7.740 16.194 3.662 1.00 88.38 357 MET A N 1
ATOM 2826 C CA . MET A 1 357 ? 8.024 15.049 2.783 1.00 88.38 357 MET A CA 1
ATOM 2827 C C . MET A 1 357 ? 6.742 14.347 2.320 1.00 88.38 357 MET A C 1
ATOM 2829 O O . MET A 1 357 ? 6.618 13.976 1.157 1.00 88.38 357 MET A O 1
ATOM 2833 N N . ARG A 1 358 ? 5.756 14.192 3.215 1.00 85.19 358 ARG A N 1
ATOM 2834 C CA . ARG A 1 358 ? 4.455 13.613 2.856 1.00 85.19 358 ARG A CA 1
ATOM 2835 C C . ARG A 1 358 ? 3.696 14.491 1.863 1.00 85.19 358 ARG A C 1
ATOM 2837 O O . ARG A 1 358 ? 3.034 13.959 0.976 1.00 85.19 358 ARG A O 1
ATOM 2844 N N . ASP A 1 359 ? 3.759 15.806 2.039 1.00 88.88 359 ASP A N 1
ATOM 2845 C CA . ASP A 1 359 ? 3.079 16.749 1.159 1.00 88.88 359 ASP A CA 1
ATOM 2846 C C . ASP A 1 359 ? 3.743 16.815 -0.223 1.00 88.88 359 ASP A C 1
ATOM 2848 O O . ASP A 1 359 ? 3.012 16.846 -1.207 1.00 88.88 359 ASP A O 1
ATOM 2852 N N . ILE A 1 360 ? 5.079 16.715 -0.320 1.00 89.44 360 ILE A N 1
ATOM 2853 C CA . ILE A 1 360 ? 5.790 16.568 -1.607 1.00 89.44 360 ILE A CA 1
ATOM 2854 C C . ILE A 1 360 ? 5.253 15.354 -2.372 1.00 89.44 360 ILE A C 1
ATOM 2856 O O . ILE A 1 360 ? 4.734 15.527 -3.472 1.00 89.44 360 ILE A O 1
ATOM 2860 N N . GLY A 1 361 ? 5.256 14.164 -1.758 1.00 82.31 361 GLY A N 1
ATOM 2861 C CA . GLY A 1 361 ? 4.781 12.948 -2.431 1.00 82.31 361 GLY A CA 1
ATOM 2862 C C . GLY A 1 361 ? 3.326 13.054 -2.906 1.00 82.31 361 GLY A C 1
ATOM 2863 O O . GLY A 1 361 ? 3.012 12.705 -4.036 1.00 82.31 361 GLY A O 1
ATOM 2864 N N . ARG A 1 362 ? 2.432 13.648 -2.098 1.00 86.50 362 ARG A N 1
ATOM 2865 C CA . ARG A 1 362 ? 1.039 13.900 -2.523 1.00 86.50 362 ARG A CA 1
ATOM 2866 C C . ARG A 1 362 ? 0.951 14.815 -3.744 1.00 86.50 362 ARG A C 1
ATOM 2868 O O . ARG A 1 362 ? 0.071 14.633 -4.581 1.00 86.50 362 ARG A O 1
ATOM 2875 N N . LYS A 1 363 ? 1.799 15.843 -3.806 1.00 91.38 363 LYS A N 1
ATOM 2876 C CA . LYS A 1 363 ? 1.816 16.800 -4.913 1.00 91.38 363 LYS A CA 1
ATOM 2877 C C . LYS A 1 363 ? 2.339 16.151 -6.189 1.00 91.38 363 LYS A C 1
ATOM 2879 O O . LYS A 1 363 ? 1.695 16.293 -7.229 1.00 91.38 363 LYS A O 1
ATOM 2884 N N . GLU A 1 364 ? 3.402 15.359 -6.085 1.00 84.19 364 GLU A N 1
ATOM 2885 C CA . GLU A 1 364 ? 3.940 14.549 -7.183 1.00 84.19 364 GLU A CA 1
ATOM 2886 C C . GLU A 1 364 ? 2.911 13.550 -7.728 1.00 84.19 364 GLU A C 1
ATOM 2888 O O . GLU A 1 364 ? 2.710 13.499 -8.943 1.00 84.19 364 GLU A O 1
ATOM 2893 N N . ASP A 1 365 ? 2.174 12.851 -6.855 1.00 82.25 365 ASP A N 1
ATOM 2894 C CA . ASP A 1 365 ? 1.105 11.917 -7.249 1.00 82.25 365 ASP A CA 1
ATOM 2895 C C . ASP A 1 365 ? 0.020 12.604 -8.096 1.00 82.25 365 ASP A C 1
ATOM 2897 O O . ASP A 1 365 ? -0.514 12.037 -9.052 1.00 82.25 365 ASP A O 1
ATOM 2901 N N . THR A 1 366 ? -0.294 13.861 -7.771 1.00 89.75 366 THR A N 1
ATOM 2902 C CA . THR A 1 366 ? -1.257 14.681 -8.524 1.00 89.75 366 THR A CA 1
ATOM 2903 C C . THR A 1 366 ? -0.654 15.412 -9.726 1.00 89.75 366 THR A C 1
ATOM 2905 O O . THR A 1 366 ? -1.373 16.148 -10.401 1.00 89.75 366 THR A O 1
ATOM 2908 N N . ARG A 1 367 ? 0.643 15.217 -10.007 1.00 90.56 367 ARG A N 1
ATOM 2909 C CA . ARG A 1 367 ? 1.432 15.966 -11.006 1.00 90.56 367 ARG A CA 1
ATOM 2910 C C . ARG A 1 367 ? 1.396 17.487 -10.810 1.00 90.56 367 ARG A C 1
ATOM 2912 O O . ARG A 1 367 ? 1.576 18.254 -11.753 1.00 90.56 367 ARG A O 1
ATOM 2919 N N . ASP A 1 368 ? 1.177 17.930 -9.576 1.00 94.38 368 ASP A N 1
ATOM 2920 C CA . ASP A 1 368 ? 1.268 19.331 -9.174 1.00 94.38 368 ASP A CA 1
ATOM 2921 C C . ASP A 1 368 ? 2.738 19.668 -8.885 1.00 94.38 368 ASP A C 1
ATOM 2923 O O . ASP A 1 368 ? 3.171 19.749 -7.733 1.00 94.38 368 ASP A O 1
ATOM 2927 N N . HIS A 1 369 ? 3.533 19.793 -9.952 1.00 94.12 369 HIS A N 1
ATOM 2928 C CA . HIS A 1 369 ? 4.979 20.012 -9.856 1.00 94.12 369 HIS A CA 1
ATOM 2929 C C . HIS A 1 369 ? 5.337 21.373 -9.233 1.00 94.12 369 HIS A C 1
ATOM 2931 O O . HIS A 1 369 ? 6.350 21.484 -8.543 1.00 94.12 369 HIS A O 1
ATOM 2937 N N . GLU A 1 370 ? 4.494 22.399 -9.403 1.00 97.12 370 GLU A N 1
ATOM 2938 C CA . GLU A 1 370 ? 4.666 23.689 -8.720 1.00 97.12 370 GLU A CA 1
ATOM 2939 C C . GLU A 1 370 ? 4.413 23.560 -7.211 1.00 97.12 370 GLU A C 1
ATOM 2941 O O . GLU A 1 370 ? 5.210 24.044 -6.403 1.00 97.12 370 GLU A O 1
ATOM 2946 N N . GLY A 1 371 ? 3.355 22.848 -6.810 1.00 95.00 371 GLY A N 1
ATOM 2947 C CA . GLY A 1 371 ? 3.073 22.565 -5.404 1.00 95.00 371 GLY A CA 1
ATOM 2948 C C . GLY A 1 371 ? 4.136 21.681 -4.744 1.00 95.00 371 GLY A C 1
ATOM 2949 O O . GLY A 1 371 ? 4.478 21.897 -3.576 1.00 95.00 371 GLY A O 1
ATOM 2950 N N . ALA A 1 372 ? 4.688 20.712 -5.482 1.00 95.00 372 ALA A N 1
ATOM 2951 C CA . ALA A 1 372 ? 5.807 19.887 -5.030 1.00 95.00 372 ALA A CA 1
ATOM 2952 C C . ALA A 1 372 ? 7.066 20.739 -4.813 1.00 95.00 372 ALA A C 1
ATOM 2954 O O . ALA A 1 372 ? 7.684 20.649 -3.750 1.00 95.00 372 ALA A O 1
ATOM 2955 N N . LEU A 1 373 ? 7.376 21.650 -5.746 1.00 97.38 373 LEU A N 1
ATOM 2956 C CA . LEU A 1 373 ? 8.490 22.589 -5.621 1.00 97.38 373 LEU A CA 1
ATOM 2957 C C . LEU A 1 373 ? 8.345 23.495 -4.391 1.00 97.38 373 LEU A C 1
ATOM 2959 O O . LEU A 1 373 ? 9.310 23.670 -3.643 1.00 97.38 373 LEU A O 1
ATOM 2963 N N . GLU A 1 374 ? 7.155 24.049 -4.143 1.00 97.00 374 GLU A N 1
ATOM 2964 C CA . GLU A 1 374 ? 6.910 24.892 -2.968 1.00 97.00 374 GLU A CA 1
ATOM 2965 C C . GLU A 1 374 ? 7.153 24.110 -1.665 1.00 97.00 374 GLU A C 1
ATOM 2967 O O . GLU A 1 374 ? 7.823 24.590 -0.744 1.00 97.00 374 GLU A O 1
ATOM 2972 N N . CYS A 1 375 ? 6.663 22.869 -1.591 1.00 94.88 375 CYS A N 1
ATOM 2973 C CA . CYS A 1 375 ? 6.910 21.995 -0.448 1.00 94.88 375 CYS A CA 1
ATOM 2974 C C . CYS A 1 375 ? 8.401 21.645 -0.319 1.00 94.88 375 CYS A C 1
ATOM 2976 O O . CYS A 1 375 ? 8.954 21.717 0.781 1.00 94.88 375 CYS A O 1
ATOM 2978 N N . GLY A 1 376 ? 9.085 21.355 -1.425 1.00 95.56 376 GLY A N 1
ATOM 2979 C CA . GLY A 1 376 ? 10.525 21.106 -1.461 1.00 95.56 376 GLY A CA 1
ATOM 2980 C C . GLY A 1 376 ? 11.351 22.295 -0.954 1.00 95.56 376 GLY A C 1
ATOM 2981 O O . GLY A 1 376 ? 12.271 22.114 -0.158 1.00 95.56 376 GLY A O 1
ATOM 2982 N N . GLN A 1 377 ? 10.984 23.532 -1.294 1.00 96.88 377 GLN A N 1
ATOM 2983 C CA . GLN A 1 377 ? 11.649 24.732 -0.766 1.00 96.88 377 GLN A CA 1
ATOM 2984 C C . GLN A 1 377 ? 11.482 24.867 0.756 1.00 96.88 377 GLN A C 1
ATOM 2986 O O . GLN A 1 377 ? 12.436 25.206 1.467 1.00 96.88 377 GLN A O 1
ATOM 2991 N N . ARG A 1 378 ? 10.300 24.534 1.295 1.00 96.44 378 ARG A N 1
ATOM 2992 C CA . ARG A 1 378 ? 10.094 24.459 2.754 1.00 96.44 378 ARG A CA 1
ATOM 2993 C C . ARG A 1 378 ? 10.942 23.350 3.380 1.00 96.44 378 ARG A C 1
ATOM 2995 O O . ARG A 1 378 ? 11.503 23.553 4.461 1.00 96.44 378 ARG A O 1
ATOM 3002 N N . LEU A 1 379 ? 11.072 22.205 2.704 1.00 94.94 379 LEU A N 1
ATOM 3003 C CA . LEU A 1 379 ? 11.907 21.089 3.150 1.00 94.94 379 LEU A CA 1
ATOM 3004 C C . LEU A 1 379 ? 13.378 21.508 3.245 1.00 94.94 379 LEU A C 1
ATOM 3006 O O . LEU A 1 379 ? 14.014 21.231 4.260 1.00 94.94 379 LEU A O 1
ATOM 3010 N N . VAL A 1 380 ? 13.892 22.247 2.254 1.00 96.00 380 VAL A N 1
ATOM 3011 C CA . VAL A 1 380 ? 15.249 22.819 2.279 1.00 96.00 380 VAL A CA 1
ATOM 3012 C C . VAL A 1 380 ? 15.432 23.719 3.501 1.00 96.00 380 VAL A C 1
ATOM 3014 O O . VAL A 1 380 ? 16.382 23.529 4.259 1.00 96.00 380 VAL A O 1
ATOM 3017 N N . ALA A 1 381 ? 14.504 24.642 3.771 1.00 95.06 381 ALA A N 1
ATOM 3018 C CA . ALA A 1 381 ? 14.599 25.534 4.931 1.00 95.06 381 ALA A CA 1
ATOM 3019 C C . ALA A 1 381 ? 14.618 24.773 6.273 1.00 95.06 381 ALA A C 1
ATOM 3021 O O . ALA A 1 381 ? 15.348 25.134 7.202 1.00 95.06 381 ALA A O 1
ATOM 3022 N N . LEU A 1 382 ? 13.834 23.698 6.393 1.00 91.38 382 LEU A N 1
ATOM 3023 C CA . LEU A 1 382 ? 13.832 22.826 7.571 1.00 91.38 382 LEU A CA 1
ATOM 3024 C C . LEU A 1 382 ? 15.130 22.016 7.693 1.00 91.38 382 LEU A C 1
ATOM 3026 O O . LEU A 1 382 ? 15.690 21.913 8.789 1.00 91.38 382 LEU A O 1
ATOM 3030 N N . ALA A 1 383 ? 15.629 21.479 6.580 1.00 91.12 383 ALA A N 1
ATOM 3031 C CA . ALA A 1 383 ? 16.880 20.739 6.528 1.00 91.12 383 ALA A CA 1
ATOM 3032 C C . ALA A 1 383 ? 18.078 21.629 6.898 1.00 91.12 383 ALA A C 1
ATOM 3034 O O . ALA A 1 383 ? 18.913 21.215 7.704 1.00 91.12 383 ALA A O 1
ATOM 3035 N N . GLU A 1 384 ? 18.114 22.880 6.432 1.00 92.31 384 GLU A N 1
ATOM 3036 C CA . GLU A 1 384 ? 19.126 23.867 6.825 1.00 92.31 384 GLU A CA 1
ATOM 3037 C C . GLU A 1 384 ? 19.140 24.102 8.336 1.00 92.31 384 GLU A C 1
ATOM 3039 O O . GLU A 1 384 ? 20.184 24.011 8.986 1.00 92.31 384 GLU A O 1
ATOM 3044 N N . ARG A 1 385 ? 17.958 24.316 8.924 1.00 89.25 385 ARG A N 1
ATOM 3045 C CA . ARG A 1 385 ? 17.803 24.510 10.373 1.00 89.25 385 ARG A CA 1
ATOM 3046 C C . ARG A 1 385 ? 18.212 23.288 11.188 1.00 89.25 385 ARG A C 1
ATOM 3048 O O . ARG A 1 385 ? 18.603 23.441 12.343 1.00 89.25 385 ARG A O 1
ATOM 3055 N N . SER A 1 386 ? 18.121 22.085 10.619 1.00 85.12 386 SER A N 1
ATOM 3056 C CA . SER A 1 386 ? 18.586 20.866 11.287 1.00 85.12 386 SER A CA 1
ATOM 3057 C C . SER A 1 386 ? 20.116 20.796 11.386 1.00 85.12 386 SER A C 1
ATOM 3059 O O . SER A 1 386 ? 20.653 20.146 12.284 1.00 85.12 386 SER A O 1
ATOM 3061 N N . GLY A 1 387 ? 20.830 21.458 10.466 1.00 85.75 387 GLY A N 1
ATOM 3062 C CA . GLY A 1 387 ? 22.283 21.369 10.348 1.00 85.75 387 GLY A CA 1
ATOM 3063 C C . GLY A 1 387 ? 22.784 19.959 10.018 1.00 85.75 387 GLY A C 1
ATOM 3064 O O . GLY A 1 387 ? 23.912 19.630 10.396 1.00 85.75 387 GLY A O 1
ATOM 3065 N N . ILE A 1 388 ? 21.943 19.131 9.386 1.00 85.69 388 ILE A N 1
ATOM 3066 C CA . ILE A 1 388 ? 22.248 17.764 8.955 1.00 85.69 388 ILE A CA 1
ATOM 3067 C C . ILE A 1 388 ? 22.438 17.752 7.438 1.00 85.69 388 ILE A C 1
ATOM 3069 O O . ILE A 1 388 ? 21.513 18.013 6.670 1.00 85.69 388 ILE A O 1
ATOM 3073 N N . SER A 1 389 ? 23.653 17.425 7.008 1.00 89.69 389 SER A N 1
ATOM 3074 C CA . SER A 1 389 ? 24.081 17.482 5.609 1.00 89.69 389 SER A CA 1
ATOM 3075 C C . SER A 1 389 ? 23.313 16.516 4.709 1.00 89.69 389 SER A C 1
ATOM 3077 O O . SER A 1 389 ? 22.956 16.898 3.601 1.00 89.69 389 SER A O 1
ATOM 3079 N N . THR A 1 390 ? 23.011 15.301 5.181 1.00 89.81 390 THR A N 1
ATOM 3080 C CA . THR A 1 390 ? 22.253 14.322 4.384 1.00 89.81 390 THR A CA 1
ATOM 3081 C C . THR A 1 390 ? 20.816 14.780 4.146 1.00 89.81 390 THR A C 1
ATOM 3083 O O . THR A 1 390 ? 20.318 14.644 3.038 1.00 89.81 390 THR A O 1
ATOM 3086 N N . LEU A 1 391 ? 20.167 15.400 5.141 1.00 90.44 391 LEU A N 1
ATOM 3087 C CA . LEU A 1 391 ? 18.819 15.955 4.966 1.00 90.44 391 LEU A CA 1
ATOM 3088 C C . LEU A 1 391 ? 18.809 17.140 4.001 1.00 90.44 391 LEU A C 1
ATOM 3090 O O . LEU A 1 391 ? 17.874 17.283 3.222 1.00 90.44 391 LEU A O 1
ATOM 3094 N N . ARG A 1 392 ? 19.849 17.981 4.040 1.00 93.69 392 ARG A N 1
ATOM 3095 C CA . ARG A 1 392 ? 20.003 19.080 3.083 1.00 93.69 392 ARG A CA 1
ATOM 3096 C C . ARG A 1 392 ? 20.157 18.542 1.664 1.00 93.69 392 ARG A C 1
ATOM 3098 O O . ARG A 1 392 ? 19.451 19.003 0.779 1.00 93.69 392 ARG A O 1
ATOM 3105 N N . ALA A 1 393 ? 21.042 17.568 1.459 1.00 95.12 393 ALA A N 1
ATOM 3106 C CA . ALA A 1 393 ? 21.244 16.948 0.153 1.00 95.12 393 ALA A CA 1
ATOM 3107 C C . ALA A 1 393 ? 19.968 16.253 -0.348 1.00 95.12 393 ALA A C 1
ATOM 3109 O O . ALA A 1 393 ? 19.574 16.471 -1.486 1.00 95.12 393 ALA A O 1
ATOM 3110 N N . PHE A 1 394 ? 19.266 15.518 0.518 1.00 94.94 394 PHE A N 1
ATOM 3111 C CA . PHE A 1 394 ? 17.976 14.918 0.184 1.00 94.94 394 PHE A CA 1
ATOM 3112 C C . PHE A 1 394 ? 16.957 15.978 -0.253 1.00 94.94 394 PHE A C 1
ATOM 3114 O O . PHE A 1 394 ? 16.345 15.853 -1.306 1.00 94.94 394 PHE A O 1
ATOM 3121 N N . ALA A 1 395 ? 16.820 17.072 0.501 1.00 96.06 395 ALA A N 1
ATOM 3122 C CA . ALA A 1 395 ? 15.914 18.156 0.130 1.00 96.06 395 ALA A CA 1
ATOM 3123 C C . ALA A 1 395 ? 16.279 18.797 -1.222 1.00 96.06 395 ALA A C 1
ATOM 3125 O O . ALA A 1 395 ? 15.385 19.188 -1.966 1.00 96.06 395 ALA A O 1
ATOM 3126 N N . GLN A 1 396 ? 17.576 18.876 -1.545 1.00 98.06 396 GLN A N 1
ATOM 3127 C CA . GLN A 1 396 ? 18.074 19.348 -2.839 1.00 98.06 396 GLN A CA 1
ATOM 3128 C C . GLN A 1 396 ? 17.716 18.391 -3.988 1.00 98.06 396 GLN A C 1
ATOM 3130 O O . GLN A 1 396 ? 17.323 18.867 -5.046 1.00 98.06 396 GLN A O 1
ATOM 3135 N N . VAL A 1 397 ? 17.765 17.069 -3.780 1.00 97.62 397 VAL A N 1
ATOM 3136 C CA . VAL A 1 397 ? 17.269 16.086 -4.766 1.00 97.62 397 VAL A CA 1
ATOM 3137 C C . VAL A 1 397 ? 15.789 16.335 -5.068 1.00 97.62 397 VAL A C 1
ATOM 3139 O O . VAL A 1 397 ? 15.429 16.515 -6.225 1.00 97.62 397 VAL A O 1
ATOM 3142 N N . GLN A 1 398 ? 14.957 16.478 -4.032 1.00 96.62 398 GLN A N 1
ATOM 3143 C CA . GLN A 1 398 ? 13.507 16.675 -4.184 1.00 96.62 398 GLN A CA 1
ATOM 3144 C C . GLN A 1 398 ? 13.152 17.939 -4.992 1.00 96.62 398 GLN A C 1
ATOM 3146 O O . GLN A 1 398 ? 12.289 17.911 -5.871 1.00 96.62 398 GLN A O 1
ATOM 3151 N N . ILE A 1 399 ? 13.830 19.068 -4.734 1.00 97.75 399 ILE A N 1
ATOM 3152 C CA . ILE A 1 399 ? 13.615 20.276 -5.551 1.00 97.75 399 ILE A CA 1
ATOM 3153 C C . ILE A 1 399 ? 14.234 20.153 -6.946 1.00 97.75 399 ILE A C 1
ATOM 3155 O O . ILE A 1 399 ? 13.705 20.750 -7.879 1.00 97.75 399 ILE A O 1
ATOM 3159 N N . GLY A 1 400 ? 15.312 19.379 -7.107 1.00 97.69 400 GLY A N 1
ATOM 3160 C CA . GLY A 1 400 ? 15.913 19.075 -8.404 1.00 97.69 400 GLY A CA 1
ATOM 3161 C C . GLY A 1 400 ? 14.946 18.330 -9.319 1.00 97.69 400 GLY A C 1
ATOM 3162 O O . GLY A 1 400 ? 14.741 18.759 -10.454 1.00 97.69 400 GLY A O 1
ATOM 3163 N N . ASP A 1 401 ? 14.282 17.293 -8.805 1.00 96.19 401 ASP A N 1
ATOM 3164 C CA . ASP A 1 401 ? 13.251 16.544 -9.535 1.00 96.19 401 ASP A CA 1
ATOM 3165 C C . ASP A 1 401 ? 12.066 17.441 -9.914 1.00 96.19 401 ASP A C 1
ATOM 3167 O O . ASP A 1 401 ? 11.606 17.425 -11.058 1.00 96.19 401 ASP A O 1
ATOM 3171 N N . SER A 1 402 ? 11.626 18.302 -8.990 1.00 97.12 402 SER A N 1
ATOM 3172 C CA . SER A 1 402 ? 10.553 19.269 -9.255 1.00 97.12 402 SER A CA 1
ATOM 3173 C C . SER A 1 402 ? 10.940 20.290 -10.336 1.00 97.12 402 SER A C 1
ATOM 3175 O O . SER A 1 402 ? 10.143 20.577 -11.228 1.00 97.12 402 SER A O 1
ATOM 3177 N N . TYR A 1 403 ? 12.164 20.831 -10.301 1.00 98.19 403 TYR A N 1
ATOM 3178 C CA . TYR A 1 403 ? 12.656 21.737 -11.342 1.00 98.19 403 TYR A CA 1
ATOM 3179 C C . TYR A 1 403 ? 12.759 21.046 -12.699 1.00 98.19 403 TYR A C 1
ATOM 3181 O O . TYR A 1 403 ? 12.356 21.629 -13.707 1.00 98.19 403 TYR A O 1
ATOM 3189 N N . LEU A 1 404 ? 13.254 19.807 -12.727 1.00 96.56 404 LEU A N 1
ATOM 3190 C CA . LEU A 1 404 ? 13.377 19.029 -13.952 1.00 96.56 404 LEU A CA 1
ATOM 3191 C C . LEU A 1 404 ? 12.001 18.792 -14.590 1.00 96.56 404 LEU A C 1
ATOM 3193 O O . LEU A 1 404 ? 11.832 19.054 -15.778 1.00 96.56 404 LEU A O 1
ATOM 3197 N N . ALA A 1 405 ? 11.000 18.399 -13.796 1.00 95.25 405 ALA A N 1
ATOM 3198 C CA . ALA A 1 405 ? 9.627 18.196 -14.266 1.00 95.25 405 ALA A CA 1
ATOM 3199 C C . ALA A 1 405 ? 8.964 19.480 -14.807 1.00 95.25 405 ALA A C 1
ATOM 3201 O O . ALA A 1 405 ? 8.101 19.414 -15.679 1.00 95.25 405 ALA A O 1
ATOM 3202 N N . LEU A 1 406 ? 9.384 20.650 -14.318 1.00 96.94 406 LEU A N 1
ATOM 3203 C CA . LEU A 1 406 ? 8.931 21.963 -14.789 1.00 96.94 406 LEU A CA 1
ATOM 3204 C C . LEU A 1 406 ? 9.733 22.494 -15.993 1.00 96.94 406 LEU A C 1
ATOM 3206 O O . LEU A 1 406 ? 9.506 23.624 -16.421 1.00 96.94 406 LEU A O 1
ATOM 3210 N N . GLY A 1 407 ? 10.699 21.731 -16.519 1.00 96.56 407 GLY A N 1
ATOM 3211 C CA . GLY A 1 407 ? 11.579 22.176 -17.606 1.00 96.56 407 GLY A CA 1
ATOM 3212 C C . GLY A 1 407 ? 12.583 23.260 -17.190 1.00 96.56 407 GLY A C 1
ATOM 3213 O O . GLY A 1 407 ? 13.164 23.934 -18.038 1.00 96.56 407 GLY A O 1
ATOM 3214 N N . ARG A 1 408 ? 12.807 23.448 -15.885 1.00 97.75 408 ARG A N 1
ATOM 3215 C CA . ARG A 1 408 ? 13.745 24.426 -15.312 1.00 97.75 408 ARG A CA 1
ATOM 3216 C C . ARG A 1 408 ? 15.128 23.799 -15.164 1.00 97.75 408 ARG A C 1
ATOM 3218 O O . ARG A 1 408 ? 15.591 23.483 -14.068 1.00 97.75 408 ARG A O 1
ATOM 3225 N N . ILE A 1 409 ? 15.743 23.528 -16.313 1.00 96.56 409 ILE A N 1
ATOM 3226 C CA . ILE A 1 409 ? 16.894 22.625 -16.426 1.00 96.56 409 ILE A CA 1
ATOM 3227 C C . ILE A 1 409 ? 18.137 23.146 -15.685 1.00 96.56 409 ILE A C 1
ATOM 3229 O O . ILE A 1 409 ? 18.871 22.361 -15.082 1.00 96.56 409 ILE A O 1
ATOM 3233 N N . ASP A 1 410 ? 18.371 24.459 -15.680 1.00 97.06 410 ASP A N 1
ATOM 3234 C CA . ASP A 1 410 ? 19.521 25.054 -14.993 1.00 97.06 410 ASP A CA 1
ATOM 3235 C C . ASP A 1 410 ? 19.373 25.001 -13.471 1.00 97.06 410 ASP A C 1
ATOM 3237 O O . ASP A 1 410 ? 20.327 24.685 -12.755 1.00 97.06 410 ASP A O 1
ATOM 3241 N N . GLU A 1 411 ? 18.171 25.247 -12.959 1.00 98.19 411 GLU A N 1
ATOM 3242 C CA . GLU A 1 411 ? 17.876 25.120 -11.537 1.00 98.19 411 GLU A CA 1
ATOM 3243 C C . GLU A 1 411 ? 17.925 23.663 -11.070 1.00 98.19 411 GLU A C 1
ATOM 3245 O O . GLU A 1 411 ? 18.489 23.391 -10.007 1.00 98.19 411 GLU A O 1
ATOM 3250 N N . ALA A 1 412 ? 17.425 22.726 -11.884 1.00 98.06 412 ALA A N 1
ATOM 3251 C CA . ALA A 1 412 ? 17.550 21.293 -11.628 1.00 98.06 412 ALA A CA 1
ATOM 3252 C C . ALA A 1 412 ? 19.024 20.871 -11.545 1.00 98.06 412 ALA A C 1
ATOM 3254 O O . ALA A 1 412 ? 19.429 20.222 -10.579 1.00 98.06 412 ALA A O 1
ATOM 3255 N N . HIS A 1 413 ? 19.850 21.309 -12.506 1.00 97.50 413 HIS A N 1
ATOM 3256 C CA . HIS A 1 413 ? 21.293 21.067 -12.489 1.00 97.50 413 HIS A CA 1
ATOM 3257 C C . HIS A 1 413 ? 21.920 21.536 -11.174 1.00 97.50 413 HIS A C 1
ATOM 3259 O O . HIS A 1 413 ? 22.641 20.783 -10.522 1.00 97.50 413 HIS A O 1
ATOM 3265 N N . ASN A 1 414 ? 21.650 22.782 -10.779 1.00 97.94 414 ASN A N 1
ATOM 3266 C CA . ASN A 1 414 ? 22.242 23.380 -9.586 1.00 97.94 414 ASN A CA 1
ATOM 3267 C C . ASN A 1 414 ? 21.824 22.646 -8.305 1.00 97.94 414 ASN A C 1
ATOM 3269 O O . ASN A 1 414 ? 22.659 22.430 -7.421 1.00 97.94 414 ASN A O 1
ATOM 3273 N N . ALA A 1 415 ? 20.560 22.230 -8.211 1.00 97.81 415 ALA A N 1
ATOM 3274 C CA . ALA A 1 415 ? 20.047 21.470 -7.077 1.00 97.81 415 ALA A CA 1
ATOM 3275 C C . ALA A 1 415 ? 20.724 20.093 -6.968 1.00 97.81 415 ALA A C 1
ATOM 3277 O O . ALA A 1 415 ? 21.306 19.765 -5.929 1.00 97.81 415 ALA A O 1
ATOM 3278 N N . PHE A 1 416 ? 20.758 19.321 -8.059 1.00 98.12 416 PHE A N 1
ATOM 3279 C CA . PHE A 1 416 ? 21.416 18.014 -8.061 1.00 98.12 416 PHE A CA 1
ATOM 3280 C C . PHE A 1 416 ? 22.931 18.114 -7.844 1.00 98.12 416 PHE A C 1
ATOM 3282 O O . PHE A 1 416 ? 23.489 17.328 -7.082 1.00 98.12 416 PHE A O 1
ATOM 3289 N N . ALA A 1 417 ? 23.608 19.111 -8.421 1.00 97.44 417 ALA A N 1
ATOM 3290 C CA . ALA A 1 417 ? 25.033 19.348 -8.178 1.00 97.44 417 ALA A CA 1
ATOM 3291 C C . ALA A 1 417 ? 25.315 19.665 -6.699 1.00 97.44 417 ALA A C 1
ATOM 3293 O O . ALA A 1 417 ? 26.278 19.158 -6.117 1.00 97.44 417 ALA A O 1
ATOM 3294 N N . THR A 1 418 ? 24.438 20.451 -6.065 1.00 96.56 418 THR A N 1
ATOM 3295 C CA . THR A 1 418 ? 24.518 20.758 -4.631 1.00 96.56 418 THR A CA 1
ATOM 3296 C C . THR A 1 418 ? 24.339 19.499 -3.780 1.00 96.56 418 THR A C 1
ATOM 3298 O O . THR A 1 418 ? 25.076 19.308 -2.811 1.00 96.56 418 THR A O 1
ATOM 3301 N N . ALA A 1 419 ? 23.404 18.615 -4.139 1.00 96.56 419 ALA A N 1
ATOM 3302 C CA . ALA A 1 419 ? 23.213 17.337 -3.457 1.00 96.56 419 ALA A CA 1
ATOM 3303 C C . ALA A 1 419 ? 24.412 16.387 -3.649 1.00 96.56 419 ALA A C 1
ATOM 3305 O O . ALA A 1 419 ? 24.930 15.837 -2.674 1.00 96.56 419 ALA A O 1
ATOM 3306 N N . ALA A 1 420 ? 24.914 16.255 -4.881 1.00 95.56 420 ALA A N 1
ATOM 3307 C CA . ALA A 1 420 ? 26.031 15.378 -5.233 1.00 95.56 420 ALA A CA 1
ATOM 3308 C C . ALA A 1 420 ? 27.344 15.770 -4.534 1.00 95.56 420 ALA A C 1
ATOM 3310 O O . ALA A 1 420 ? 28.184 14.905 -4.270 1.00 95.56 420 ALA A O 1
ATOM 3311 N N . ALA A 1 421 ? 27.513 17.044 -4.157 1.00 94.19 421 ALA A N 1
ATOM 3312 C CA . ALA A 1 421 ? 28.655 17.515 -3.372 1.00 94.19 421 ALA A CA 1
ATOM 3313 C C . ALA A 1 421 ? 28.802 16.796 -2.014 1.00 94.19 421 ALA A C 1
ATOM 3315 O O . ALA A 1 421 ? 29.898 16.775 -1.446 1.00 94.19 421 ALA A O 1
ATOM 3316 N N . LEU A 1 422 ? 27.740 16.144 -1.513 1.00 90.19 422 LEU A N 1
ATOM 3317 C CA . LEU A 1 422 ? 27.790 15.319 -0.304 1.00 90.19 422 LEU A CA 1
ATOM 3318 C C . LEU A 1 422 ? 28.856 14.210 -0.390 1.00 90.19 422 LEU A C 1
ATOM 3320 O O . LEU A 1 422 ? 29.475 13.896 0.626 1.00 90.19 422 LEU A O 1
ATOM 3324 N N . ARG A 1 423 ? 29.139 13.675 -1.587 1.00 86.94 423 ARG A N 1
ATOM 3325 C CA . ARG A 1 423 ? 30.144 12.614 -1.806 1.00 86.94 423 ARG A CA 1
ATOM 3326 C C . ARG A 1 423 ? 31.571 13.013 -1.424 1.00 86.94 423 ARG A C 1
ATOM 3328 O O . ARG A 1 423 ? 32.396 12.156 -1.136 1.00 86.94 423 ARG A O 1
ATOM 3335 N N . SER A 1 424 ? 31.858 14.313 -1.458 1.00 83.25 424 SER A N 1
ATOM 3336 C CA . SER A 1 424 ? 33.175 14.892 -1.183 1.00 83.25 424 SER A CA 1
ATOM 3337 C C . SER A 1 424 ? 33.190 15.652 0.146 1.00 83.25 424 SER A C 1
ATOM 3339 O O . SER A 1 424 ? 34.159 16.344 0.457 1.00 83.25 424 SER A O 1
ATOM 3341 N N . ALA A 1 425 ? 32.117 15.554 0.939 1.00 78.75 425 ALA A N 1
ATOM 3342 C CA . ALA A 1 425 ? 32.024 16.242 2.214 1.00 78.75 425 ALA A CA 1
ATOM 3343 C C . ALA A 1 425 ? 32.998 15.621 3.235 1.00 78.75 425 ALA A C 1
ATOM 3345 O O . ALA A 1 425 ? 32.968 14.411 3.465 1.00 78.75 425 ALA A O 1
ATOM 3346 N N . PRO A 1 426 ? 33.806 16.432 3.945 1.00 70.81 426 PRO A N 1
ATOM 3347 C CA . PRO A 1 426 ? 34.758 15.922 4.938 1.00 70.81 426 PRO A CA 1
ATOM 3348 C C . PRO A 1 426 ? 34.066 15.305 6.166 1.00 70.81 426 PRO A C 1
ATOM 3350 O O . PRO A 1 426 ? 34.683 14.628 6.986 1.00 70.81 426 PRO A O 1
ATOM 3353 N N . THR A 1 427 ? 32.779 15.589 6.367 1.00 69.56 427 THR A N 1
ATOM 3354 C CA . THR A 1 427 ? 31.964 15.091 7.479 1.00 69.56 427 THR A CA 1
ATOM 3355 C C . THR A 1 427 ? 30.526 14.991 6.994 1.00 69.56 427 THR A C 1
ATOM 3357 O O . THR A 1 427 ? 29.929 16.001 6.622 1.00 69.56 427 THR A O 1
ATOM 3360 N N . ILE A 1 428 ? 29.966 13.782 7.022 1.00 76.12 428 ILE A N 1
ATOM 3361 C CA . ILE A 1 428 ? 28.560 13.532 6.704 1.00 76.12 428 ILE A CA 1
ATOM 3362 C C . ILE A 1 428 ? 27.820 13.367 8.026 1.00 76.12 428 ILE A C 1
ATOM 3364 O O . ILE A 1 428 ? 28.165 12.534 8.857 1.00 76.12 428 ILE A O 1
ATOM 3368 N N . THR A 1 429 ? 26.797 14.178 8.251 1.00 75.50 429 THR A N 1
ATOM 3369 C CA . THR A 1 429 ? 25.923 14.035 9.419 1.00 75.50 429 THR A CA 1
ATOM 3370 C C . THR A 1 429 ? 24.670 13.290 8.998 1.00 75.50 429 THR A C 1
ATOM 3372 O O . THR A 1 429 ? 23.982 13.714 8.072 1.00 75.50 429 THR A O 1
ATOM 3375 N N . TRP A 1 430 ? 24.393 12.176 9.676 1.00 74.25 430 TRP A N 1
ATOM 3376 C CA . TRP A 1 430 ? 23.251 11.308 9.395 1.00 74.25 430 TRP A CA 1
ATOM 3377 C C . TRP A 1 430 ? 22.166 11.495 10.460 1.00 74.25 430 TRP A C 1
ATOM 3379 O O . TRP A 1 430 ? 22.457 11.581 11.660 1.00 74.25 430 TRP A O 1
ATOM 3389 N N . ALA A 1 431 ? 20.908 11.584 10.026 1.00 63.19 431 ALA A N 1
ATOM 3390 C CA . ALA A 1 431 ? 19.769 11.743 10.917 1.00 63.19 431 ALA A CA 1
ATOM 3391 C C . ALA A 1 431 ? 19.265 10.374 11.387 1.00 63.19 431 ALA A C 1
ATOM 3393 O O . ALA A 1 431 ? 18.604 9.664 10.641 1.00 63.19 431 ALA A O 1
ATOM 3394 N N . ALA A 1 432 ? 19.460 10.051 12.668 1.00 57.56 432 ALA A N 1
ATOM 3395 C CA . ALA A 1 432 ? 18.868 8.850 13.272 1.00 57.56 432 ALA A CA 1
ATOM 3396 C C . ALA A 1 432 ? 17.321 8.844 13.246 1.00 57.56 432 ALA A C 1
ATOM 3398 O O . ALA A 1 432 ? 16.710 7.804 13.451 1.00 57.56 432 ALA A O 1
ATOM 3399 N N . PHE A 1 433 ? 16.697 10.008 13.025 1.00 61.09 433 PHE A N 1
ATOM 3400 C CA . PHE A 1 433 ? 15.244 10.181 12.945 1.00 61.09 433 PHE A CA 1
ATOM 3401 C C . PHE A 1 433 ? 14.634 9.656 11.632 1.00 61.09 433 PHE A C 1
ATOM 3403 O O . PHE A 1 433 ? 13.453 9.333 11.608 1.00 61.09 433 PHE A O 1
ATOM 3410 N N . ALA A 1 434 ? 15.421 9.560 10.559 1.00 65.12 434 ALA A N 1
ATOM 3411 C CA . ALA A 1 434 ? 14.961 9.088 9.256 1.00 65.12 434 ALA A CA 1
ATOM 3412 C C . ALA A 1 434 ? 15.982 8.084 8.697 1.00 65.12 434 ALA A C 1
ATOM 3414 O O . ALA A 1 434 ? 16.748 8.426 7.795 1.00 65.12 434 ALA A O 1
ATOM 3415 N N . PRO A 1 435 ? 16.047 6.860 9.261 1.00 64.81 435 PRO A N 1
ATOM 3416 C CA . PRO A 1 435 ? 17.021 5.853 8.839 1.00 64.81 435 PRO A CA 1
ATOM 3417 C C . PRO A 1 435 ? 16.838 5.430 7.377 1.00 64.81 435 PRO A C 1
ATOM 3419 O O . PRO A 1 435 ? 17.782 4.927 6.783 1.00 64.81 435 PRO A O 1
ATOM 3422 N N . SER A 1 436 ? 15.661 5.689 6.799 1.00 72.50 436 SER A N 1
ATOM 3423 C CA . SER A 1 436 ? 15.358 5.489 5.382 1.00 72.50 436 SER A CA 1
ATOM 3424 C C . SER A 1 436 ? 16.063 6.471 4.441 1.00 72.50 436 SER A C 1
ATOM 3426 O O . SER A 1 436 ? 15.977 6.292 3.238 1.00 72.50 436 SER A O 1
ATOM 3428 N N . ILE A 1 437 ? 16.709 7.530 4.945 1.00 81.88 437 ILE A N 1
ATOM 3429 C CA . ILE A 1 437 ? 17.474 8.470 4.113 1.00 81.88 437 ILE A CA 1
ATOM 3430 C C . ILE A 1 437 ? 18.951 8.066 4.187 1.00 81.88 437 ILE A C 1
ATOM 3432 O O . ILE A 1 437 ? 19.712 8.575 5.023 1.00 81.88 437 ILE A O 1
ATOM 3436 N N . ASP A 1 438 ? 19.336 7.108 3.341 1.00 83.19 438 ASP A N 1
ATOM 3437 C CA . ASP A 1 438 ? 20.720 6.649 3.197 1.00 83.19 438 ASP A CA 1
ATOM 3438 C C . ASP A 1 438 ? 21.529 7.701 2.407 1.00 83.19 438 ASP A C 1
ATOM 3440 O O . ASP A 1 438 ? 21.154 8.058 1.289 1.00 83.19 438 ASP A O 1
ATOM 3444 N N . PRO A 1 439 ? 22.647 8.235 2.940 1.00 87.56 439 PRO A N 1
ATOM 3445 C CA . PRO A 1 439 ? 23.505 9.149 2.187 1.00 87.56 439 PRO A CA 1
ATOM 3446 C C . PRO A 1 439 ? 24.025 8.577 0.861 1.00 87.56 439 PRO A C 1
ATOM 3448 O O . PRO A 1 439 ? 24.304 9.367 -0.038 1.00 87.56 439 PRO A O 1
ATOM 3451 N N . ILE A 1 440 ? 24.183 7.254 0.732 1.00 88.12 440 ILE A N 1
ATOM 3452 C CA . ILE A 1 440 ? 24.592 6.622 -0.529 1.00 88.12 440 ILE A CA 1
ATOM 3453 C C . ILE A 1 440 ? 23.485 6.778 -1.571 1.00 88.12 440 ILE A C 1
ATOM 3455 O O . ILE A 1 440 ? 23.770 7.223 -2.678 1.00 88.12 440 ILE A O 1
ATOM 3459 N N . GLU A 1 441 ? 22.240 6.478 -1.201 1.00 90.00 441 GLU A N 1
ATOM 3460 C CA . GLU A 1 441 ? 21.076 6.618 -2.084 1.00 90.00 441 GLU A CA 1
ATOM 3461 C C . GLU A 1 441 ? 20.859 8.081 -2.478 1.00 90.00 441 GLU A C 1
ATOM 3463 O O . GLU A 1 441 ? 20.724 8.380 -3.655 1.00 90.00 441 GLU A O 1
ATOM 3468 N N . VAL A 1 442 ? 20.982 9.022 -1.535 1.00 93.00 442 VAL A N 1
ATOM 3469 C CA . VAL A 1 442 ? 20.860 10.462 -1.834 1.00 93.00 442 VAL A CA 1
ATOM 3470 C C . VAL A 1 442 ? 21.897 10.939 -2.858 1.00 93.00 442 VAL A C 1
ATOM 3472 O O . VAL A 1 442 ? 21.589 11.769 -3.713 1.00 93.00 442 VAL A O 1
ATOM 3475 N N . VAL A 1 443 ? 23.144 10.461 -2.767 1.00 94.69 443 VAL A N 1
ATOM 3476 C CA . VAL A 1 443 ? 24.180 10.805 -3.755 1.00 94.69 443 VAL A CA 1
ATOM 3477 C C . VAL A 1 443 ? 23.912 10.111 -5.087 1.00 94.69 443 VAL A C 1
ATOM 3479 O O . VAL A 1 443 ? 24.112 10.737 -6.127 1.00 94.69 443 VAL A O 1
ATOM 3482 N N . ASP A 1 444 ? 23.459 8.858 -5.065 1.00 94.88 444 ASP A N 1
ATOM 3483 C CA . ASP A 1 444 ? 23.079 8.123 -6.272 1.00 94.88 444 ASP A CA 1
ATOM 3484 C C . ASP A 1 444 ? 21.972 8.853 -7.040 1.00 94.88 444 ASP A C 1
ATOM 3486 O O . ASP A 1 444 ? 22.151 9.166 -8.218 1.00 94.88 444 ASP A O 1
ATOM 3490 N N . ASP A 1 445 ? 20.894 9.226 -6.347 1.00 95.69 445 ASP A N 1
ATOM 3491 C CA . ASP A 1 445 ? 19.762 9.973 -6.894 1.00 95.69 445 ASP A CA 1
ATOM 3492 C C . ASP A 1 445 ? 20.207 11.323 -7.463 1.00 95.69 445 ASP A C 1
ATOM 3494 O O . ASP A 1 445 ? 19.799 11.711 -8.557 1.00 95.69 445 ASP A O 1
ATOM 3498 N N . ALA A 1 446 ? 21.105 12.029 -6.769 1.00 97.50 446 ALA A N 1
ATOM 3499 C CA . ALA A 1 446 ? 21.650 13.295 -7.249 1.00 97.50 446 ALA A CA 1
ATOM 3500 C C . ALA A 1 446 ? 22.471 13.135 -8.541 1.00 97.50 446 ALA A C 1
ATOM 3502 O O . ALA A 1 446 ? 22.320 13.919 -9.479 1.00 97.50 446 ALA A O 1
ATOM 3503 N N . LEU A 1 447 ? 23.338 12.121 -8.619 1.00 97.56 447 LEU A N 1
ATOM 3504 C CA . LEU A 1 447 ? 24.133 11.841 -9.821 1.00 97.56 447 LEU A CA 1
ATOM 3505 C C . LEU A 1 447 ? 23.253 11.357 -10.980 1.00 97.56 447 LEU A C 1
ATOM 3507 O O . LEU A 1 447 ? 23.477 11.734 -12.131 1.00 97.56 447 LEU A O 1
ATOM 3511 N N . TYR A 1 448 ? 22.221 10.575 -10.677 1.00 97.06 448 TYR A N 1
ATOM 3512 C CA . TYR A 1 448 ? 21.215 10.159 -11.641 1.00 97.06 448 TYR A CA 1
ATOM 3513 C C . TYR A 1 448 ? 20.402 11.350 -12.174 1.00 97.06 448 TYR A C 1
ATOM 3515 O O . TYR A 1 448 ? 20.194 11.465 -13.383 1.00 97.06 448 TYR A O 1
ATOM 3523 N N . GLY A 1 449 ? 20.025 12.290 -11.304 1.00 96.75 449 GLY A N 1
ATOM 3524 C CA . GLY A 1 449 ? 19.396 13.556 -11.679 1.00 96.75 449 GLY A CA 1
ATOM 3525 C C . GLY A 1 449 ? 20.276 14.417 -12.591 1.00 96.75 449 GLY A C 1
ATOM 3526 O O . GLY A 1 449 ? 19.793 14.932 -13.599 1.00 96.75 449 GLY A O 1
ATOM 3527 N N . LEU A 1 450 ? 21.585 14.512 -12.318 1.00 97.31 450 LEU A N 1
ATOM 3528 C CA . LEU A 1 450 ? 22.538 15.205 -13.202 1.00 97.31 450 LEU A CA 1
ATOM 3529 C C . LEU A 1 450 ? 22.621 14.571 -14.594 1.00 97.31 450 LEU A C 1
ATOM 3531 O O . LEU A 1 450 ? 22.719 15.295 -15.586 1.00 97.31 450 LEU A O 1
ATOM 3535 N N . TRP A 1 451 ? 22.554 13.241 -14.682 1.00 96.00 451 TRP A N 1
ATOM 3536 C CA . TRP A 1 451 ? 22.463 12.560 -15.971 1.00 96.00 451 TRP A CA 1
ATOM 3537 C C . TRP A 1 451 ? 21.167 12.913 -16.710 1.00 96.00 451 TRP A C 1
ATOM 3539 O O . TRP A 1 451 ? 21.242 13.276 -17.880 1.00 96.00 451 TRP A O 1
ATOM 3549 N N . LYS A 1 452 ? 20.004 12.884 -16.044 1.00 96.06 452 LYS A N 1
ATOM 3550 C CA . LYS A 1 452 ? 18.730 13.285 -16.670 1.00 96.06 452 LYS A CA 1
ATOM 3551 C C . LYS A 1 452 ? 18.772 14.723 -17.184 1.00 96.06 452 LYS A C 1
ATOM 3553 O O . LYS A 1 452 ? 18.374 14.988 -18.309 1.00 96.06 452 LYS A O 1
ATOM 3558 N N . VAL A 1 453 ? 19.313 15.645 -16.387 1.00 96.44 453 VAL A N 1
ATOM 3559 C CA . VAL A 1 453 ? 19.525 17.041 -16.793 1.00 96.44 453 VAL A CA 1
ATOM 3560 C C . VAL A 1 453 ? 20.397 17.125 -18.047 1.00 96.44 453 VAL A C 1
ATOM 3562 O O . VAL A 1 453 ? 20.079 17.878 -18.964 1.00 96.44 453 VAL A O 1
ATOM 3565 N N . ALA A 1 454 ? 21.497 16.368 -18.106 1.00 94.75 454 ALA A N 1
ATOM 3566 C CA . ALA A 1 454 ? 22.347 16.324 -19.293 1.00 94.75 454 ALA A CA 1
ATOM 3567 C C . ALA A 1 454 ? 21.612 15.722 -20.503 1.00 94.75 454 ALA A C 1
ATOM 3569 O O . ALA A 1 454 ? 21.828 16.179 -21.624 1.00 94.75 454 ALA A O 1
ATOM 3570 N N . ASP A 1 455 ? 20.740 14.733 -20.283 1.00 93.25 455 ASP A N 1
ATOM 3571 C CA . ASP A 1 455 ? 19.939 14.116 -21.339 1.00 93.25 455 ASP A CA 1
ATOM 3572 C C . ASP A 1 455 ? 18.942 15.100 -21.967 1.00 93.25 455 ASP A C 1
ATOM 3574 O O . ASP A 1 455 ? 18.856 15.172 -23.194 1.00 93.25 455 ASP A O 1
ATOM 3578 N N . GLU A 1 456 ? 18.294 15.917 -21.132 1.00 92.56 456 GLU A N 1
ATOM 3579 C CA . GLU A 1 456 ? 17.330 16.952 -21.530 1.00 92.56 456 GLU A CA 1
ATOM 3580 C C . GLU A 1 456 ? 17.984 18.195 -22.166 1.00 92.56 456 GLU A C 1
ATOM 3582 O O . GLU A 1 456 ? 17.403 18.814 -23.056 1.00 92.56 456 GLU A O 1
ATOM 3587 N N . ARG A 1 457 ? 19.198 18.593 -21.743 1.00 89.06 457 ARG A N 1
ATOM 3588 C CA . ARG A 1 457 ? 19.847 19.834 -22.228 1.00 89.06 457 ARG A CA 1
ATOM 3589 C C . ARG A 1 457 ? 20.210 19.822 -23.707 1.00 89.06 457 ARG A C 1
ATOM 3591 O O . ARG A 1 457 ? 20.275 20.889 -24.315 1.00 89.06 457 ARG A O 1
ATOM 3598 N N . SER A 1 458 ? 20.543 18.668 -24.270 1.00 71.81 458 SER A N 1
ATOM 3599 C CA . SER A 1 458 ? 20.989 18.608 -25.657 1.00 71.81 458 SER A CA 1
ATOM 3600 C C . SER A 1 458 ? 20.730 17.238 -26.256 1.00 71.81 458 SER A C 1
ATOM 3602 O O . SER A 1 458 ? 21.221 16.223 -25.766 1.00 71.81 458 SER A O 1
ATOM 3604 N N . SER A 1 459 ? 19.990 17.204 -27.361 1.00 69.12 459 SER A N 1
ATOM 3605 C CA . SER A 1 459 ? 19.894 16.017 -28.211 1.00 69.12 459 SER A CA 1
ATOM 3606 C C . SER A 1 459 ? 21.162 15.778 -29.040 1.00 69.12 459 SER A C 1
ATOM 3608 O O . SER A 1 459 ? 21.298 14.702 -29.613 1.00 69.12 459 SER A O 1
ATOM 3610 N N . GLU A 1 460 ? 22.070 16.759 -29.118 1.00 68.88 460 GLU A N 1
ATOM 3611 C CA . GLU A 1 460 ? 23.221 16.753 -30.035 1.00 68.88 460 GLU A CA 1
ATOM 3612 C C . GLU A 1 460 ? 24.585 16.684 -29.324 1.00 68.88 460 GLU A C 1
ATOM 3614 O O . GLU A 1 460 ? 25.561 16.248 -29.930 1.00 68.88 460 GLU A O 1
ATOM 3619 N N . ASP A 1 461 ? 24.664 17.058 -28.041 1.00 76.12 461 ASP A N 1
ATOM 3620 C CA . ASP A 1 461 ? 25.895 17.035 -27.241 1.00 76.12 461 ASP A CA 1
ATOM 3621 C C . ASP A 1 461 ? 25.864 15.905 -26.202 1.00 76.12 461 ASP A C 1
ATOM 3623 O O . ASP A 1 461 ? 25.541 16.083 -25.024 1.00 76.12 461 ASP A O 1
ATOM 3627 N N . ASP A 1 462 ? 26.212 14.707 -26.665 1.00 91.81 462 ASP A N 1
ATOM 3628 C CA . ASP A 1 462 ? 26.310 13.518 -25.822 1.00 91.81 462 ASP A CA 1
ATOM 3629 C C . ASP A 1 462 ? 27.535 13.569 -24.869 1.00 91.81 462 ASP A C 1
ATOM 3631 O O . ASP A 1 462 ? 27.634 12.722 -23.980 1.00 91.81 462 ASP A O 1
ATOM 3635 N N . ALA A 1 463 ? 28.450 14.551 -24.969 1.00 93.50 463 ALA A N 1
ATOM 3636 C CA . ALA A 1 463 ? 29.646 14.611 -24.116 1.00 93.50 463 ALA A CA 1
ATOM 3637 C C . ALA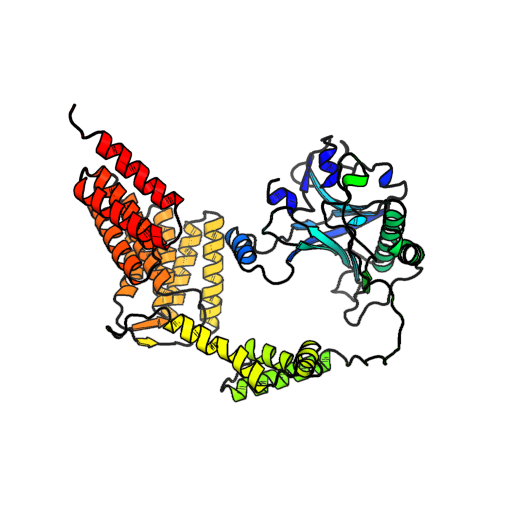 A 1 463 ? 29.297 14.857 -22.639 1.00 93.50 463 ALA A C 1
ATOM 3639 O O . ALA A 1 463 ? 29.825 14.183 -21.750 1.00 93.50 463 ALA A O 1
ATOM 3640 N N . ALA A 1 464 ? 28.355 15.765 -22.367 1.00 91.69 464 ALA A N 1
ATOM 3641 C CA . ALA A 1 464 ? 27.862 16.009 -21.010 1.00 91.69 464 ALA A CA 1
ATOM 3642 C C . ALA A 1 464 ? 27.144 14.777 -20.428 1.00 91.69 464 ALA A C 1
ATOM 3644 O O . ALA A 1 464 ? 27.282 14.482 -19.238 1.00 91.69 464 ALA A O 1
ATOM 3645 N N . LYS A 1 465 ? 26.418 14.025 -21.270 1.00 94.50 465 LYS A N 1
ATOM 3646 C CA . LYS A 1 465 ? 25.722 12.790 -20.872 1.00 94.50 465 LYS A CA 1
ATOM 3647 C C . LYS A 1 465 ? 26.705 11.684 -20.517 1.00 94.50 465 LYS A C 1
ATOM 3649 O O . LYS A 1 465 ? 26.526 11.032 -19.491 1.00 94.50 465 LYS A O 1
ATOM 3654 N N . ILE A 1 466 ? 27.741 11.500 -21.339 1.00 96.00 466 ILE A N 1
ATOM 3655 C CA . ILE A 1 466 ? 28.825 10.544 -21.081 1.00 96.00 466 ILE A CA 1
ATOM 3656 C C . ILE A 1 466 ? 29.496 10.888 -19.753 1.00 96.00 466 ILE A C 1
ATOM 3658 O O . ILE A 1 466 ? 29.533 10.037 -18.871 1.00 96.00 466 ILE A O 1
ATOM 3662 N N . ALA A 1 467 ? 29.921 12.140 -19.557 1.00 95.88 467 ALA A N 1
ATOM 3663 C CA . ALA A 1 467 ? 30.585 12.557 -18.324 1.00 95.88 467 ALA A CA 1
ATOM 3664 C C . ALA A 1 467 ? 29.714 12.322 -17.072 1.00 95.88 467 ALA A C 1
ATOM 3666 O O . ALA A 1 467 ? 30.206 11.836 -16.053 1.00 95.88 467 ALA A O 1
ATOM 3667 N N . ALA A 1 468 ? 28.411 12.620 -17.141 1.00 95.31 468 ALA A N 1
ATOM 3668 C CA . ALA A 1 468 ? 27.484 12.365 -16.038 1.00 95.31 468 ALA A CA 1
ATOM 3669 C C . ALA A 1 468 ? 27.318 10.860 -15.751 1.00 95.31 468 ALA A C 1
ATOM 3671 O O . ALA A 1 468 ? 27.356 10.445 -14.591 1.00 95.31 468 ALA A O 1
ATOM 3672 N N . LEU A 1 469 ? 27.184 10.035 -16.795 1.00 96.88 469 LEU A N 1
ATOM 3673 C CA . LEU A 1 469 ? 27.058 8.584 -16.661 1.00 96.88 469 LEU A CA 1
ATOM 3674 C C . LEU A 1 469 ? 28.339 7.915 -16.157 1.00 96.88 469 LEU A C 1
ATOM 3676 O O . LEU A 1 469 ? 28.247 7.007 -15.338 1.00 96.88 469 LEU A O 1
ATOM 3680 N N . GLU A 1 470 ? 29.520 8.347 -16.600 1.00 97.31 470 GLU A N 1
ATOM 3681 C CA . GLU A 1 470 ? 30.801 7.839 -16.093 1.00 97.31 470 GLU A CA 1
ATOM 3682 C C . GLU A 1 470 ? 30.936 8.130 -14.599 1.00 97.31 470 GLU A C 1
ATOM 3684 O O . GLU A 1 470 ? 31.302 7.253 -13.815 1.00 97.31 470 GLU A O 1
ATOM 3689 N N . CYS A 1 471 ? 30.542 9.335 -14.189 1.00 96.31 471 CYS A N 1
ATOM 3690 C CA . CYS A 1 471 ? 30.547 9.747 -12.795 1.00 96.31 471 CYS A CA 1
ATOM 3691 C C . CYS A 1 471 ? 29.572 8.922 -11.935 1.00 96.31 471 CYS A C 1
ATOM 3693 O O . CYS A 1 471 ? 29.913 8.493 -10.829 1.00 96.31 471 CYS A O 1
ATOM 3695 N N . LEU A 1 472 ? 28.369 8.656 -12.455 1.00 96.62 472 LEU A N 1
ATOM 3696 C CA . LEU A 1 472 ? 27.383 7.780 -11.819 1.00 96.62 472 LEU A CA 1
ATOM 3697 C C . LEU A 1 472 ? 27.865 6.321 -11.764 1.00 96.62 472 LEU A C 1
ATOM 3699 O O . LEU A 1 472 ? 27.671 5.646 -10.754 1.00 96.62 472 LEU A O 1
ATOM 3703 N N . TYR A 1 473 ? 28.511 5.828 -12.824 1.00 97.06 473 TYR A N 1
ATOM 3704 C CA . TYR A 1 473 ? 29.045 4.468 -12.887 1.00 97.06 473 TYR A CA 1
ATOM 3705 C C . TYR A 1 473 ? 30.174 4.263 -11.877 1.00 97.06 473 TYR A C 1
ATOM 3707 O O . TYR A 1 473 ? 30.178 3.253 -11.173 1.00 97.06 473 TYR A O 1
ATOM 3715 N N . GLU A 1 474 ? 31.106 5.214 -11.769 1.00 96.06 474 GLU A N 1
ATOM 3716 C CA . GLU A 1 474 ? 32.183 5.174 -10.776 1.00 96.06 474 GLU A CA 1
ATOM 3717 C C . GLU A 1 474 ? 31.606 5.077 -9.357 1.00 96.06 474 GLU A C 1
ATOM 3719 O O . GLU A 1 474 ? 32.026 4.230 -8.562 1.00 96.06 474 GLU A O 1
ATOM 3724 N N . PHE A 1 475 ? 30.588 5.892 -9.060 1.00 94.19 475 PHE A N 1
ATOM 3725 C CA . PHE A 1 475 ? 29.915 5.872 -7.768 1.00 94.19 475 PHE A CA 1
ATOM 3726 C C . PHE A 1 475 ? 29.213 4.531 -7.502 1.00 94.19 475 PHE A C 1
ATOM 3728 O O . PHE A 1 475 ? 29.486 3.886 -6.486 1.00 94.19 475 PHE A O 1
ATOM 3735 N N . ARG A 1 476 ? 28.367 4.058 -8.426 1.00 93.94 476 ARG A N 1
ATOM 3736 C CA . ARG A 1 476 ? 27.621 2.794 -8.285 1.00 93.94 476 ARG A CA 1
ATOM 3737 C C . ARG A 1 476 ? 28.523 1.569 -8.237 1.00 93.94 476 ARG A C 1
ATOM 3739 O O . ARG A 1 476 ? 28.247 0.648 -7.481 1.00 93.94 476 ARG A O 1
ATOM 3746 N N . SER A 1 477 ? 29.643 1.578 -8.954 1.00 92.12 477 SER A N 1
ATOM 3747 C CA . SER A 1 477 ? 30.635 0.498 -8.889 1.00 92.12 477 SER A CA 1
ATOM 3748 C C . SER A 1 477 ? 31.300 0.388 -7.519 1.00 92.12 477 SER A C 1
ATOM 3750 O O . SER A 1 477 ? 31.764 -0.689 -7.146 1.00 92.12 477 SER A O 1
ATOM 3752 N N . ARG A 1 478 ? 31.380 1.501 -6.780 1.00 91.44 478 ARG A N 1
ATOM 3753 C CA . ARG A 1 478 ? 32.028 1.563 -5.468 1.00 91.44 478 ARG A CA 1
ATOM 3754 C C . ARG A 1 478 ? 31.052 1.392 -4.304 1.00 91.44 478 ARG A C 1
ATOM 3756 O O . ARG A 1 478 ? 31.448 0.835 -3.282 1.00 91.44 478 ARG A O 1
ATOM 3763 N N . TYR A 1 479 ? 29.823 1.887 -4.441 1.00 87.12 479 TYR A N 1
ATOM 3764 C CA . TYR A 1 479 ? 28.855 1.981 -3.341 1.00 87.12 479 TYR A CA 1
ATOM 3765 C C . TYR A 1 479 ? 27.473 1.388 -3.653 1.00 87.12 479 TYR A C 1
ATOM 3767 O O . TYR A 1 479 ? 26.700 1.150 -2.725 1.00 87.12 479 TYR A O 1
ATOM 3775 N N . GLY A 1 480 ? 27.155 1.170 -4.930 1.00 86.19 480 GLY A N 1
ATOM 3776 C CA . GLY A 1 480 ? 25.883 0.621 -5.394 1.00 86.19 480 GLY A CA 1
ATOM 3777 C C . GLY A 1 480 ? 25.862 -0.907 -5.427 1.00 86.19 480 GLY A C 1
ATOM 3778 O O . GLY A 1 480 ? 26.728 -1.581 -4.866 1.00 86.19 480 GLY A O 1
ATOM 3779 N N . THR A 1 481 ? 24.844 -1.462 -6.081 1.00 86.56 481 THR A N 1
ATOM 3780 C CA . THR A 1 481 ? 24.771 -2.894 -6.385 1.00 86.56 481 THR A CA 1
ATOM 3781 C C . THR A 1 481 ? 25.393 -3.159 -7.753 1.00 86.56 481 THR A C 1
ATOM 3783 O O . THR A 1 481 ? 25.481 -2.262 -8.596 1.00 86.56 481 THR A O 1
ATOM 3786 N N . ASP A 1 482 ? 25.796 -4.405 -8.010 1.00 87.12 482 ASP A N 1
ATOM 3787 C CA . ASP A 1 482 ? 26.270 -4.779 -9.346 1.00 87.12 482 ASP A CA 1
ATOM 3788 C C . ASP A 1 482 ? 25.190 -4.535 -10.414 1.00 87.12 482 ASP A C 1
ATOM 3790 O O . ASP A 1 482 ? 25.519 -4.132 -11.524 1.00 87.12 482 ASP A O 1
ATOM 3794 N N . GLU A 1 483 ? 23.904 -4.657 -10.066 1.00 86.38 483 GLU A N 1
ATOM 3795 C CA . GLU A 1 483 ? 22.789 -4.349 -10.965 1.00 86.38 483 GLU A CA 1
ATOM 3796 C C . GLU A 1 483 ? 22.725 -2.865 -11.360 1.00 86.38 483 GLU A C 1
ATOM 3798 O O . GLU A 1 483 ? 22.611 -2.552 -12.548 1.00 86.38 483 GLU A O 1
ATOM 3803 N N . THR A 1 484 ? 22.830 -1.932 -10.406 1.00 88.38 484 THR A N 1
ATOM 3804 C CA . THR A 1 484 ? 22.761 -0.500 -10.739 1.00 88.38 484 THR A CA 1
ATOM 3805 C C . THR A 1 484 ? 24.005 -0.038 -11.497 1.00 88.38 484 THR A C 1
ATOM 3807 O O . THR A 1 484 ? 23.893 0.791 -12.405 1.00 88.38 484 THR A O 1
ATOM 3810 N N . ALA A 1 485 ? 25.180 -0.602 -11.193 1.00 92.88 485 ALA A N 1
ATOM 3811 C CA . ALA A 1 485 ? 26.403 -0.374 -11.961 1.00 92.88 485 ALA A CA 1
ATOM 3812 C C . ALA A 1 485 ? 26.294 -0.936 -13.391 1.00 92.88 485 ALA A C 1
ATOM 3814 O O . ALA A 1 485 ? 26.639 -0.240 -14.350 1.00 92.88 485 ALA A O 1
ATOM 3815 N N . ALA A 1 486 ? 25.760 -2.153 -13.550 1.00 89.94 486 ALA A N 1
ATOM 3816 C CA . ALA A 1 486 ? 25.522 -2.775 -14.851 1.00 89.94 486 ALA A CA 1
ATOM 3817 C C . ALA A 1 486 ? 24.572 -1.940 -15.713 1.00 89.94 486 ALA A C 1
ATOM 3819 O O . ALA A 1 486 ? 24.844 -1.698 -16.891 1.00 89.94 486 ALA A O 1
ATOM 3820 N N . TRP A 1 487 ? 23.489 -1.439 -15.113 1.00 93.12 487 TRP A N 1
ATOM 3821 C CA . TRP A 1 487 ? 22.536 -0.571 -15.795 1.00 93.12 487 TRP A CA 1
ATOM 3822 C C . TRP A 1 487 ? 23.206 0.707 -16.314 1.00 93.12 487 TRP A C 1
ATOM 3824 O O . TRP A 1 487 ? 23.013 1.071 -17.476 1.00 93.12 487 TRP A O 1
ATOM 3834 N N . THR A 1 488 ? 24.041 1.367 -15.502 1.00 95.44 488 THR A N 1
ATOM 3835 C CA . THR A 1 488 ? 24.744 2.587 -15.931 1.00 95.44 488 THR A CA 1
ATOM 3836 C C . THR A 1 488 ? 25.755 2.295 -17.045 1.00 95.44 488 THR A C 1
ATOM 3838 O O . THR A 1 488 ? 25.816 3.043 -18.021 1.00 95.44 488 THR A O 1
ATOM 3841 N N . ALA A 1 489 ? 26.491 1.178 -16.965 1.00 95.56 489 ALA A N 1
ATOM 3842 C CA . ALA A 1 489 ? 27.380 0.726 -18.040 1.00 95.56 489 ALA A CA 1
ATOM 3843 C C . ALA A 1 489 ? 26.612 0.455 -19.348 1.00 95.56 489 ALA A C 1
ATOM 3845 O O . ALA A 1 489 ? 27.055 0.844 -20.429 1.00 95.56 489 ALA A O 1
ATOM 3846 N N . ALA A 1 490 ? 25.413 -0.128 -19.267 1.00 92.06 490 ALA A N 1
ATOM 3847 C CA . ALA A 1 490 ? 24.558 -0.325 -20.433 1.00 92.06 490 ALA A CA 1
ATOM 3848 C C . ALA A 1 490 ? 24.092 1.009 -21.050 1.00 92.06 490 ALA A C 1
ATOM 3850 O O . ALA A 1 490 ? 24.022 1.118 -22.277 1.00 92.06 490 ALA A O 1
ATOM 3851 N N . GLN A 1 491 ? 23.814 2.041 -20.242 1.00 94.06 491 GLN A N 1
ATOM 3852 C CA . GLN A 1 491 ? 23.518 3.380 -20.769 1.00 94.06 491 GLN A CA 1
ATOM 3853 C C . GLN A 1 491 ? 24.741 4.011 -21.446 1.00 94.06 491 GLN A C 1
ATOM 3855 O O . GLN A 1 491 ? 24.609 4.518 -22.559 1.00 94.06 491 GLN A O 1
ATOM 3860 N N . LEU A 1 492 ? 25.936 3.912 -20.851 1.00 96.06 492 LEU A N 1
ATOM 3861 C CA . LEU A 1 492 ? 27.185 4.375 -21.477 1.00 96.06 492 LEU A CA 1
ATOM 3862 C C . LEU A 1 492 ? 27.401 3.719 -22.841 1.00 96.06 492 LEU A C 1
ATOM 3864 O O . LEU A 1 492 ? 27.645 4.404 -23.836 1.00 96.06 492 LEU A O 1
ATOM 3868 N N . ALA A 1 493 ? 27.211 2.402 -22.921 1.00 94.12 493 ALA A N 1
ATOM 3869 C CA . ALA A 1 493 ? 27.294 1.674 -24.179 1.00 94.12 493 ALA A CA 1
ATOM 3870 C C . ALA A 1 493 ? 26.324 2.206 -25.247 1.00 94.12 493 ALA A C 1
ATOM 3872 O O . ALA A 1 493 ? 26.692 2.309 -26.420 1.00 94.12 493 ALA A O 1
ATOM 3873 N N . ARG A 1 494 ? 25.086 2.549 -24.865 1.00 92.38 494 ARG A N 1
ATOM 3874 C CA . ARG A 1 494 ? 24.086 3.121 -25.783 1.00 92.38 494 ARG A CA 1
ATOM 3875 C C . ARG A 1 494 ? 24.516 4.492 -26.294 1.00 92.38 494 ARG A C 1
ATOM 3877 O O . ARG A 1 494 ? 24.449 4.717 -27.501 1.00 92.38 494 ARG A O 1
ATOM 3884 N N . VAL A 1 495 ? 24.987 5.368 -25.410 1.00 92.50 495 VAL A N 1
ATOM 3885 C CA . VAL A 1 495 ? 25.407 6.731 -25.769 1.00 92.50 495 VAL A CA 1
ATOM 3886 C C . VAL A 1 495 ? 26.634 6.703 -26.695 1.00 92.50 495 VAL A C 1
ATOM 3888 O O . VAL A 1 495 ? 26.577 7.256 -27.790 1.00 92.50 495 VAL A O 1
ATOM 3891 N N . HIS A 1 496 ? 27.689 5.946 -26.366 1.00 93.75 496 HIS A N 1
ATOM 3892 C CA . HIS A 1 496 ? 28.853 5.788 -27.260 1.00 93.75 496 HIS A CA 1
ATOM 3893 C C . HIS A 1 496 ? 28.481 5.171 -28.618 1.00 93.75 496 HIS A C 1
ATOM 3895 O O . HIS A 1 496 ? 28.989 5.579 -29.662 1.00 93.75 496 HIS A O 1
ATOM 3901 N N . SER A 1 497 ? 27.533 4.229 -28.627 1.00 91.56 497 SER A N 1
ATOM 3902 C CA . SER A 1 497 ? 27.003 3.624 -29.850 1.00 91.56 497 SER A CA 1
ATOM 3903 C C . SER A 1 497 ? 26.298 4.640 -30.761 1.00 91.56 497 SER A C 1
ATOM 3905 O O . SER A 1 497 ? 26.431 4.531 -31.984 1.00 91.56 497 SER A O 1
ATOM 3907 N N . ARG A 1 498 ? 25.563 5.614 -30.198 1.00 90.50 498 ARG A N 1
ATOM 3908 C CA . ARG A 1 498 ? 24.967 6.728 -30.964 1.00 90.50 498 ARG A CA 1
ATOM 3909 C C . ARG A 1 498 ? 26.041 7.656 -31.527 1.00 90.50 498 ARG A C 1
ATOM 3911 O O . ARG A 1 498 ? 25.966 8.020 -32.696 1.00 90.50 498 ARG A O 1
ATOM 3918 N N . ASN A 1 499 ? 27.089 7.914 -30.747 1.00 90.94 499 ASN A N 1
ATOM 3919 C CA . ASN A 1 499 ? 28.249 8.715 -31.155 1.00 90.94 499 ASN A CA 1
ATOM 3920 C C . ASN A 1 499 ? 29.198 8.010 -32.136 1.00 90.94 499 ASN A C 1
ATOM 3922 O O . ASN A 1 499 ? 30.226 8.574 -32.501 1.00 90.94 499 ASN A O 1
ATOM 3926 N N . LYS A 1 500 ? 28.868 6.786 -32.575 1.00 93.38 500 LYS A N 1
ATOM 3927 C CA . LYS A 1 500 ? 29.700 5.949 -33.458 1.00 93.38 500 LYS A CA 1
ATOM 3928 C C . LYS A 1 500 ? 31.080 5.603 -32.873 1.00 93.38 500 LYS A C 1
ATOM 3930 O O . LYS A 1 500 ? 31.956 5.159 -33.607 1.00 93.38 500 LYS A O 1
ATOM 3935 N N . ASP A 1 501 ? 31.256 5.723 -31.559 1.00 94.56 501 ASP A N 1
ATOM 3936 C CA . ASP A 1 501 ? 32.431 5.231 -30.837 1.00 94.56 501 ASP A CA 1
ATOM 3937 C C . ASP A 1 501 ? 32.208 3.765 -30.442 1.00 94.56 501 ASP A C 1
ATOM 3939 O O . ASP A 1 501 ? 31.833 3.421 -29.316 1.00 94.56 501 ASP A O 1
ATOM 3943 N N . LEU A 1 502 ? 32.362 2.883 -31.430 1.00 93.00 502 LEU A N 1
ATOM 3944 C CA . LEU A 1 502 ? 32.048 1.461 -31.288 1.00 93.00 502 LEU A CA 1
ATOM 3945 C C . LEU A 1 502 ? 32.984 0.746 -30.312 1.00 93.00 502 LEU A C 1
ATOM 3947 O O . LEU A 1 502 ? 32.547 -0.179 -29.628 1.00 93.00 502 LEU A O 1
ATOM 3951 N N . ALA A 1 503 ? 34.235 1.199 -30.203 1.00 94.19 503 ALA A N 1
ATOM 3952 C CA . ALA A 1 503 ? 35.216 0.625 -29.291 1.00 94.19 503 ALA A CA 1
ATOM 3953 C C . ALA A 1 503 ? 34.801 0.841 -27.828 1.00 94.19 503 ALA A C 1
ATOM 3955 O O . ALA A 1 503 ? 34.720 -0.119 -27.055 1.00 94.19 503 ALA A O 1
ATOM 3956 N N . SER A 1 504 ? 34.453 2.078 -27.455 1.00 93.75 504 SER A N 1
ATOM 3957 C CA . SER A 1 504 ? 33.952 2.366 -26.107 1.00 93.75 504 SER A CA 1
ATOM 3958 C C . SER A 1 504 ? 32.593 1.718 -25.860 1.00 93.75 504 SER A C 1
ATOM 3960 O O . SER A 1 504 ? 32.357 1.184 -24.776 1.00 93.75 504 SER A O 1
ATOM 3962 N N . ALA A 1 505 ? 31.710 1.695 -26.865 1.00 93.38 505 ALA A N 1
ATOM 3963 C CA . ALA A 1 505 ? 30.420 1.022 -26.747 1.00 93.38 505 ALA A CA 1
ATOM 3964 C C . ALA A 1 505 ? 30.580 -0.476 -26.440 1.00 93.38 505 ALA A C 1
ATOM 3966 O O . ALA A 1 505 ? 29.915 -0.986 -25.539 1.00 93.38 505 ALA A O 1
ATOM 3967 N N . ALA A 1 506 ? 31.476 -1.175 -27.144 1.00 91.75 506 ALA A N 1
ATOM 3968 C CA . ALA A 1 506 ? 31.766 -2.588 -26.909 1.00 91.75 506 ALA A CA 1
ATOM 3969 C C . ALA A 1 506 ? 32.346 -2.825 -25.507 1.00 91.75 506 ALA A C 1
ATOM 3971 O O . ALA A 1 506 ? 31.860 -3.699 -24.788 1.00 91.75 506 ALA A O 1
ATOM 3972 N N . ARG A 1 507 ? 33.310 -1.997 -25.080 1.00 96.69 507 ARG A N 1
ATOM 3973 C CA . ARG A 1 507 ? 33.887 -2.059 -23.728 1.00 96.69 507 ARG A CA 1
ATOM 3974 C C . ARG A 1 507 ? 32.810 -1.941 -22.646 1.00 96.69 507 ARG A C 1
ATOM 3976 O O . ARG A 1 507 ? 32.764 -2.766 -21.740 1.00 96.69 507 ARG A O 1
ATOM 3983 N N . TRP A 1 508 ? 31.928 -0.948 -22.748 1.00 96.12 508 TRP A N 1
ATOM 3984 C CA . TRP A 1 508 ? 30.879 -0.726 -21.752 1.00 96.12 508 TRP A CA 1
ATOM 3985 C C . TRP A 1 508 ? 29.799 -1.817 -21.751 1.00 96.12 508 TRP A C 1
ATOM 3987 O O . TRP A 1 508 ? 29.267 -2.134 -20.688 1.00 96.12 508 TRP A O 1
ATOM 3997 N N . ARG A 1 509 ? 29.503 -2.446 -22.901 1.00 91.62 509 ARG A N 1
ATOM 3998 C CA . ARG A 1 509 ? 28.623 -3.632 -22.945 1.00 91.62 509 ARG A CA 1
ATOM 3999 C C . ARG A 1 509 ? 29.225 -4.805 -22.192 1.00 91.62 509 ARG A C 1
ATOM 4001 O O . ARG A 1 509 ? 28.512 -5.453 -21.432 1.00 91.62 509 ARG A O 1
ATOM 4008 N N . GLU A 1 510 ? 30.515 -5.056 -22.389 1.00 92.56 510 GLU A N 1
ATOM 4009 C CA . GLU A 1 510 ? 31.214 -6.127 -21.683 1.00 92.56 510 GLU A CA 1
ATOM 4010 C C . GLU A 1 510 ? 31.190 -5.882 -20.173 1.00 92.56 510 GLU A C 1
ATOM 4012 O O . GLU A 1 510 ? 30.776 -6.746 -19.409 1.00 92.56 510 GLU A O 1
ATOM 4017 N N . THR A 1 511 ? 31.489 -4.653 -19.747 1.00 94.50 511 THR A N 1
ATOM 4018 C CA . THR A 1 511 ? 31.377 -4.250 -18.340 1.00 94.50 511 THR A CA 1
ATOM 4019 C C . THR A 1 511 ? 29.962 -4.449 -17.780 1.00 94.50 511 THR A C 1
ATOM 4021 O O . THR A 1 511 ? 29.807 -4.951 -16.667 1.00 94.50 511 THR A O 1
ATOM 4024 N N . ALA A 1 512 ? 28.912 -4.104 -18.535 1.00 91.62 512 ALA A N 1
ATOM 4025 C CA . ALA A 1 512 ? 27.534 -4.354 -18.112 1.00 91.62 512 ALA A CA 1
ATOM 4026 C C . ALA A 1 512 ? 27.243 -5.858 -17.964 1.00 91.62 512 ALA A C 1
ATOM 4028 O O . ALA A 1 512 ? 26.612 -6.270 -16.993 1.00 91.62 512 ALA A O 1
ATOM 4029 N N . ARG A 1 513 ? 27.735 -6.687 -18.892 1.00 88.00 513 ARG A N 1
ATOM 4030 C CA . ARG A 1 513 ? 27.584 -8.149 -18.863 1.00 88.00 513 ARG A CA 1
ATOM 4031 C C . ARG A 1 513 ? 28.262 -8.771 -17.645 1.00 88.00 513 ARG A C 1
ATOM 4033 O O . ARG A 1 513 ? 27.625 -9.540 -16.925 1.00 88.00 513 ARG A O 1
ATOM 4040 N N . GLU A 1 514 ? 29.521 -8.412 -17.397 1.00 90.62 514 GLU A N 1
ATOM 4041 C CA . GLU A 1 514 ? 30.292 -8.873 -16.236 1.00 90.62 514 GLU A CA 1
ATOM 4042 C C . GLU A 1 514 ? 29.579 -8.554 -14.918 1.00 90.62 514 GLU A C 1
ATOM 4044 O O . GLU A 1 514 ? 29.626 -9.345 -13.979 1.00 90.62 514 GLU A O 1
ATOM 4049 N N . LYS A 1 515 ? 28.884 -7.413 -14.860 1.00 88.56 515 LYS A N 1
ATOM 4050 C CA . LYS A 1 515 ? 28.142 -6.961 -13.682 1.00 88.56 515 LYS A CA 1
ATOM 4051 C C . LYS A 1 515 ? 26.746 -7.587 -13.549 1.00 88.56 515 LYS A C 1
ATOM 4053 O O . LYS A 1 515 ? 26.333 -7.894 -12.435 1.00 88.56 515 LYS A O 1
ATOM 4058 N N . TYR A 1 516 ? 26.032 -7.852 -14.646 1.00 83.06 516 TYR A N 1
ATOM 4059 C CA . TYR A 1 516 ? 24.725 -8.525 -14.588 1.00 83.06 516 TYR A CA 1
ATOM 4060 C C . TYR A 1 516 ? 24.814 -10.013 -14.222 1.00 83.06 516 TYR A C 1
ATOM 4062 O O . TYR A 1 516 ? 23.891 -10.530 -13.591 1.00 83.06 516 TYR A O 1
ATOM 4070 N N . GLY A 1 517 ? 25.906 -10.699 -14.580 1.00 78.69 517 GLY A N 1
ATOM 4071 C CA . GLY A 1 517 ? 26.095 -12.126 -14.284 1.00 78.69 517 GLY A CA 1
ATOM 4072 C C . GLY A 1 517 ? 25.939 -12.472 -12.792 1.00 78.69 517 GLY A C 1
ATOM 4073 O O . GLY A 1 517 ? 25.084 -13.292 -12.452 1.00 78.69 517 GLY A O 1
ATOM 4074 N N . PRO A 1 518 ? 26.693 -11.825 -11.884 1.00 73.88 518 PRO A N 1
ATOM 4075 C CA . PRO A 1 518 ? 26.562 -12.010 -10.436 1.00 73.88 518 PRO A CA 1
ATOM 4076 C C . PRO A 1 518 ? 25.199 -11.605 -9.858 1.00 73.88 518 PRO A C 1
ATOM 4078 O O . PRO A 1 518 ? 24.796 -12.140 -8.829 1.00 73.88 518 PRO A O 1
ATOM 4081 N N . ALA A 1 519 ? 24.480 -10.684 -10.509 1.00 67.31 519 ALA A N 1
ATOM 4082 C CA . ALA A 1 519 ? 23.180 -10.195 -10.049 1.00 67.31 519 ALA A CA 1
ATOM 4083 C C . ALA A 1 519 ? 22.011 -11.153 -10.364 1.00 67.31 519 ALA A C 1
ATOM 4085 O O . ALA A 1 519 ? 20.879 -10.881 -9.973 1.00 67.31 519 ALA A O 1
ATOM 4086 N N . GLY A 1 520 ? 22.249 -12.255 -11.090 1.00 67.94 520 GLY A N 1
ATOM 4087 C CA . GLY A 1 520 ? 21.208 -13.224 -11.462 1.00 67.94 520 GLY A CA 1
ATOM 4088 C C . GLY A 1 520 ? 20.215 -12.720 -12.519 1.00 67.94 520 GLY A C 1
ATOM 4089 O O . GLY A 1 520 ? 19.264 -13.424 -12.855 1.00 67.94 520 GLY A O 1
ATOM 4090 N N . ASN A 1 521 ? 20.441 -11.531 -13.086 1.00 67.19 521 ASN A N 1
ATOM 4091 C CA . ASN A 1 521 ? 19.549 -10.897 -14.056 1.00 67.19 521 ASN A CA 1
ATOM 4092 C C . ASN A 1 521 ? 19.909 -11.325 -15.495 1.00 67.19 521 ASN A C 1
ATOM 4094 O O . ASN A 1 521 ? 20.467 -10.566 -16.293 1.00 67.19 521 ASN A O 1
ATOM 4098 N N . THR A 1 522 ? 19.643 -12.599 -15.796 1.00 63.53 522 THR A N 1
ATOM 4099 C CA . THR A 1 522 ? 20.046 -13.262 -17.051 1.00 63.53 522 THR A CA 1
ATOM 4100 C C . THR A 1 522 ? 19.339 -12.713 -18.293 1.00 63.53 522 THR A C 1
ATOM 4102 O O . THR A 1 522 ? 19.948 -12.678 -19.360 1.00 63.53 522 THR A O 1
ATOM 4105 N N . GLU A 1 523 ? 18.108 -12.208 -18.169 1.00 63.62 523 GLU A N 1
ATOM 4106 C CA . GLU A 1 523 ? 17.363 -11.593 -19.278 1.00 63.62 523 GLU A CA 1
ATOM 4107 C C . GLU A 1 523 ? 17.998 -10.274 -19.739 1.00 63.62 523 GLU A C 1
ATOM 4109 O O . GLU A 1 523 ? 18.181 -10.056 -20.937 1.00 63.62 523 GLU A O 1
ATOM 4114 N N . ASN A 1 524 ? 18.420 -9.418 -18.803 1.00 63.59 524 ASN A N 1
ATOM 4115 C CA . ASN A 1 524 ? 19.109 -8.169 -19.136 1.00 63.59 524 ASN A CA 1
ATOM 4116 C C . ASN A 1 524 ? 20.539 -8.411 -19.641 1.00 63.59 524 ASN A C 1
ATOM 4118 O O . ASN A 1 524 ? 20.997 -7.709 -20.548 1.00 63.59 524 ASN A O 1
ATOM 4122 N N . ALA A 1 525 ? 21.221 -9.439 -19.125 1.00 61.16 525 ALA A N 1
ATOM 4123 C CA . ALA A 1 525 ? 22.496 -9.897 -19.675 1.00 61.16 525 ALA A CA 1
ATOM 4124 C C . ALA A 1 525 ? 22.341 -10.399 -21.126 1.00 61.16 525 ALA A C 1
ATOM 4126 O O . ALA A 1 525 ? 23.139 -10.039 -21.992 1.00 61.16 525 ALA A O 1
ATOM 4127 N N . ALA A 1 526 ? 21.279 -11.160 -21.415 1.00 60.34 526 ALA A N 1
ATOM 4128 C CA . ALA A 1 526 ? 20.967 -11.650 -22.756 1.00 60.34 526 ALA A CA 1
ATOM 4129 C C . ALA A 1 526 ? 20.565 -10.514 -23.713 1.00 60.34 526 ALA A C 1
ATOM 4131 O O . ALA A 1 526 ? 21.015 -10.482 -24.857 1.00 60.34 526 ALA A O 1
ATOM 4132 N N . ALA A 1 527 ? 19.790 -9.529 -23.252 1.00 61.69 527 ALA A N 1
ATOM 4133 C CA . ALA A 1 527 ? 19.445 -8.349 -24.045 1.00 61.69 527 ALA A CA 1
ATOM 4134 C C . ALA A 1 527 ? 20.685 -7.507 -24.401 1.00 61.69 527 ALA A C 1
ATOM 4136 O O . ALA A 1 527 ? 20.801 -7.011 -25.525 1.00 61.69 527 ALA A O 1
ATOM 4137 N N . ALA A 1 528 ? 21.645 -7.380 -23.478 1.00 58.47 528 ALA A N 1
ATOM 4138 C CA . ALA A 1 528 ? 22.931 -6.741 -23.754 1.00 58.47 528 ALA A CA 1
ATOM 4139 C C . ALA A 1 528 ? 23.759 -7.521 -24.796 1.00 58.47 528 ALA A C 1
ATOM 4141 O O . ALA A 1 528 ? 24.454 -6.906 -25.610 1.00 58.47 528 ALA A O 1
ATOM 4142 N N . GLN A 1 529 ? 23.641 -8.853 -24.809 1.00 60.78 529 GLN A N 1
ATOM 4143 C CA . GLN A 1 529 ? 24.340 -9.747 -25.732 1.00 60.78 529 GLN A CA 1
ATOM 4144 C C . GLN A 1 529 ? 23.744 -9.738 -27.150 1.00 60.78 529 GLN A C 1
ATOM 4146 O O . GLN A 1 529 ? 24.486 -9.567 -28.115 1.00 60.78 529 GLN A O 1
ATOM 4151 N N . ILE A 1 530 ? 22.416 -9.800 -27.294 1.00 57.75 530 ILE A N 1
ATOM 4152 C CA . ILE A 1 530 ? 21.730 -9.771 -28.602 1.00 57.75 530 ILE A CA 1
ATOM 4153 C C . ILE A 1 530 ? 22.056 -8.482 -29.374 1.00 57.75 530 ILE A C 1
ATOM 4155 O O . ILE A 1 530 ? 22.291 -8.504 -30.581 1.00 57.75 530 ILE A O 1
ATOM 4159 N N . VAL A 1 531 ? 22.141 -7.344 -28.679 1.00 55.50 531 VAL A N 1
ATOM 4160 C CA . VAL A 1 531 ? 22.505 -6.054 -29.293 1.00 55.50 531 VAL A CA 1
ATOM 4161 C C . VAL A 1 531 ? 23.999 -5.980 -29.657 1.00 55.50 531 VAL A C 1
ATOM 4163 O O . VAL A 1 531 ? 24.369 -5.241 -30.573 1.00 55.50 531 VAL A O 1
ATOM 4166 N N . ALA A 1 532 ? 24.870 -6.727 -28.969 1.00 53.47 532 ALA A N 1
ATOM 4167 C CA . ALA A 1 532 ? 26.289 -6.828 -29.316 1.00 53.47 532 ALA A CA 1
ATOM 4168 C C . ALA A 1 532 ? 26.510 -7.696 -30.568 1.00 53.47 532 ALA A C 1
ATOM 4170 O O . ALA A 1 532 ? 27.253 -7.304 -31.468 1.00 53.47 532 ALA A O 1
ATOM 4171 N N . GLU A 1 533 ? 25.813 -8.828 -30.659 1.00 55.16 533 GLU A N 1
ATOM 4172 C CA . GLU A 1 533 ? 25.930 -9.792 -31.761 1.00 55.16 533 GLU A CA 1
ATOM 4173 C C . GLU A 1 533 ? 25.285 -9.285 -33.064 1.00 55.16 533 GLU A C 1
ATOM 4175 O O . GLU A 1 533 ? 25.858 -9.441 -34.146 1.00 55.16 533 GLU A O 1
ATOM 4180 N N . ALA A 1 534 ? 24.149 -8.584 -32.975 1.00 54.28 534 ALA A N 1
ATOM 4181 C CA . ALA A 1 534 ? 23.438 -8.031 -34.134 1.00 54.28 534 ALA A CA 1
ATOM 4182 C C . ALA A 1 534 ? 24.203 -6.922 -34.885 1.00 54.28 534 ALA A C 1
ATOM 4184 O O . ALA A 1 534 ? 23.793 -6.526 -35.973 1.00 54.28 534 ALA A O 1
ATOM 4185 N N . ARG A 1 535 ? 25.295 -6.390 -34.316 1.00 51.50 535 ARG A N 1
ATOM 4186 C CA . ARG A 1 535 ? 26.089 -5.319 -34.942 1.00 51.50 535 ARG A CA 1
ATOM 4187 C C . ARG A 1 535 ? 27.454 -5.786 -35.442 1.00 51.50 535 ARG A C 1
ATOM 4189 O O . ARG A 1 535 ? 27.872 -5.319 -36.492 1.00 51.50 535 ARG A O 1
ATOM 4196 N N . ASN A 1 536 ? 28.084 -6.760 -34.779 1.00 51.19 536 ASN A N 1
ATOM 4197 C CA . ASN A 1 536 ? 29.284 -7.419 -35.317 1.00 51.19 536 ASN A CA 1
ATOM 4198 C C . ASN A 1 536 ? 28.986 -8.165 -36.631 1.00 51.19 536 ASN A C 1
ATOM 4200 O O . ASN A 1 536 ? 29.833 -8.230 -37.511 1.00 51.19 536 ASN A O 1
ATOM 4204 N N . SER A 1 537 ? 27.754 -8.653 -36.800 1.00 49.12 537 SER A N 1
ATOM 4205 C CA . SER A 1 537 ? 27.270 -9.284 -38.037 1.00 49.12 537 SER A CA 1
ATOM 4206 C C . SER A 1 537 ? 27.003 -8.305 -39.193 1.00 49.12 537 SER A C 1
ATOM 4208 O O . SER A 1 537 ? 26.831 -8.743 -40.326 1.00 49.12 537 SER A O 1
ATOM 4210 N N . LEU A 1 538 ? 26.990 -6.989 -38.942 1.00 48.28 538 LEU A N 1
ATOM 4211 C CA . LEU A 1 538 ? 26.842 -5.947 -39.970 1.00 48.28 538 LEU A CA 1
ATOM 4212 C C . LEU A 1 538 ? 28.189 -5.365 -40.440 1.00 48.28 538 LEU A C 1
ATOM 4214 O O . LEU A 1 538 ? 28.198 -4.538 -41.350 1.00 48.28 538 LEU A O 1
ATOM 4218 N N . GLU A 1 539 ? 29.308 -5.777 -39.834 1.00 45.56 539 GLU A N 1
ATOM 4219 C CA . GLU A 1 539 ? 30.660 -5.288 -40.152 1.00 45.56 539 GLU A CA 1
ATOM 4220 C C . GLU A 1 539 ? 31.600 -6.367 -40.714 1.00 45.56 539 GLU A C 1
ATOM 4222 O O . GLU A 1 539 ? 32.763 -6.066 -40.973 1.00 45.56 539 GLU A O 1
ATOM 4227 N N . GLU A 1 540 ? 31.127 -7.591 -40.977 1.00 38.56 540 GLU A N 1
ATOM 4228 C CA . GLU A 1 540 ? 31.864 -8.502 -41.861 1.00 38.56 540 GLU A CA 1
ATOM 4229 C C . GLU A 1 540 ? 31.677 -8.039 -43.317 1.00 38.56 540 GLU A C 1
ATOM 4231 O O . GLU A 1 540 ? 30.556 -8.084 -43.834 1.00 38.56 540 GLU A O 1
ATOM 4236 N N . PRO A 1 541 ? 32.733 -7.558 -44.002 1.00 47.97 541 PRO A N 1
ATOM 4237 C CA . PRO A 1 541 ? 32.633 -7.251 -45.417 1.00 47.97 541 PRO A CA 1
ATOM 4238 C C . PRO A 1 541 ? 32.500 -8.570 -46.187 1.00 47.97 541 PRO A C 1
ATOM 4240 O O . PRO A 1 541 ? 33.411 -9.397 -46.159 1.00 47.97 541 PRO A O 1
ATOM 4243 N N . THR A 1 542 ? 31.367 -8.765 -46.865 1.00 45.88 542 THR A N 1
ATOM 4244 C CA . THR A 1 542 ? 31.231 -9.769 -47.935 1.00 45.88 542 THR A CA 1
ATOM 4245 C C . THR A 1 542 ? 32.085 -9.426 -49.139 1.00 45.88 542 THR A C 1
ATOM 4247 O O . THR A 1 542 ? 32.073 -8.228 -49.518 1.00 45.88 542 THR A O 1
#

Foldseek 3Di:
DPPVQQLDLKDKDFEPDDDPVCCLRWFHAHNQGDGDDDVQQPPDKDKAWFAKKKKFKDDDDDDPVVCVVCVVVVNPTSIDMAGRWMWIRGLFWIKIWGQDPPDNRIIIIGIDTLLFFFKKKWAFDDPDPDFTKIKTKGKAADPPPRDGIMIMIMITGHPDGDPRQVVRLSSQLSSLVSCLVQDNDPVCVVVSVVRNPDPGFDAADPVRMGMDGDQKHFHPSAPSCSVDDDDDHTDIDGPDPDDDDDDDDDDDDDDDPPVVLVVQLVVQQCVQCVVVVHNDRDPLSSVLSQCCPCSHPNVVVCVVVVNDSVNVVVVSCVVVVVVVVVVPVLDPDPPADAAADEDDFDPVLLVLLVVLVVQLVVCVVVVVLVSNLVSLVSQCVSLVVRVALLSNLLSLLSNLVSCVSVVVLVSNLVSLVSSLCLVVDSYGYDYPSCPVSDSLVSNLSSLVSQLSSVVSPDPPDCVSNL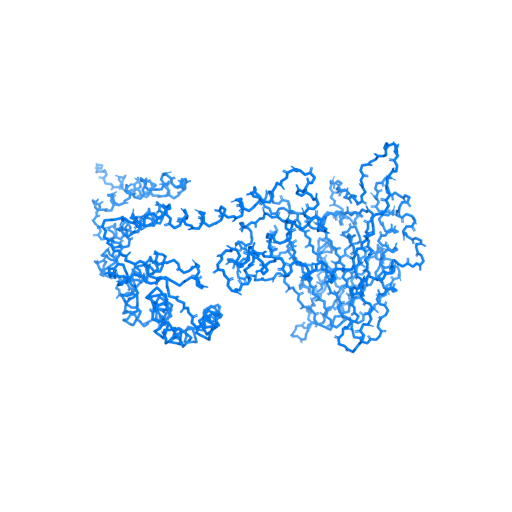VSLVVSLVSCVSRNALQSNLVSLQVNLVSCVVVVVNVSNLVSLVSSLVSVVVVVNVVVNVVSVVVVVVVVVVPDDD

pLDDT: mean 78.62, std 18.25, range [26.33, 98.19]

Secondary structure (DSSP, 8-state):
--HHHHS-SEEEEETT---TTTTTTS--B-TTS-B---GGG-S--EEEEEEEEEEEEEE-S--HHHHHHHHHTT-S---EEEEEEEEEE-SSEEEEEEE-SS-TTEEEEEEEEGGGEEEEEEE--BTTTB--EEEEEEEEE-SSTTS-EEEEEEEEE-SSS--HHHHHHHHHHHHHHHHHHTT--GGGHHHHHHHHT-SSPPPP-TTS-EEEE-SEE--BTTTGGGGS--SSPPPPEESS-SS-------PPP-PPPHHHHHHHHHHHHHHHHHHTT-SS--HHHHHHHHHT-TTSHHHHHHHHTT--HHHHHHHHHTHHHHHHHHHHHS---TTS----EE-PPPHHHHHHHHHHHHHHHHHHHTT-HHHHHHHHHHHHHHHHHHT-HHHHHHHHHHHHHHHHHTT-HHHHHHHHHHHHGGGG-SS-EE-TT-TT--HHHHHHHHHHHHHHHHHHH-SS-HHHHHHHHHHHHHHHHHHS-HHHHHHHHHHHHHHHHHTT-HHHHHHHHHHHHHHHTTTT-HHHHHHHHHHHHHHHTTSS--

InterPro domains:
  IPR011990 Tetratricopeptide-like helical domain superfamily [G3DSA:1.25.40.10] (362-540)
  IPR011990 Tetratricopeptide-like helical domain superfamily [SSF48452] (366-428)
  IPR036628 Clp, N-terminal domain superfamily [G3DSA:1.10.1780.10] (185-322)
  IPR036628 Clp, N-terminal domain superfamily [SSF81923] (264-324)

Organism: NCBI:txid1823

=== Feature glossary ===
Annotated list of the representations used here:

Nearest PDB structures. The Foldseek neighbor list gives the closest experimentally determined structures in the PDB, ranked by structural alignment. TM-score near 1 means near-identical fold; near 0.3 means only rough topology match. This is how one finds what a novel AlphaFold prediction most resembles in the solved-structure universe.

Foldseek 3Di. Foldseek's 3Di representation compresses backbone geometry into a per-residue letter drawn from a learned twenty-state alphabet. It captures the tertiary interaction pattern around each residue — which residues are packed against it in space, regardless of where they are in sequence.

Radius of gyration, Cα contacts, bounding box. Radius of gyration (Rg) is the root-mean-square distance of Cα atoms from their centroid — a single number for overall size and compactness. A globular domain of N residues has Rg ≈ 2.2·N^0.38 Å; an extended or disordered chain has a much larger Rg. The Cα contact count is the number of residue pairs whose Cα atoms are within 8 Å and are more than four positions apart in seque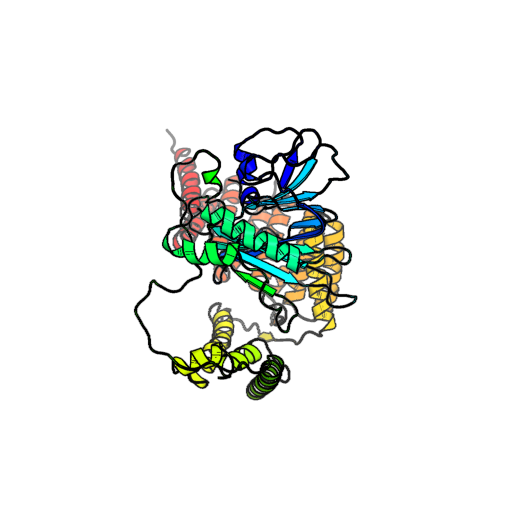nce — a standard proxy for tertiary packing density. The bounding box is the smallest axis-aligned box enclosing all Cα atoms.

InterPro / GO / CATH / organism. The annotation block draws on four external resources. InterPro: which protein families and domains the sequence belongs to. GO: standardized terms for what the protein does, what process it participates in, and where in the cell it acts. CATH: which structural fold it has in the CATH hierarchy. Organism: the species of origin.

mmCIF coordinates. The mmCIF block holds the 3D Cartesian coordinates of each backbone atom (N, Cα, C, O) in ångströms. mmCIF is the PDB's canonical archive format — a tagged-loop text representation of the atomic model.

pLDDT. pLDDT is the predicted lDDT-Cα score: AlphaFold's confidence that the local environment of each residue (all inter-atomic distances within 15 Å) is correctly placed. It is a per-residue number between 0 and 100, with higher meaning more reliable.

Backbone torsions (φ/ψ). φ (phi) and ψ (psi) are the two rotatable backbone dihedrals per residue: φ is the C(i-1)–N–Cα–C torsion, ψ is the N–Cα–C–N(i+1) torsion, both in degrees on (−180°, 180°]. α-helical residues cluster near (−60°, −45°); β-strand residues near (−120°, +130°). A Ramachandran plot is simply a scatter of (φ, ψ) for every residue.

B-factor. For experimental (PDB) structures, the B-factor (temperature factor) quantifies the positional spread of each atom in the crystal — a combination of thermal vibration and static disorder — in units of Å². High B-factors mark flexible loops or poorly resolved regions; low B-factors mark the rigid, well-ordered core.

Secondary structure (3-state, P-SEA). SS3 is a coarse helix/strand/coil call (letters a/b/c) made by the P-SEA algorithm from inter-Cα distances and dihedrals. It is less detailed than DSSP but needs only Cα positions.

Predicted aligned error. Predicted aligned error is AlphaFold's pairwise confidence. Unlike pLDDT (per-residue), PAE is per-residue-pair and captures whether two parts of the structure are correctly placed relative to each other. Units are ångströms of expected positional error.

Solvent-accessible surface area. Solvent-accessible surface area (SASA) is the area in Å² traced out by the centre of a 1.4 Å probe sphere (a water molecule) rolled over the protein's van der Waals surface (Shrake–Rupley / Lee–Richards construction). Buried residues have near-zero SASA; fully exposed residues can exceed 200 Å². The total SASA scales roughly with the number of surface residues.

Secondary structure (8-state, DSSP). The SS8 string is DSSP's per-residue secondary-structure call. α-helix (H) means an i→i+4 H-bond ladder; β-strand (E) means the residue participates in a β-sheet; 3₁₀ (G) and π (I) are tighter and wider helices; T/S are turns/bends; '-' is loop.

Rendered structure images. Structure images are PyMOL renders from six orthogonal camera directions. Cartoon representation draws helices as coils and strands as arrows; sticks shows the backbone as bonds; surface shows the solvent-excluded envelope. Rainbow coloring maps sequence position to hue (blue→red, N→C); chain coloring assigns a distinct color per polypeptide.

Sequence. The amino-acid sequence is the protein's primary structure: the linear order of residues from the N-terminus to the C-terminus, written in one-letter code. Everything else here — the 3D coordinates, the secondary structure, the domain annotations — is ultimately a consequence of this string.

Contact-map, Ramachandran, and PAE plots. Three diagnostic plots accompany the record. The Cα contact map visualizes the tertiary structure as a 2D adjacency matrix (8 Å cutoff, sequence-local contacts suppressed). The Ramachandran plot shows the distribution of backbone (φ, ψ) torsions, with points in the α and β basins reflecting secondary structure content. The PAE plot shows AlphaFold's inter-residue confidence as a color matrix.